Protein 8BNV (pdb70)

Foldseek 3Di:
DAAAEEADAPDPCVLVVVVCCQPVPNFQEFEEEQDQQRCLQSVGAHPCVQFVPDPPDFVVCQVVDDGDDLPFNVSHQEYEYEQLQPAWQRRLVSQQSNCLVSAPVVAGSNNRRYYYYHHPLDDDVVDFPDGTNCRHPSVVRHDHYYHHPPPPDAQADDDPPVQLVCLSQLNNDPVNLPVVCVQADPCPPPDPQAAEEFADVVVQVVQLVVVQVPDPFDKDWAAKDKWFDDDCSNDLAHRRAIDGFQFKKFFQAQDPVRPDHGGFIWGWHDDDPVVQWTWTAGPVGDIDIWHKDKTFHWDWDQDPVVSGIDTDTRMMIIDTRMHGRNYDYLVSPQNAAGAAYEYECVPHPQQQVSVSSRVSRHNDSVNYHYHDRDDSVSNND

Organism: Deferribacter desulfuricans (strain DSM 14783 / JCM 11476 / NBRC 101012 / SSM1) (NCBI:txid639282)

Nearest PDB structures (foldseek):
  8bnv-assembly1_A  TM=1.003E+00  e=3.787E-82  Deferribacter desulfuricans
  8bnx-assembly2_B  TM=9.296E-01  e=7.218E-66  Deferribacter desulfuricans
  8bnx-assembly1_A  TM=9.173E-01  e=4.649E-65  Deferribacter desulfuricans
  8bns-assembly1_B  TM=8.993E-01  e=1.429E-43  Sulfurihydrogenibium sp. YO3AOP1
  7bil-assembly1_A  TM=5.903E-01  e=2.105E-37  Thermus oshimai JL-2

B-factor: mean 93.13, std 44.08, range [29.86, 259.35]

Secondary structure (DSSP, 8-state):
--EEEEE----HHHHHHHHHIIIII-SSEEEEESSHHHHHHHT-EEHHHHHT--TT--GGGSTT---S-SSGGGG--EEEEESGGGS-HHHHHHHHHHHHHHS-TTSGGGG-EEEEEE-SSS------S-SSGGG-HHHHT--EEEE-GGGS--S--SSTTHHHHHHHTT---GGGTTTTGGGB---SS--TTPEEEES-HHHHHHHHHHHHHH--SPEEEEE-EEEES--TT--SS-SEEEEETT-EEEE-S--TTSS--TT-EEEEEEEETTTTEEEEEETTS-EEEE--EEEEEEEEEEETTTTEEEEEEEEEEEE-SEEE-SEEETTT-TT---SSEEE-SSSS---TTHHHHHHTT-S-GGGEEESS---SSTT--

Solvent-accessible surface area: 19584 Å² total; per-residue (Å²): 137,122,17,42,2,38,1,9,19,61,36,78,49,30,19,77,120,10,90,124,29,12,52,102,99,59,87,51,1,0,1,0,0,14,66,15,26,11,2,11,66,13,16,2,3,24,0,41,45,3,2,52,13,56,145,111,15,45,23,119,103,2,86,140,24,142,7,161,64,115,86,19,3,110,73,2,67,13,1,2,0,1,26,0,16,60,2,133,2,20,15,0,3,0,0,6,57,0,2,35,92,14,38,59,91,172,83,36,1,4,44,4,69,0,27,0,8,4,25,29,16,28,62,25,163,207,162,76,149,28,78,95,2,74,22,2,88,1,38,166,104,22,102,27,84,103,73,110,137,46,54,166,121,50,46,28,115,48,154,94,58,74,15,22,59,44,4,78,95,68,74,2,29,90,132,10,15,117,100,32,19,64,72,50,73,145,40,160,94,89,11,118,30,40,3,24,0,0,20,86,89,138,36,2,94,76,11,7,82,95,54,12,105,171,54,205,32,160,54,65,126,15,106,11,77,56,134,78,99,12,75,102,140,2,34,9,2,73,81,80,3,56,0,23,73,31,0,14,0,0,1,7,23,53,9,132,116,161,94,34,61,29,6,30,14,4,56,1,42,51,6,87,62,134,109,118,34,0,41,0,26,14,91,113,52,84,112,14,101,2,76,47,68,121,10,57,19,16,64,4,46,39,16,142,181,106,155,52,4,55,50,94,74,54,7,12,0,38,5,10,2,0,30,24,0,20,3,7,2,6,111,86,0,36,43,23,32,7,89,82,0,3,0,9,62,88,147,26,155,19,38,62,14,54,24,1,23,0,31,3,5,6,21,18,41,95,11,12,12,5,46,150,140,17,74,91,118,54,8,90,69

Radius of gyration: 21.86 Å; Cα contacts (8 Å, |Δi|>4): 739; chains: 1; bounding box: 48×63×46 Å

CATH classification: 3.40.50.300

InterPro domains:
  IPR010285 DNA helicase Pif1-like, DEAD-box helicase domain [PF05970] (6-206)
  IPR026881 WYL domain [PF13280] (437-506)
  IPR027417 P-loop containing nucleoside triphosphate hydrolase [G3DSA:3.40.50.300] (4-170)
  IPR027417 P-loop containing nucleoside triphosphate hydrolase [G3DSA:3.40.50.300] (333-410)
  IPR027417 P-loop containing nucleoside triphosphate hydrolase [SSF52540] (3-202)
  IPR027417 P-loop containing nucleoside triphosphate hydrolase [SSF52540] (125-421)
  IPR049163 DNA helicase Pif1-like, 2B domain [PF21530] (264-300)
  IPR051055 PIF1 DNA helicase [PTHR47642] (11-462)

Sequence (381 aa):
SKNLFITGKAGTGKSTFLKYLINELLFDAVVLAPTGVAAINIGGETIHSFFNFPINITPDKIPDLFIYDYEIYKYVNTIIIDEISMVRADLLDCIDLFLKRVKNPKLPFGGTKMIFIGDLYQLPPMEYESPYFFSAKVFKEMDMEFIEFETIYRQSDKLFIDILNRIRNNTVTDEDIKIINSRVQDKIDNDDGYIYITTVNKKAEEINNQKLDKLKGKLYKLNGTLKGNFDENSLPTPKNLHLKIGAQVMLLNNAPDRMWVNGTIGTITNIFPDEMIIELALENGNIVEITPFKWDMIKFTYDKKEKKMLSETIGSYTQFPLKLAYAITVHKSQGKTFHKVIIDTSRHFFAPGQFYVALSRCTSLDGIILTKKITKNSIIL

Structure (mmCIF, N/CA/C/O backbone):
data_8BNV
#
_entry.id   8BNV
#
_cell.length_a   88.764
_cell.length_b   147.053
_cell.length_c   78.368
_cell.angle_alpha   90.000
_cell.angle_beta   90.000
_cell.angle_gamma   90.000
#
_symmetry.space_group_name_H-M   'C 2 2 21'
#
loop_
_entity.id
_entity.type
_entity.pdbx_description
1 polymer 'AAA family ATPase'
2 non-polymer GLYCEROL
3 non-polymer 'MAGNESIUM ION'
4 water water
#
loop_
_atom_site.group_PDB
_atom_site.id
_atom_site.type_symbol
_atom_site.label_atom_id
_atom_site.label_alt_id
_atom_site.label_comp_id
_atom_site.label_asym_id
_atom_site.label_entity_id
_atom_site.label_seq_id
_atom_site.pdbx_PDB_ins_code
_atom_site.Cartn_x
_atom_site.Cartn_y
_atom_site.Cartn_z
_atom_site.occupancy
_atom_site.B_iso_or_equiv
_atom_site.auth_seq_id
_atom_site.auth_comp_id
_atom_site.auth_asym_id
_atom_site.auth_atom_id
_atom_site.pdbx_PDB_model_num
ATOM 1 N N . SER A 1 20 ? 52.44676 11.00741 -6.71477 1.000 103.10817 20 SER A N 1
ATOM 2 C CA . SER A 1 20 ? 51.83138 11.75983 -7.80449 1.000 108.18566 20 SER A CA 1
ATOM 3 C C . SER A 1 20 ? 51.15671 13.03377 -7.26180 1.000 100.33763 20 SER A C 1
ATOM 4 O O . SER A 1 20 ? 50.08266 12.98324 -6.64662 1.000 91.94275 20 SER A O 1
ATOM 7 N N . LYS A 1 21 ? 51.80431 14.17459 -7.49109 1.000 80.73021 21 LYS A N 1
ATOM 8 C CA . LYS A 1 21 ? 51.34288 15.42211 -6.89976 1.000 87.98493 21 LYS A CA 1
ATOM 9 C C . LYS A 1 21 ? 49.97372 15.82018 -7.43877 1.000 74.98105 21 LYS A C 1
ATOM 10 O O . LYS A 1 21 ? 49.63181 15.56658 -8.59506 1.000 64.36986 21 LYS A O 1
ATOM 16 N N . ASN A 1 22 ? 49.18538 16.45684 -6.57929 1.000 74.94165 22 ASN A N 1
ATOM 17 C CA . ASN A 1 22 ? 47.97764 17.12673 -7.02627 1.000 63.34645 22 ASN A CA 1
ATOM 18 C C . ASN A 1 22 ? 48.30789 18.53105 -7.51038 1.000 73.32367 22 ASN A C 1
ATOM 19 O O . ASN A 1 22 ? 49.46111 18.98283 -7.48019 1.000 74.72493 22 ASN A O 1
ATOM 24 N N . LEU A 1 23 ? 47.27571 19.25394 -7.92730 1.000 60.30264 23 LEU A N 1
ATOM 25 C CA . LEU A 1 23 ? 47.49154 20.49650 -8.64507 1.000 61.93307 23 LEU A CA 1
ATOM 26 C C . LEU A 1 23 ? 46.51243 21.55929 -8.18170 1.000 65.41655 23 LEU A C 1
ATOM 27 O O . LEU A 1 23 ? 45.31344 21.29988 -8.04326 1.000 62.46142 23 LEU A O 1
ATOM 32 N N . PHE A 1 24 ? 47.04218 22.75628 -7.96085 1.000 66.92039 24 PHE A N 1
ATOM 33 C CA . PHE A 1 24 ? 46.25307 23.96472 -7.79010 1.000 55.31742 24 PHE A CA 1
ATOM 34 C C . PHE A 1 24 ? 46.56144 24.89482 -8.95296 1.000 57.63130 24 PHE A C 1
ATOM 35 O O . PHE A 1 24 ? 47.73736 25.14647 -9.24751 1.000 65.39851 24 PHE A O 1
ATOM 43 N N . ILE A 1 25 ? 45.52153 25.38727 -9.62249 1.000 55.94691 25 ILE A N 1
ATOM 44 C CA . ILE A 1 25 ? 45.70024 26.36453 -10.69956 1.000 75.05184 25 ILE A CA 1
ATOM 45 C C . ILE A 1 25 ? 44.79107 27.56244 -10.47502 1.000 68.03603 25 ILE A C 1
ATOM 46 O O . ILE A 1 25 ? 43.71149 27.44390 -9.89730 1.000 75.21775 25 ILE A O 1
ATOM 51 N N . THR A 1 26 ? 45.21016 28.71116 -10.99505 1.000 90.99862 26 THR A N 1
ATOM 52 C CA . THR A 1 26 ? 44.49898 29.98131 -10.83643 1.000 106.37552 26 THR A CA 1
ATOM 53 C C . THR A 1 26 ? 43.91531 30.40738 -12.18316 1.000 120.42004 26 THR A C 1
ATOM 54 O O . THR A 1 26 ? 44.54762 31.13022 -12.95296 1.000 131.56541 26 THR A O 1
ATOM 58 N N . GLY A 1 27 ? 42.68762 29.95876 -12.46456 1.000 138.76799 27 GLY A N 1
ATOM 59 C CA . GLY A 1 27 ? 42.04664 30.21220 -13.73890 1.000 153.91326 27 GLY A CA 1
ATOM 60 C C . GLY A 1 27 ? 40.73213 30.96420 -13.60389 1.000 162.15814 27 GLY A C 1
ATOM 61 O O . GLY A 1 27 ? 39.97007 30.76954 -12.65294 1.000 138.80310 27 GLY A O 1
ATOM 62 N N . LYS A 1 28 ? 40.46801 31.82738 -14.58522 1.000 169.63447 28 LYS A N 1
ATOM 63 C CA . LYS A 1 28 ? 39.33434 32.73759 -14.55685 1.000 156.46398 28 LYS A CA 1
ATOM 64 C C . LYS A 1 28 ? 38.13929 32.15442 -15.29892 1.000 151.13464 28 LYS A C 1
ATOM 65 O O . LYS A 1 28 ? 38.28243 31.38846 -16.25450 1.000 144.30468 28 LYS A O 1
ATOM 71 N N . ALA A 1 29 ? 36.94647 32.55438 -14.85891 1.000 141.06346 29 ALA A N 1
ATOM 72 C CA . ALA A 1 29 ? 35.69507 32.00282 -15.37363 1.000 128.46960 29 ALA A CA 1
ATOM 73 C C . ALA A 1 29 ? 35.39226 32.61070 -16.74668 1.000 122.39477 29 ALA A C 1
ATOM 74 O O . ALA A 1 29 ? 34.51179 33.45503 -16.92364 1.000 120.62152 29 ALA A O 1
ATOM 76 N N . GLY A 1 30 ? 36.16850 32.16228 -17.73500 1.000 118.64575 30 GLY A N 1
ATOM 77 C CA . GLY A 1 30 ? 35.89717 32.44825 -19.12614 1.000 114.13983 30 GLY A CA 1
ATOM 78 C C . GLY A 1 30 ? 35.19225 31.27220 -19.78512 1.000 95.25413 30 GLY A C 1
ATOM 79 O O . GLY A 1 30 ? 35.07442 30.18829 -19.22414 1.000 83.79580 30 GLY A O 1
ATOM 80 N N . THR A 1 31 ? 34.69283 31.50954 -20.99768 1.000 90.95423 31 THR A N 1
ATOM 81 C CA . THR A 1 31 ? 34.06022 30.40925 -21.71787 1.000 93.60214 31 THR A CA 1
ATOM 82 C C . THR A 1 31 ? 35.05490 29.28282 -21.96312 1.000 82.03619 31 THR A C 1
ATOM 83 O O . THR A 1 31 ? 34.67127 28.10801 -22.01328 1.000 76.54224 31 THR A O 1
ATOM 87 N N . GLY A 1 32 ? 36.33080 29.62061 -22.11519 1.000 88.92191 32 GLY A N 1
ATOM 88 C CA . GLY A 1 32 ? 37.36737 28.62551 -22.29171 1.000 73.51384 32 GLY A CA 1
ATOM 89 C C . GLY A 1 32 ? 37.36090 27.56551 -21.21648 1.000 64.97647 32 GLY A C 1
ATOM 90 O O . GLY A 1 32 ? 37.21938 26.37797 -21.51514 1.000 71.78966 32 GLY A O 1
ATOM 91 N N . LYS A 1 33 ? 37.47471 27.97581 -19.95467 1.000 67.22681 33 LYS A N 1
ATOM 92 C CA . LYS A 1 33 ? 37.55507 27.00615 -18.87197 1.000 58.79588 33 LYS A CA 1
ATOM 93 C C . LYS A 1 33 ? 36.45658 25.96193 -18.99383 1.000 55.16714 33 LYS A C 1
ATOM 94 O O . LYS A 1 33 ? 36.71341 24.76061 -18.91284 1.000 54.91609 33 LYS A O 1
ATOM 100 N N . SER A 1 34 ? 35.22079 26.39959 -19.19021 1.000 57.62555 34 SER A N 1
ATOM 101 C CA . SER A 1 34 ? 34.10186 25.46312 -19.19470 1.000 56.02375 34 SER A CA 1
ATOM 102 C C . SER A 1 34 ? 34.25002 24.42482 -20.30319 1.000 64.14369 34 SER A C 1
ATOM 103 O O . SER A 1 34 ? 34.18721 23.21332 -20.05244 1.000 65.39188 34 SE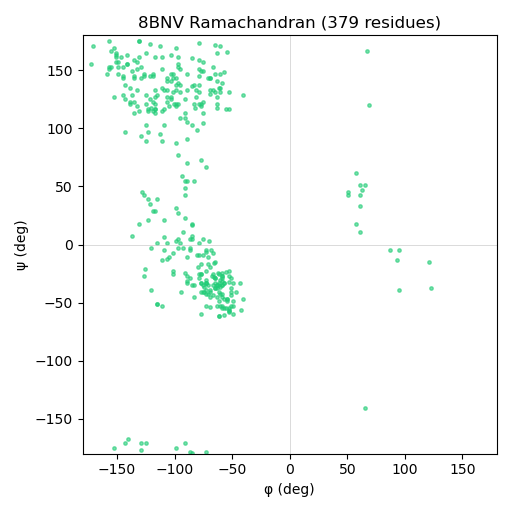R A O 1
ATOM 106 N N . THR A 1 35 ? 34.45404 24.87570 -21.54068 1.000 61.03335 35 THR A N 1
ATOM 107 C CA . THR A 1 35 ? 34.53887 23.92376 -22.63919 1.000 64.96106 35 THR A CA 1
ATOM 108 C C . THR A 1 35 ? 35.84967 23.14720 -22.61254 1.000 62.49206 35 THR A C 1
ATOM 109 O O . THR A 1 35 ? 35.88252 21.97039 -23.00332 1.000 60.62286 35 THR A O 1
ATOM 113 N N . PHE A 1 36 ? 36.94226 23.76402 -22.16200 1.000 52.39597 36 PHE A N 1
ATOM 114 C CA . PHE A 1 36 ? 38.16260 22.98016 -22.06010 1.000 51.03874 36 PHE A CA 1
ATOM 115 C C . PHE A 1 36 ? 38.00918 21.84096 -21.05732 1.000 53.58807 36 PHE A C 1
ATOM 116 O O . PHE A 1 36 ? 38.54486 20.74716 -21.26923 1.000 55.51668 36 PHE A O 1
ATOM 124 N N . LEU A 1 37 ? 37.29207 22.07112 -19.95338 1.000 52.12124 37 LEU A N 1
ATOM 125 C CA . LEU A 1 37 ? 37.07440 20.98367 -18.99904 1.000 49.49831 37 LEU A CA 1
ATOM 126 C C . LEU A 1 37 ? 36.23797 19.86298 -19.60202 1.000 52.44840 37 LEU A C 1
ATOM 127 O O . LEU A 1 37 ? 36.48260 18.68345 -19.31560 1.000 49.93499 37 LEU A O 1
ATOM 132 N N . LYS A 1 38 ? 35.24370 20.20257 -20.43213 1.000 49.17644 38 LYS A N 1
ATOM 133 C CA . LYS A 1 38 ? 34.48564 19.15784 -21.12235 1.000 55.09162 38 LYS A CA 1
ATOM 134 C C . LYS A 1 38 ? 35.39472 18.32701 -22.02286 1.000 49.36326 38 LYS A C 1
ATOM 135 O O . LYS A 1 38 ? 35.37203 17.08989 -21.97631 1.000 51.44813 38 LYS A O 1
ATOM 141 N N . TYR A 1 39 ? 36.21406 18.98751 -22.84442 1.000 44.53855 39 TYR A N 1
ATOM 142 C CA . TYR A 1 39 ? 37.17104 18.23877 -23.64239 1.000 40.86986 39 TYR A CA 1
ATOM 143 C C . TYR A 1 39 ? 38.02189 17.36303 -22.73692 1.000 49.60936 39 TYR A C 1
ATOM 144 O O . TYR A 1 39 ? 38.16910 16.15644 -22.97431 1.000 48.45699 39 TYR A O 1
ATOM 153 N N . LEU A 1 40 ? 38.52849 17.93516 -21.64511 1.000 43.46564 40 LEU A N 1
ATOM 154 C CA . LEU A 1 40 ? 39.41881 17.18094 -20.77168 1.000 49.19308 40 LEU A CA 1
ATOM 155 C C . LEU A 1 40 ? 38.78504 15.85052 -20.35870 1.000 54.14979 40 LEU A C 1
ATOM 156 O O . LEU A 1 40 ? 39.35671 14.77669 -20.59439 1.000 56.22567 40 LEU A O 1
ATOM 161 N N . ILE A 1 41 ? 37.59651 15.89393 -19.75160 1.000 48.01949 41 ILE A N 1
ATOM 162 C CA . ILE A 1 41 ? 37.03790 14.71280 -19.10314 1.000 46.30497 41 ILE A CA 1
ATOM 163 C C . ILE A 1 41 ? 36.13781 13.93993 -20.06031 1.000 48.48058 41 ILE A C 1
ATOM 164 O O . ILE A 1 41 ? 35.41849 13.01697 -19.66206 1.000 47.05929 41 ILE A O 1
ATOM 169 N N . ASN A 1 42 ? 36.17400 14.29033 -21.33068 1.000 51.80418 42 ASN A N 1
ATOM 170 C CA . ASN A 1 42 ? 35.46454 13.47669 -22.30618 1.000 52.33661 42 ASN A CA 1
ATOM 171 C C . ASN A 1 42 ? 36.36873 12.91596 -23.38449 1.000 55.12476 42 ASN A C 1
ATOM 172 O O . ASN A 1 42 ? 36.18461 11.76802 -23.80127 1.000 59.57522 42 ASN A O 1
ATOM 177 N N . GLU A 1 43 ? 37.33468 13.69523 -23.84953 1.000 45.27909 43 GLU A N 1
ATOM 178 C CA . GLU A 1 43 ? 38.21233 13.23945 -24.90797 1.000 45.65607 43 GLU A CA 1
ATOM 179 C C . GLU A 1 43 ? 39.56842 12.77162 -24.40736 1.000 52.23936 43 GLU A C 1
ATOM 180 O O . GLU A 1 43 ? 40.21201 11.97211 -25.09102 1.000 62.77179 43 GLU A O 1
ATOM 186 N N . LEU A 1 44 ? 40.03896 13.24959 -23.25045 1.000 56.96799 44 LEU A N 1
ATOM 187 C CA . LEU A 1 44 ? 41.34202 12.82648 -22.74346 1.000 53.22200 44 LEU A CA 1
ATOM 188 C C . LEU A 1 44 ? 41.27932 11.96257 -21.49531 1.000 45.36538 44 LEU A C 1
ATOM 189 O O . LEU A 1 44 ? 41.85064 10.86913 -21.47538 1.000 60.41010 44 LEU A O 1
ATOM 194 N N . LEU A 1 45 ? 40.59678 12.41986 -20.45690 1.000 50.45674 45 LEU A N 1
ATOM 195 C CA . LEU A 1 45 ? 40.47091 11.68426 -19.20434 1.000 43.75665 45 LEU A CA 1
ATOM 196 C C . LEU A 1 45 ? 39.13484 10.96630 -19.17221 1.000 50.76554 45 LEU A C 1
ATOM 197 O O . LEU A 1 45 ? 38.09898 11.56812 -19.48342 1.000 62.44282 45 LEU A O 1
ATOM 202 N N . PHE A 1 46 ? 39.15896 9.68547 -18.79659 1.000 49.33683 46 PHE A N 1
ATOM 203 C CA . PHE A 1 46 ? 37.95094 8.87279 -18.68481 1.000 60.94418 46 PHE A CA 1
ATOM 204 C C . PHE A 1 46 ? 37.64615 8.42261 -17.26087 1.000 53.77493 46 PHE A C 1
ATOM 205 O O . PHE A 1 46 ? 36.66229 7.69799 -17.05518 1.000 46.86806 46 PHE A O 1
ATOM 213 N N . ASP A 1 47 ? 38.46363 8.81470 -16.28648 1.000 44.97031 47 ASP A N 1
ATOM 214 C CA . ASP A 1 47 ? 38.30360 8.48041 -14.87819 1.000 42.50251 47 ASP A CA 1
ATOM 215 C C . ASP A 1 47 ? 38.32254 9.74125 -14.02196 1.000 53.49845 47 ASP A C 1
ATOM 216 O O . ASP A 1 47 ? 38.95633 9.77776 -12.96250 1.000 58.25340 47 ASP A O 1
ATOM 221 N N . ALA A 1 48 ? 37.63275 10.80115 -14.46284 1.000 53.95485 48 ALA A N 1
ATOM 222 C CA . ALA A 1 48 ? 37.63242 12.08360 -13.76659 1.000 40.57556 48 ALA A CA 1
ATOM 223 C C . ALA A 1 48 ? 36.24367 12.71247 -13.79952 1.000 39.09131 48 ALA A C 1
ATOM 224 O O . ALA A 1 48 ? 35.44776 12.43673 -14.69821 1.000 52.08049 48 ALA A O 1
ATOM 226 N N . VAL A 1 49 ? 35.95576 13.57311 -12.81965 1.000 41.58843 49 VAL A N 1
ATOM 227 C CA . VAL A 1 49 ? 34.71800 14.33833 -12.77401 1.000 38.07362 49 VAL A CA 1
ATOM 228 C C . VAL A 1 49 ? 35.05127 15.80223 -12.51305 1.000 37.03284 49 VAL A C 1
ATOM 229 O O . VAL A 1 49 ? 36.20924 16.16405 -12.31032 1.000 40.19424 49 VAL A O 1
ATOM 233 N N . VAL A 1 50 ? 34.02507 16.64826 -12.54257 1.000 36.86843 50 VAL A N 1
ATOM 234 C CA . VAL A 1 50 ? 34.20056 18.07724 -12.34372 1.000 37.01589 50 VAL A CA 1
ATOM 235 C C . VAL A 1 50 ? 33.12029 18.53829 -11.38680 1.000 38.85903 50 VAL A C 1
ATOM 236 O O . VAL A 1 50 ? 31.92732 18.52917 -11.72819 1.000 39.64117 50 VAL A O 1
ATOM 240 N N . LEU A 1 51 ? 33.53597 18.95099 -10.19653 1.000 38.46980 51 LEU A N 1
ATOM 241 C CA . LEU A 1 51 ? 32.64487 19.33952 -9.11788 1.000 40.79056 51 LEU A CA 1
ATOM 242 C C . LEU A 1 51 ? 32.76540 20.83531 -8.89961 1.000 40.12258 51 LEU A C 1
ATOM 243 O O . LEU A 1 51 ? 33.73890 21.45955 -9.32593 1.000 50.03534 51 LEU A O 1
ATOM 248 N N . ALA A 1 52 ? 31.75785 21.40222 -8.23836 1.000 43.19020 52 ALA A N 1
ATOM 249 C CA . ALA A 1 52 ? 31.71450 22.81397 -7.88464 1.000 39.36656 52 ALA A CA 1
ATOM 250 C C . ALA A 1 52 ? 30.89781 22.97793 -6.60938 1.000 51.90411 52 ALA A C 1
ATOM 251 O O . ALA A 1 52 ? 30.05941 22.12227 -6.28137 1.000 44.89854 52 ALA A O 1
ATOM 253 N N . PRO A 1 53 ? 31.11859 24.07959 -5.86179 1.000 55.84078 53 PRO A N 1
ATOM 254 C CA . PRO A 1 53 ? 30.58212 24.18889 -4.49292 1.000 49.97729 53 PRO A CA 1
ATOM 255 C C . PRO A 1 53 ? 29.08869 24.46440 -4.39987 1.000 56.15431 53 PRO A C 1
ATOM 256 O O . PRO A 1 53 ? 28.42231 23.94369 -3.49807 1.000 59.25554 53 PRO A O 1
ATOM 260 N N . THR A 1 54 ? 28.54474 25.24791 -5.32772 1.000 52.91430 54 THR A N 1
ATOM 261 C CA . THR A 1 54 ? 27.11798 25.51556 -5.37386 1.000 47.72969 54 THR A CA 1
ATOM 262 C C . THR A 1 54 ? 26.51229 24.98198 -6.66867 1.000 53.32731 54 THR A C 1
ATOM 263 O O . THR A 1 54 ? 27.20847 24.76010 -7.66276 1.000 48.66241 54 THR A O 1
ATOM 267 N N . GLY A 1 55 ? 25.19402 24.81399 -6.64899 1.000 45.59411 55 GLY A N 1
ATOM 268 C CA . GLY A 1 55 ? 24.47044 24.39377 -7.83038 1.000 59.06461 55 GLY A CA 1
ATOM 269 C C . GLY A 1 55 ? 24.69254 25.27023 -9.04503 1.000 54.67309 55 GLY A C 1
ATOM 270 O O . GLY A 1 55 ? 25.10838 24.78041 -10.09835 1.000 55.12766 55 GLY A O 1
ATOM 271 N N . VAL A 1 56 ? 24.44806 26.57337 -8.90932 1.000 51.16754 56 VAL A N 1
ATOM 272 C CA . VAL A 1 56 ? 24.63091 27.47805 -10.04033 1.000 52.57096 56 VAL A CA 1
ATOM 273 C C . VAL A 1 56 ? 26.05249 27.38473 -10.56299 1.000 65.52019 56 VAL A C 1
ATOM 274 O O . VAL A 1 56 ? 26.29093 27.32502 -11.77883 1.000 67.74646 56 VAL A O 1
ATOM 278 N N . ALA A 1 57 ? 27.02220 27.42508 -9.65065 1.000 60.00517 57 ALA A N 1
ATOM 279 C CA . ALA A 1 57 ? 28.40719 27.28043 -10.06229 1.000 55.61733 57 ALA A CA 1
ATOM 280 C C . ALA A 1 57 ? 28.61775 25.98029 -10.81169 1.000 53.87183 57 ALA A C 1
ATOM 281 O O . ALA A 1 57 ? 29.43474 25.92221 -11.73662 1.000 61.08014 57 ALA A O 1
ATOM 283 N N . ALA A 1 58 ? 27.87299 24.93551 -10.44233 1.000 56.84319 58 ALA A N 1
ATOM 284 C CA . ALA A 1 58 ? 28.01070 23.64142 -11.10041 1.000 51.26320 58 ALA A CA 1
ATOM 285 C C . ALA A 1 58 ? 27.40828 23.65719 -12.50525 1.000 64.04028 58 ALA A C 1
ATOM 286 O O . ALA A 1 58 ? 27.99839 23.10115 -13.44368 1.000 56.36894 58 ALA A O 1
ATOM 288 N N . ILE A 1 59 ? 26.22841 24.26465 -12.67346 1.000 46.58554 59 ILE A N 1
ATOM 289 C CA . ILE A 1 59 ? 25.61230 24.21944 -13.98928 1.000 55.21025 59 ILE A CA 1
ATOM 290 C C . ILE A 1 59 ? 26.35337 25.13093 -14.95337 1.000 73.27075 59 ILE A C 1
ATOM 291 O O . ILE A 1 59 ? 26.37127 24.87107 -16.16406 1.000 76.97703 59 ILE A O 1
ATOM 296 N N . ASN A 1 60 ? 26.93726 26.22874 -14.44972 1.000 72.97432 60 ASN A N 1
ATOM 297 C CA . ASN A 1 60 ? 27.65350 27.15387 -15.32698 1.000 64.48669 60 ASN A CA 1
ATOM 298 C C . ASN A 1 60 ? 28.79215 26.44472 -16.05600 1.000 65.59009 60 ASN A C 1
ATOM 299 O O . ASN A 1 60 ? 29.07788 26.76083 -17.21766 1.000 74.07447 60 ASN A O 1
ATOM 304 N N . ILE A 1 61 ? 29.44630 25.48186 -15.40103 1.000 43.20161 61 ILE A N 1
ATOM 305 C CA . ILE A 1 61 ? 30.57068 24.76728 -15.99395 1.000 57.35123 61 ILE A CA 1
ATOM 306 C C . ILE A 1 61 ? 30.22175 23.32028 -16.34518 1.000 69.00203 61 ILE A C 1
ATOM 307 O O . ILE A 1 61 ? 31.10354 22.55449 -16.75120 1.000 61.86920 61 ILE A O 1
ATOM 312 N N . GLY A 1 62 ? 28.95795 22.92345 -16.21815 1.000 60.04152 62 GLY A N 1
ATOM 313 C CA . GLY A 1 62 ? 28.59552 21.55565 -16.53189 1.000 43.99889 62 GLY A CA 1
ATOM 314 C C . GLY A 1 62 ? 29.23185 20.54001 -15.60379 1.000 57.16975 62 GLY A C 1
ATOM 315 O O . GLY A 1 62 ? 29.84613 19.56613 -16.05618 1.000 53.26359 62 GLY A O 1
ATOM 316 N N . GLY A 1 63 ? 29.09828 20.74959 -14.29901 1.000 49.14359 63 GLY A N 1
ATOM 317 C CA . GLY A 1 63 ? 29.57572 19.74828 -13.36971 1.000 43.05765 63 GLY A CA 1
ATOM 318 C C . GLY A 1 63 ? 28.49812 19.29720 -12.41097 1.000 47.83774 63 GLY A C 1
ATOM 319 O O . GLY A 1 63 ? 27.30957 19.62007 -12.57095 1.000 52.88667 63 GLY A O 1
ATOM 320 N N . GLU A 1 64 ? 28.90599 18.52491 -11.41757 1.000 39.95790 64 GLU A N 1
ATOM 321 C CA . GLU A 1 64 ? 28.03348 18.13745 -10.32431 1.000 47.47937 64 GLU A CA 1
ATOM 322 C C . GLU A 1 64 ? 28.47615 18.92072 -9.10331 1.000 45.35500 64 GLU A C 1
ATOM 323 O O . GLU A 1 64 ? 29.67980 19.13135 -8.91413 1.000 50.35815 64 GLU A O 1
ATOM 329 N N . THR A 1 65 ? 27.51894 19.37895 -8.29594 1.000 37.20888 65 THR A N 1
ATOM 330 C CA . THR A 1 65 ? 27.88896 19.94808 -6.99734 1.000 43.44218 65 THR A CA 1
ATOM 331 C C . THR A 1 65 ? 28.59706 18.91367 -6.12353 1.000 43.66834 65 THR A C 1
ATOM 332 O O . THR A 1 65 ? 28.31585 17.71099 -6.18551 1.000 42.06678 65 THR A O 1
ATOM 336 N N . ILE A 1 66 ? 29.53439 19.38622 -5.30008 1.000 43.97892 66 ILE A N 1
ATOM 337 C CA . ILE A 1 66 ? 30.16682 18.49361 -4.32258 1.000 42.04814 66 ILE A CA 1
ATOM 338 C C . ILE A 1 66 ? 29.11843 17.74133 -3.51723 1.000 40.19127 66 ILE A C 1
ATOM 339 O O . ILE A 1 66 ? 29.25455 16.54664 -3.25016 1.000 38.50633 66 ILE A O 1
ATOM 344 N N . HIS A 1 67 ? 28.06713 18.43666 -3.09114 1.000 47.05715 67 HIS A N 1
ATOM 345 C CA . HIS A 1 67 ? 27.09800 17.80166 -2.20917 1.000 48.62950 67 HIS A CA 1
ATOM 346 C C . HIS A 1 67 ? 26.34378 16.69896 -2.92542 1.000 45.81162 67 HIS A C 1
ATOM 347 O O . HIS A 1 67 ? 25.95781 15.70839 -2.30824 1.000 50.09827 67 HIS A O 1
ATOM 354 N N . SER A 1 68 ? 26.06655 16.87089 -4.21645 1.000 56.05116 68 SER A N 1
ATOM 355 C CA . SER A 1 68 ? 25.32092 15.81905 -4.89400 1.000 57.51748 68 SER A CA 1
ATOM 356 C C . SER A 1 68 ? 26.21553 14.62840 -5.22095 1.000 50.84743 68 SER A C 1
ATOM 357 O O . SER A 1 68 ? 25.81566 13.47298 -5.03475 1.000 57.00116 68 SER A O 1
ATOM 360 N N . PHE A 1 69 ? 27.43737 14.90243 -5.66788 1.000 41.71987 69 PHE A N 1
ATOM 361 C CA . PHE A 1 69 ? 28.39076 13.85039 -5.96363 1.000 35.94678 69 PHE A CA 1
ATOM 362 C C . PHE A 1 69 ? 28.66885 12.93841 -4.77875 1.000 53.06131 69 PHE A C 1
ATOM 363 O O . PHE A 1 69 ? 29.00269 11.75671 -4.97195 1.000 54.05650 69 PHE A O 1
ATOM 371 N N . PHE A 1 70 ? 28.63353 13.47683 -3.55428 1.000 55.23110 70 PHE A N 1
ATOM 372 C CA . PHE A 1 70 ? 28.85397 12.67733 -2.35582 1.000 45.75124 70 PHE A CA 1
ATOM 373 C C . PHE A 1 70 ? 27.59028 12.41954 -1.54581 1.000 44.64384 70 PHE A C 1
ATOM 374 O O . PHE A 1 70 ? 27.66656 11.78502 -0.49463 1.000 57.58419 70 PHE A O 1
ATOM 382 N N . ASN A 1 71 ? 26.44254 12.90496 -1.98722 1.000 54.49002 71 ASN A N 1
ATOM 383 C CA . ASN A 1 71 ? 25.20303 12.80047 -1.22347 1.000 51.95435 71 ASN A CA 1
ATOM 384 C C . ASN A 1 71 ? 25.39885 13.29903 0.21775 1.000 52.96565 71 ASN A C 1
ATOM 385 O O . ASN A 1 71 ? 24.89099 12.73414 1.19214 1.000 61.15307 71 ASN A O 1
ATOM 390 N N . PHE A 1 72 ? 26.10680 14.41314 0.32695 1.000 53.98874 72 PHE A N 1
ATOM 391 C CA . PHE A 1 72 ? 26.23897 15.15124 1.57037 1.000 53.36289 72 PHE A CA 1
ATOM 392 C C . PHE A 1 72 ? 24.92583 15.80956 1.98084 1.000 55.69801 72 PHE A C 1
ATOM 393 O O . PHE A 1 72 ? 24.33524 16.54468 1.18695 1.000 54.42863 72 PHE A O 1
ATOM 401 N N . PRO A 1 73 ? 24.46618 15.62292 3.21777 1.000 65.13322 73 PRO A N 1
ATOM 402 C CA . PRO A 1 73 ? 23.37326 16.46121 3.71233 1.000 57.02853 73 PRO A CA 1
ATOM 403 C C . PRO A 1 73 ? 23.82719 17.90577 3.69959 1.000 55.39381 73 PRO A C 1
ATOM 404 O O . PRO A 1 73 ? 24.98971 18.21343 3.42888 1.000 64.76829 73 PRO A O 1
ATOM 408 N N . ILE A 1 74 ? 22.89240 18.81868 3.94480 1.000 63.21494 74 ILE A N 1
ATOM 409 C CA . ILE A 1 74 ? 23.26117 20.21490 3.77680 1.000 76.28792 74 ILE A CA 1
ATOM 410 C C . ILE A 1 74 ? 24.17911 20.67833 4.90706 1.000 81.89366 74 ILE A C 1
ATOM 411 O O . ILE A 1 74 ? 25.18720 21.36182 4.65943 1.000 76.43970 74 ILE A O 1
ATOM 416 N N . ASN A 1 75 ? 23.91289 20.23801 6.13875 1.000 67.95485 75 ASN A N 1
ATOM 417 C CA . ASN A 1 75 ? 24.77669 20.55615 7.27694 1.000 66.63426 75 ASN A CA 1
ATOM 418 C C . ASN A 1 75 ? 25.85788 19.50981 7.49701 1.000 66.60124 75 ASN A C 1
ATOM 419 O O . ASN A 1 75 ? 25.99941 18.97378 8.59383 1.000 78.96927 75 ASN A O 1
ATOM 424 N N . ILE A 1 76 ? 26.63672 19.22609 6.48547 1.000 53.22500 76 ILE A N 1
ATOM 425 C CA . ILE A 1 76 ? 27.66669 18.21004 6.61628 1.000 62.41971 76 ILE A CA 1
ATOM 426 C C . ILE A 1 76 ? 28.82360 18.76871 7.43275 1.000 54.26719 76 ILE A C 1
ATOM 427 O O . ILE A 1 76 ? 29.06318 19.97529 7.43264 1.000 63.10536 76 ILE A O 1
ATOM 432 N N . THR A 1 77 ? 29.51655 17.90236 8.17900 1.000 60.55150 77 THR A N 1
ATOM 433 C CA . THR A 1 77 ? 30.66004 18.29363 9.00666 1.000 68.14262 77 THR A CA 1
ATOM 434 C C . THR A 1 77 ? 31.52033 17.06618 9.29663 1.000 66.84578 77 THR A C 1
ATOM 435 O O . THR A 1 77 ? 30.98535 15.96696 9.48488 1.000 64.22006 77 THR A O 1
ATOM 439 N N . PRO A 1 78 ? 32.83977 17.23670 9.41188 1.000 63.78881 78 PRO A N 1
ATOM 440 C CA . PRO A 1 78 ? 33.73889 16.07726 9.56266 1.000 57.28542 78 PRO A CA 1
ATOM 441 C C . PRO A 1 78 ? 33.33632 15.06175 10.62643 1.000 63.92276 78 PRO A C 1
ATOM 442 O O . PRO A 1 78 ? 33.61819 13.86626 10.46270 1.000 71.68194 78 PRO A O 1
ATOM 446 N N . ASP A 1 79 ? 32.72293 15.46783 11.72645 1.000 58.40748 79 ASP A N 1
ATOM 447 C CA . ASP A 1 79 ? 32.37650 14.42086 12.68195 1.000 67.88089 79 ASP A CA 1
ATOM 448 C C . ASP A 1 79 ? 31.14947 13.64191 12.22987 1.000 64.22020 79 ASP A C 1
ATOM 449 O O . ASP A 1 79 ? 30.98650 12.47660 12.61561 1.000 67.20453 79 ASP A O 1
ATOM 454 N N . LYS A 1 80 ? 30.28705 14.25391 11.41306 1.000 62.75983 80 LYS A N 1
ATOM 455 C CA . LYS A 1 80 ? 29.10507 13.56636 10.90731 1.000 69.00059 80 LYS A CA 1
ATOM 456 C C . LYS A 1 80 ? 29.43206 12.48646 9.87766 1.000 71.72008 80 LYS A C 1
ATOM 457 O O . LYS A 1 80 ? 28.55703 11.65926 9.58583 1.000 71.85879 80 LYS A O 1
ATOM 463 N N . ILE A 1 81 ? 30.67058 12.42970 9.38408 1.000 60.68503 81 ILE A N 1
ATOM 464 C CA . ILE A 1 81 ? 31.05503 11.58894 8.24902 1.000 61.88306 81 ILE A CA 1
ATOM 465 C C . ILE A 1 81 ? 31.11863 10.10422 8.58675 1.000 68.40395 81 ILE A C 1
ATOM 466 O O . ILE A 1 81 ? 30.51864 9.28767 7.87268 1.000 72.80785 81 ILE A O 1
ATOM 471 N N . PRO A 1 82 ? 31.84945 9.69790 9.62007 1.000 75.26398 82 PRO A N 1
ATOM 472 C CA . PRO A 1 82 ? 31.91314 8.26965 9.94454 1.000 72.57640 82 PRO A CA 1
ATOM 473 C C . PRO A 1 82 ? 30.57899 7.54121 9.87546 1.000 79.23569 82 PRO A C 1
ATOM 474 O O . PRO A 1 82 ? 30.55171 6.36047 9.51031 1.000 81.59491 82 PRO A O 1
ATOM 478 N N . ASP A 1 83 ? 29.47071 8.21269 10.20489 1.000 76.34328 83 ASP A N 1
ATOM 479 C CA . ASP A 1 83 ? 28.15538 7.57285 10.21493 1.000 78.82204 83 ASP A CA 1
ATOM 480 C C . ASP A 1 83 ? 27.25956 8.04701 9.07873 1.000 72.52724 83 ASP A C 1
ATOM 481 O O . ASP A 1 83 ? 26.03510 7.91002 9.16343 1.000 67.93189 83 ASP A O 1
ATOM 486 N N . LEU A 1 84 ? 27.84316 8.59316 8.02260 1.000 65.64694 84 LEU A N 1
ATOM 487 C CA . LEU A 1 84 ? 27.07420 9.04419 6.87630 1.000 58.86053 84 LEU A CA 1
ATOM 488 C C . LEU A 1 84 ? 26.70040 7.85197 6.00741 1.000 63.74685 84 LEU A C 1
ATOM 489 O O . LEU A 1 84 ? 27.55467 7.02793 5.66591 1.000 72.07262 84 LEU A O 1
ATOM 494 N N . PHE A 1 85 ? 25.42727 7.76426 5.64393 1.000 59.19318 85 PHE A N 1
ATOM 495 C CA . PHE A 1 85 ? 24.96892 6.70403 4.75332 1.000 60.54053 85 PHE A CA 1
ATOM 496 C C . PHE A 1 85 ? 25.49078 6.94861 3.35284 1.000 62.50446 85 PHE A C 1
ATOM 497 O O . PHE A 1 85 ? 25.59018 8.09455 2.91568 1.000 71.82271 85 PHE A O 1
ATOM 505 N N . ILE A 1 86 ? 25.84775 5.87884 2.64559 1.000 72.77225 86 ILE A N 1
ATOM 506 C CA . ILE A 1 86 ? 26.46091 6.01174 1.32334 1.000 70.59954 86 ILE A CA 1
ATOM 507 C C . ILE A 1 86 ? 25.60778 5.29723 0.28463 1.000 68.67973 86 ILE A C 1
ATOM 508 O O . ILE A 1 86 ? 25.42046 4.07949 0.35646 1.000 75.03381 86 ILE A O 1
ATOM 513 N N . TYR A 1 87 ? 25.07837 6.06034 -0.67180 1.000 71.68954 87 TYR A N 1
ATOM 514 C CA . TYR A 1 87 ? 24.12456 5.49511 -1.62154 1.000 74.69277 87 TYR A CA 1
ATOM 515 C C . TYR A 1 87 ? 24.77414 4.47312 -2.53519 1.000 69.80633 87 TYR A C 1
ATOM 516 O O . TYR A 1 87 ? 24.19442 3.41813 -2.80286 1.000 74.17731 87 TYR A O 1
ATOM 525 N N . ASP A 1 88 ? 25.96957 4.77289 -3.03418 1.000 71.81242 88 ASP A N 1
ATOM 526 C CA . ASP A 1 88 ? 26.61499 3.95362 -4.05948 1.000 67.39527 88 ASP A CA 1
ATOM 527 C C . ASP A 1 88 ? 28.11000 3.93134 -3.77099 1.000 60.75963 88 ASP A C 1
ATOM 528 O O . ASP A 1 88 ? 28.83502 4.83794 -4.19527 1.000 52.11548 88 ASP A O 1
ATOM 533 N N . TYR A 1 89 ? 28.57032 2.87681 -3.09546 1.000 56.15533 89 TYR A N 1
ATOM 534 C CA . TYR A 1 89 ? 29.99376 2.74439 -2.81703 1.000 57.78369 89 TYR A CA 1
ATOM 535 C C . TYR A 1 89 ? 30.81558 2.56944 -4.08696 1.000 51.72793 89 TYR A C 1
ATOM 536 O O . TYR A 1 89 ? 32.04071 2.70131 -4.03844 1.000 57.84893 89 TYR A O 1
ATOM 545 N N . GLU A 1 90 ? 30.19120 2.25557 -5.21379 1.000 52.64063 90 GLU A N 1
ATOM 546 C CA . GLU A 1 90 ? 30.97726 1.80760 -6.35663 1.000 54.03696 90 GLU A CA 1
ATOM 547 C C . GLU A 1 90 ? 31.44602 2.93768 -7.25204 1.000 58.03162 90 GLU A C 1
ATOM 548 O O . GLU A 1 90 ? 32.53689 2.83463 -7.82671 1.000 59.87816 90 GLU A O 1
ATOM 554 N N . ILE A 1 91 ? 30.68589 4.03199 -7.35971 1.000 53.87254 91 ILE A N 1
ATOM 555 C CA . ILE A 1 91 ? 31.00293 5.02678 -8.37618 1.000 50.49265 91 ILE A CA 1
ATOM 556 C C . ILE A 1 91 ? 32.39364 5.59528 -8.14505 1.000 49.48372 91 ILE A C 1
ATOM 557 O O . ILE A 1 91 ? 33.12886 5.87433 -9.09451 1.000 60.03528 91 ILE A O 1
ATOM 562 N N . TYR A 1 92 ? 32.78243 5.77715 -6.88958 1.000 55.95941 92 TYR A N 1
ATOM 563 C CA . TYR A 1 92 ? 34.05684 6.42835 -6.60496 1.000 54.27676 92 TYR A CA 1
ATOM 564 C C . TYR A 1 92 ? 35.24800 5.52114 -6.91820 1.000 51.32213 92 TYR A C 1
ATOM 565 O O . TYR A 1 92 ? 36.34702 6.02730 -7.18658 1.000 45.21004 92 TYR A O 1
ATOM 574 N N . LYS A 1 93 ? 35.04604 4.19939 -6.93618 1.000 50.73761 93 LYS A N 1
ATOM 575 C CA . LYS A 1 93 ? 36.11711 3.28480 -7.32535 1.000 56.85989 93 LYS A CA 1
ATOM 576 C C . LYS A 1 93 ? 36.60316 3.58309 -8.73380 1.000 56.31715 93 LYS A C 1
ATOM 577 O O . LYS A 1 93 ? 37.74856 3.27562 -9.07989 1.000 62.15006 93 LYS A O 1
ATOM 583 N N . TYR A 1 94 ? 35.74291 4.14608 -9.56777 1.000 57.59170 94 TYR A N 1
ATOM 584 C CA . TYR A 1 94 ? 36.08529 4.43775 -10.94636 1.000 48.45166 94 TYR A CA 1
ATOM 585 C C . TYR A 1 94 ? 36.47955 5.89056 -11.15185 1.000 48.88946 94 TYR A C 1
ATOM 586 O O . TYR A 1 94 ? 36.72900 6.29178 -12.28293 1.000 65.05654 94 TYR A O 1
ATOM 595 N N . VAL A 1 95 ? 36.53275 6.69473 -10.09974 1.000 53.96845 95 VAL A N 1
ATOM 596 C CA . VAL A 1 95 ? 36.85885 8.11163 -10.21450 1.000 44.78224 95 VAL A CA 1
ATOM 597 C C . VAL A 1 95 ? 38.22510 8.35063 -9.58949 1.000 49.29477 95 VAL A C 1
ATOM 598 O O . VAL A 1 95 ? 38.40675 8.16347 -8.38287 1.000 57.56534 95 VAL A O 1
ATOM 602 N N . ASN A 1 96 ? 39.18915 8.74864 -10.40791 1.000 51.83365 96 ASN A N 1
ATOM 603 C CA . ASN A 1 96 ? 40.58019 8.80755 -9.99031 1.000 47.79281 96 ASN A CA 1
ATOM 604 C C . ASN A 1 96 ? 41.16686 10.18989 -10.10807 1.000 45.08097 96 ASN A C 1
ATOM 605 O O . ASN A 1 96 ? 42.34582 10.37891 -9.78832 1.000 52.60688 96 ASN A O 1
ATOM 610 N N . THR A 1 97 ? 40.40158 11.13897 -10.61459 1.000 40.49307 97 THR A N 1
ATOM 611 C CA . THR A 1 97 ? 40.80393 12.52451 -10.63819 1.000 41.66144 97 THR A CA 1
ATOM 612 C C . THR A 1 97 ? 39.54644 13.33608 -10.42657 1.000 52.84983 97 THR A C 1
ATOM 613 O O . THR A 1 97 ? 38.53154 13.07595 -11.08005 1.000 46.10762 97 THR A O 1
ATOM 617 N N . ILE A 1 98 ? 39.59489 14.26119 -9.47171 1.000 39.71132 98 ILE A N 1
ATOM 618 C CA . ILE A 1 98 ? 38.46705 15.11060 -9.14823 1.000 33.11650 98 ILE A CA 1
ATOM 619 C C . ILE A 1 98 ? 38.90816 16.53663 -9.34511 1.000 41.21082 98 ILE A C 1
ATOM 620 O O . ILE A 1 98 ? 39.92152 16.95764 -8.77289 1.000 50.97453 98 ILE A O 1
ATOM 625 N N . ILE A 1 99 ? 38.17180 17.27471 -10.15695 1.000 36.56954 99 ILE A N 1
ATOM 626 C CA . ILE A 1 99 ? 38.44835 18.67976 -10.37407 1.000 38.28538 99 ILE A CA 1
ATOM 627 C C . ILE A 1 99 ? 37.37262 19.46736 -9.65283 1.000 48.10854 99 ILE A C 1
ATOM 628 O O . ILE A 1 99 ? 36.17127 19.22086 -9.84905 1.000 45.58634 99 ILE A O 1
ATOM 633 N N . ILE A 1 100 ? 37.80232 20.39862 -8.80851 1.000 38.62246 100 ILE A N 1
ATOM 634 C CA . ILE A 1 100 ? 36.90124 21.24006 -8.03719 1.000 45.87854 100 ILE A CA 1
ATOM 635 C C . ILE A 1 100 ? 37.12654 22.67359 -8.47533 1.000 46.52534 100 ILE A C 1
ATOM 636 O O . ILE A 1 100 ? 38.19986 23.23470 -8.22973 1.000 53.43094 100 ILE A O 1
ATOM 641 N N . ASP A 1 101 ? 36.12047 23.26482 -9.11629 1.000 42.94354 101 ASP A N 1
ATOM 642 C CA . ASP A 1 101 ? 36.19401 24.61097 -9.65552 1.000 44.49937 101 ASP A CA 1
ATOM 643 C C . ASP A 1 101 ? 35.57370 25.56335 -8.65197 1.000 47.76719 101 ASP A C 1
ATOM 644 O O . ASP A 1 101 ? 34.74642 25.16357 -7.83166 1.000 57.20077 101 ASP A O 1
ATOM 649 N N . GLU A 1 102 ? 35.98825 26.82162 -8.70602 1.000 47.48264 102 GLU A N 1
ATOM 650 C CA . GLU A 1 102 ? 35.52107 27.82955 -7.75560 1.000 58.12635 102 GLU A CA 1
ATOM 651 C C . GLU A 1 102 ? 35.90408 27.44172 -6.33252 1.000 50.04128 102 GLU A C 1
ATOM 652 O O . GLU A 1 102 ? 35.11041 27.57807 -5.40339 1.000 39.24746 102 GLU A O 1
ATOM 658 N N . ILE A 1 103 ? 37.14402 26.96570 -6.17918 1.000 56.73507 103 ILE A N 1
ATOM 659 C CA . ILE A 1 103 ? 37.67543 26.41863 -4.93255 1.000 44.78203 103 ILE A CA 1
ATOM 660 C C . ILE A 1 103 ? 37.63402 27.43032 -3.78859 1.000 55.96177 103 ILE A C 1
ATOM 661 O O . ILE A 1 103 ? 37.62185 27.04061 -2.61299 1.000 59.38494 103 ILE A O 1
ATOM 666 N N . SER A 1 104 ? 37.63802 28.72487 -4.09063 1.000 53.18551 104 SER A N 1
ATOM 667 C CA . SER A 1 104 ? 37.59897 29.69936 -3.01028 1.000 54.34073 104 SER A CA 1
ATOM 668 C C . SER A 1 104 ? 36.27251 29.66074 -2.25947 1.000 51.82433 104 SER A C 1
ATOM 669 O O . SER A 1 104 ? 36.23190 30.03530 -1.08407 1.000 63.01463 104 SER A O 1
ATOM 672 N N . MET A 1 105 ? 35.20065 29.20426 -2.90007 1.000 49.62092 105 MET A N 1
ATOM 673 C CA . MET A 1 105 ? 33.87868 29.09944 -2.28947 1.000 51.68558 105 MET A CA 1
ATOM 674 C C . MET A 1 105 ? 33.67424 27.80125 -1.50562 1.000 52.33850 105 MET A C 1
ATOM 675 O O . MET A 1 105 ? 32.53836 27.53419 -1.10230 1.000 58.76653 105 MET A O 1
ATOM 680 N N . VAL A 1 106 ? 34.71611 26.97793 -1.32376 1.000 57.69890 106 VAL A N 1
ATOM 681 C CA . VAL A 1 106 ? 34.65587 25.74106 -0.53454 1.000 51.37534 106 VAL A CA 1
ATOM 682 C C . VAL A 1 106 ? 35.13048 26.04574 0.88003 1.000 52.68971 106 VAL A C 1
ATOM 683 O O . VAL A 1 106 ? 36.18573 26.66567 1.06212 1.000 62.89724 106 VAL A O 1
ATOM 687 N N . ARG A 1 107 ? 34.36505 25.61774 1.88140 1.000 51.13215 107 ARG A N 1
ATOM 688 C CA . ARG A 1 107 ? 34.76530 25.83064 3.27017 1.000 53.93055 107 ARG A CA 1
ATOM 689 C C . ARG A 1 107 ? 35.81689 24.81771 3.71016 1.000 54.49019 107 ARG A C 1
ATOM 690 O O . ARG A 1 107 ? 35.85011 23.67670 3.24450 1.000 42.32486 107 ARG A O 1
ATOM 698 N N . ALA A 1 108 ? 36.65979 25.24048 4.65835 1.000 66.51209 108 ALA A N 1
ATOM 699 C CA . ALA A 1 108 ? 37.64745 24.33566 5.24286 1.000 49.71285 108 ALA A CA 1
ATOM 700 C C . ALA A 1 108 ? 37.00995 23.02603 5.67022 1.000 41.86575 108 ALA A C 1
ATOM 701 O O . ALA A 1 108 ? 37.48127 21.94867 5.30541 1.000 45.64485 108 ALA A O 1
ATOM 703 N N . ASP A 1 109 ? 35.94799 23.08191 6.46425 1.000 44.52264 109 ASP A N 1
ATOM 704 C CA . ASP A 1 109 ? 35.39660 21.81265 6.92831 1.000 46.46067 109 ASP A CA 1
ATOM 705 C C . ASP A 1 109 ? 34.83891 20.98880 5.77218 1.000 45.60449 109 ASP A C 1
ATOM 706 O O . ASP A 1 109 ? 34.87223 19.75306 5.83426 1.000 49.79148 109 ASP A O 1
ATOM 711 N N . LEU A 1 110 ? 34.36503 21.62933 4.69533 1.000 46.51086 110 LEU A N 1
ATOM 712 C CA . LEU A 1 110 ? 33.81279 20.86935 3.57304 1.000 42.86572 110 LEU A CA 1
ATOM 713 C C . LEU A 1 110 ? 34.89957 20.10028 2.84379 1.000 50.41544 110 LEU A C 1
ATOM 714 O O . LEU A 1 110 ? 34.70627 18.94518 2.44200 1.000 51.87038 110 LEU A O 1
ATOM 719 N N . LEU A 1 111 ? 36.05110 20.72254 2.65680 1.000 48.51187 111 LEU A N 1
ATOM 720 C CA . LEU A 1 111 ? 37.12542 20.02484 1.97683 1.000 40.42212 111 LEU A CA 1
ATOM 721 C C . LEU A 1 111 ? 37.59249 18.83636 2.79610 1.000 42.65823 111 LEU A C 1
ATOM 722 O O . LEU A 1 111 ? 37.96435 17.80611 2.23203 1.000 57.93124 111 LEU A O 1
ATOM 727 N N . ASP A 1 112 ? 37.54475 18.93468 4.12519 1.000 50.85135 112 ASP A N 1
ATOM 728 C CA . ASP A 1 112 ? 37.92667 17.79820 4.95865 1.000 44.17728 112 ASP A CA 1
ATOM 729 C C . ASP A 1 112 ? 36.87437 16.70367 4.91942 1.000 47.50706 112 ASP A C 1
ATOM 730 O O . ASP A 1 112 ? 37.21552 15.51380 5.01876 1.000 52.23568 112 ASP A O 1
ATOM 735 N N . CYS A 1 113 ? 35.59928 17.07305 4.78404 1.000 42.48760 113 CYS A N 1
ATOM 736 C CA . CYS A 1 113 ? 34.57068 16.06323 4.54729 1.000 50.15679 113 CYS A CA 1
ATOM 737 C C . CYS A 1 113 ? 34.86221 15.27261 3.27105 1.000 49.83476 113 CYS A C 1
ATOM 738 O O . CYS A 1 113 ? 34.76282 14.03709 3.25846 1.000 48.42002 113 CYS A O 1
ATOM 741 N N . ILE A 1 114 ? 35.23365 15.95993 2.18992 1.000 47.49000 114 ILE A N 1
ATOM 742 C CA . ILE A 1 114 ? 35.58891 15.25347 0.95753 1.000 44.15348 114 ILE A CA 1
ATOM 743 C C . ILE A 1 114 ? 36.74681 14.30162 1.21799 1.000 43.39200 114 ILE A C 1
ATOM 744 O O . ILE A 1 114 ? 36.67118 13.09964 0.93683 1.000 40.94101 114 ILE A O 1
ATOM 749 N N . ASP A 1 115 ? 37.82743 14.81937 1.79032 1.000 43.12171 115 ASP A N 1
ATOM 750 C CA . ASP A 1 115 ? 38.94650 13.95537 2.15219 1.000 44.51773 115 ASP A CA 1
ATOM 751 C C . ASP A 1 115 ? 38.46637 12.79086 3.00195 1.000 51.39652 115 ASP A C 1
ATOM 752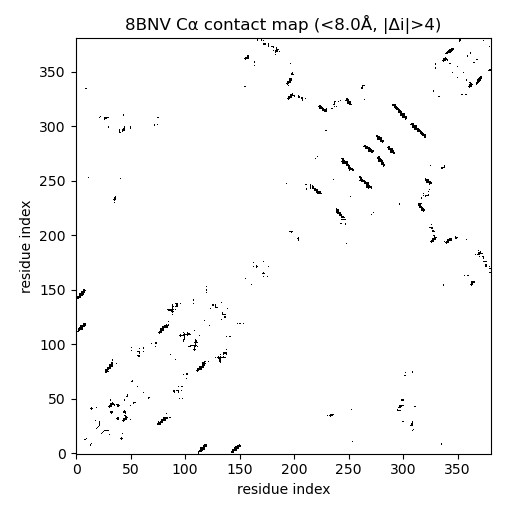 O O . ASP A 1 115 ? 38.72104 11.63260 2.67528 1.000 61.91077 115 ASP A O 1
ATOM 757 N N . LEU A 1 116 ? 37.77424 13.07673 4.11053 1.000 52.74104 116 LEU A N 1
ATOM 758 C CA . LEU A 1 116 ? 37.30043 11.99926 4.97812 1.000 57.34291 116 LEU A CA 1
ATOM 759 C C . LEU A 1 116 ? 36.46566 10.98534 4.20056 1.000 54.60652 116 LEU A C 1
ATOM 760 O O . LEU A 1 116 ? 36.67976 9.77254 4.31455 1.000 52.62139 116 LEU A O 1
ATOM 765 N N . PHE A 1 117 ? 35.52455 11.47068 3.38414 1.000 56.84281 117 PHE A N 1
ATOM 766 C CA . PHE A 1 117 ? 34.66898 10.59036 2.59156 1.000 46.37905 117 PHE A CA 1
ATOM 767 C C . PHE A 1 117 ? 35.49214 9.67171 1.70075 1.000 49.00542 117 PHE A C 1
ATOM 768 O O . PHE A 1 117 ? 35.42117 8.44377 1.82326 1.000 47.51055 117 PHE A O 1
ATOM 776 N N . LEU A 1 118 ? 36.27881 10.25084 0.79357 1.000 47.63628 118 LEU A N 1
ATOM 777 C CA . LEU A 1 118 ? 37.13603 9.44652 -0.07767 1.000 45.51704 118 LEU A CA 1
ATOM 778 C C . LEU A 1 118 ? 37.88318 8.39830 0.71684 1.000 47.44119 118 LEU A C 1
ATOM 779 O O . LEU A 1 118 ? 38.02501 7.25382 0.26884 1.000 65.00149 118 LEU A O 1
ATOM 784 N N . LYS A 1 119 ? 38.37240 8.74974 1.89861 1.000 50.16138 119 LYS A N 1
ATOM 785 C CA . LYS A 1 119 ? 39.16744 7.77189 2.63078 1.000 64.04655 119 LYS A CA 1
ATOM 786 C C . LYS A 1 119 ? 38.34487 6.53357 2.98931 1.000 57.38654 119 LYS A C 1
ATOM 787 O O . LYS A 1 119 ? 38.92581 5.45936 3.17770 1.000 61.12922 119 LYS A O 1
ATOM 793 N N . ARG A 1 120 ? 37.01168 6.66177 3.08287 1.000 57.54410 120 ARG A N 1
ATOM 794 C CA . ARG A 1 120 ? 36.10443 5.55591 3.40931 1.000 57.71093 120 ARG A CA 1
ATOM 795 C C . ARG A 1 120 ? 35.85308 4.60452 2.23916 1.000 58.84295 120 ARG A C 1
ATOM 796 O O . ARG A 1 120 ? 35.64341 3.40461 2.46740 1.0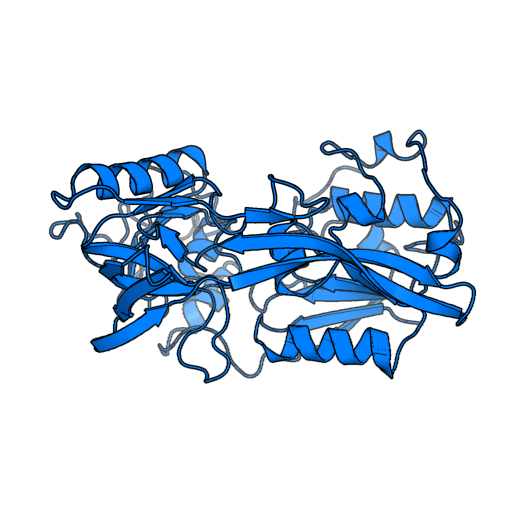00 72.26931 120 ARG A O 1
ATOM 804 N N . VAL A 1 121 ? 35.84959 5.11554 1.00260 1.000 54.95021 121 VAL A N 1
ATOM 805 C CA . VAL A 1 121 ? 35.37896 4.40264 -0.18902 1.000 54.40877 121 VAL A CA 1
ATOM 806 C C . VAL A 1 121 ? 36.52492 3.95670 -1.10382 1.000 61.78261 121 VAL A C 1
ATOM 807 O O . VAL A 1 121 ? 36.30186 3.12910 -2.00479 1.000 74.11992 121 VAL A O 1
ATOM 811 N N . LYS A 1 122 ? 37.72905 4.46769 -0.87347 1.000 55.37769 122 LYS A N 1
ATOM 812 C CA . LYS A 1 122 ? 38.96804 4.51217 -1.65714 1.000 53.03764 122 LYS A CA 1
ATOM 813 C C . LYS A 1 122 ? 40.03994 4.28299 -0.59732 1.000 65.85450 122 LYS A C 1
ATOM 814 O O . LYS A 1 122 ? 39.75264 3.68143 0.44000 1.000 77.97364 122 LYS A O 1
ATOM 820 N N . ASN A 1 123 ? 41.31163 4.49328 -0.87614 1.000 59.94938 123 ASN A N 1
ATOM 821 C CA . ASN A 1 123 ? 42.32999 3.86374 -0.04330 1.000 58.48038 123 ASN A CA 1
ATOM 822 C C . ASN A 1 123 ? 42.54059 4.69961 1.21619 1.000 67.70581 123 ASN A C 1
ATOM 823 O O . ASN A 1 123 ? 42.93058 5.86990 1.12098 1.000 77.97132 123 ASN A O 1
ATOM 828 N N . PRO A 1 124 ? 42.25576 4.14217 2.40465 1.000 57.29551 124 PRO A N 1
ATOM 829 C CA . PRO A 1 124 ? 42.12198 4.93907 3.64130 1.000 76.50139 124 PRO A CA 1
ATOM 830 C C . PRO A 1 124 ? 43.42167 5.46941 4.20242 1.000 75.17005 124 PRO A C 1
ATOM 831 O O . PRO A 1 124 ? 43.38579 6.20998 5.19519 1.000 74.03422 124 PRO A O 1
ATOM 835 N N . LYS A 1 125 ? 44.56035 5.08433 3.64906 1.000 70.89654 125 LYS A N 1
ATOM 836 C CA . LYS A 1 125 ? 45.85125 5.47786 4.18054 1.000 77.85125 125 LYS A CA 1
ATOM 837 C C . LYS A 1 125 ? 46.41678 6.69066 3.44625 1.000 65.37591 125 LYS A C 1
ATOM 838 O O . LYS A 1 125 ? 47.54053 7.11183 3.73339 1.000 79.91163 125 LYS A O 1
ATOM 844 N N . LEU A 1 126 ? 45.65452 7.27848 2.53160 1.000 57.98927 126 LEU A N 1
ATOM 845 C CA . LEU A 1 126 ? 46.16066 8.33442 1.67399 1.000 60.31586 126 LEU A CA 1
ATOM 846 C C . LEU A 1 126 ? 45.19253 9.50257 1.62636 1.000 58.42139 126 LEU A C 1
ATOM 847 O O . LEU A 1 126 ? 43.97706 9.32589 1.76496 1.000 60.19456 126 LEU A O 1
ATOM 852 N N . PRO A 1 127 ? 45.71045 10.70759 1.41520 1.000 66.32595 127 PRO A N 1
ATOM 853 C CA . PRO A 1 127 ? 44.84635 11.89593 1.34233 1.000 54.77962 127 PRO A CA 1
ATOM 854 C C . PRO A 1 127 ? 43.90764 11.84827 0.14593 1.000 55.36735 127 PRO A C 1
ATOM 855 O O . PRO A 1 127 ? 44.31816 11.57551 -0.98643 1.000 54.05665 127 PRO A O 1
ATOM 859 N N . PHE A 1 128 ? 42.62986 12.10790 0.41031 1.000 48.34818 128 PHE A N 1
ATOM 860 C CA . PHE A 1 128 ? 41.58512 11.96868 -0.59512 1.000 46.58315 128 PHE A CA 1
ATOM 861 C C . PHE A 1 128 ? 41.48603 10.53076 -1.09783 1.000 58.30584 128 PHE A C 1
ATOM 862 O O . PHE A 1 128 ? 41.13946 10.27766 -2.25075 1.000 60.46772 128 PHE A O 1
ATOM 870 N N . GLY A 1 129 ? 41.75749 9.57356 -0.22075 1.000 51.92801 129 GLY A N 1
ATOM 871 C CA . GLY A 1 129 ? 41.69644 8.18514 -0.61027 1.000 59.99742 129 GLY A CA 1
ATOM 872 C C . GLY A 1 129 ? 42.65943 7.80073 -1.71416 1.000 64.71179 129 GLY A C 1
ATOM 873 O O . GLY A 1 129 ? 42.58797 6.68001 -2.23312 1.000 63.94927 129 GLY A O 1
ATOM 874 N N . GLY A 1 130 ? 43.59679 8.69379 -2.04144 1.000 60.52099 130 GLY A N 1
ATOM 875 C CA . GLY A 1 130 ? 44.51235 8.49212 -3.14738 1.000 58.02332 130 GLY A CA 1
ATOM 876 C C . GLY A 1 130 ? 44.05866 9.13595 -4.43002 1.000 52.21924 130 GLY A C 1
ATOM 877 O O . GLY A 1 130 ? 44.79588 9.08583 -5.43113 1.000 50.34770 130 GLY A O 1
ATOM 878 N N . THR A 1 131 ? 42.86253 9.71018 -4.43652 1.000 40.03257 131 THR A N 1
ATOM 879 C CA . THR A 1 131 ? 42.37177 10.43837 -5.58980 1.000 38.10186 131 THR A CA 1
ATOM 880 C C . THR A 1 131 ? 43.27542 11.62031 -5.90650 1.000 49.71325 131 THR A C 1
ATOM 881 O O . THR A 1 131 ? 43.67453 12.37884 -5.02066 1.000 51.92502 131 THR A O 1
ATOM 885 N N . LYS A 1 132 ? 43.58350 11.78248 -7.18378 1.000 51.28566 132 LYS A N 1
ATOM 886 C CA . LYS A 1 132 ? 44.31446 12.94641 -7.66208 1.000 49.17081 132 LYS A CA 1
ATOM 887 C C . LYS A 1 132 ? 43.34893 14.12159 -7.72096 1.000 47.74696 132 LYS A C 1
ATOM 888 O O . LYS A 1 132 ? 42.31069 14.04112 -8.39183 1.000 45.74749 132 LYS A O 1
ATOM 894 N N . MET A 1 133 ? 43.65573 15.19307 -6.99075 1.000 44.89765 133 MET A N 1
ATOM 895 C CA . MET A 1 133 ? 42.73658 16.31429 -6.83174 1.000 45.84783 133 MET A CA 1
ATOM 896 C C . MET A 1 133 ? 43.28603 17.52566 -7.55977 1.000 43.26946 133 MET A C 1
ATOM 897 O O . MET A 1 133 ? 44.48799 17.81937 -7.46822 1.000 46.57640 133 MET A O 1
ATOM 902 N N . ILE A 1 134 ? 42.41681 18.21072 -8.30207 1.000 40.08960 134 ILE A N 1
ATOM 903 C CA . ILE A 1 134 ? 42.78648 19.43959 -8.99562 1.000 47.51479 134 ILE A CA 1
ATOM 904 C C . ILE A 1 134 ? 41.83581 20.54642 -8.58397 1.000 49.58422 134 ILE A C 1
ATOM 905 O O . ILE A 1 134 ? 40.60883 20.39548 -8.66607 1.000 49.20443 134 ILE A O 1
ATOM 910 N N . PHE A 1 135 ? 42.42112 21.66797 -8.17521 1.000 45.42676 135 PHE A N 1
ATOM 911 C CA . PHE A 1 135 ? 41.71495 22.79474 -7.60007 1.000 43.22771 135 PHE A CA 1
ATOM 912 C C . PHE A 1 135 ? 41.89158 24.00141 -8.50198 1.000 55.05568 135 PHE A C 1
ATOM 913 O O . PHE A 1 135 ? 43.02404 24.33700 -8.88312 1.000 57.31070 135 PHE A O 1
ATOM 921 N N . ILE A 1 136 ? 40.79080 24.68898 -8.78423 1.000 50.94614 136 ILE A N 1
ATOM 922 C CA . ILE A 1 136 ? 40.78026 25.83402 -9.68120 1.000 53.88380 136 ILE A CA 1
ATOM 923 C C . ILE A 1 136 ? 40.22056 27.03615 -8.92152 1.000 55.47827 136 ILE A C 1
ATOM 924 O O . ILE A 1 136 ? 39.04093 27.05163 -8.54577 1.000 44.10825 136 ILE A O 1
ATOM 929 N N . GLY A 1 137 ? 41.05910 28.04619 -8.71783 1.000 61.35502 137 GLY A N 1
ATOM 930 C CA . GLY A 1 137 ? 40.67069 29.18202 -7.92431 1.000 62.22967 137 GLY A CA 1
ATOM 931 C C . GLY A 1 137 ? 40.92541 30.48909 -8.62752 1.000 85.52897 137 GLY A C 1
ATOM 932 O O . GLY A 1 137 ? 41.27087 30.51677 -9.80829 1.000 90.80947 137 GLY A O 1
ATOM 933 N N . ASP A 1 138 ? 40.76950 31.58360 -7.89753 1.000 96.69232 138 ASP A N 1
ATOM 934 C CA . ASP A 1 138 ? 40.84193 32.91499 -8.45905 1.000 88.92480 138 ASP A CA 1
ATOM 935 C C . ASP A 1 138 ? 42.09227 33.62217 -7.96146 1.000 114.97032 138 ASP A C 1
ATOM 936 O O . ASP A 1 138 ? 42.58239 33.35411 -6.86032 1.000 108.27554 138 ASP A O 1
ATOM 941 N N . LEU A 1 139 ? 42.59483 34.53544 -8.80012 1.000 123.57678 139 LEU A N 1
ATOM 942 C CA . LEU A 1 139 ? 43.83187 35.26222 -8.52350 1.000 130.39957 139 LEU A CA 1
ATOM 943 C C . LEU A 1 139 ? 43.82819 35.89004 -7.13919 1.000 132.73672 139 LEU A C 1
ATOM 944 O O . LEU A 1 139 ? 44.89243 36.08734 -6.54110 1.000 138.32255 139 LEU A O 1
ATOM 949 N N . TYR A 1 140 ? 42.65123 36.23548 -6.62545 1.000 131.32303 140 TYR A N 1
ATOM 950 C CA . TYR A 1 140 ? 42.56692 36.96027 -5.36613 1.000 132.74661 140 TYR A CA 1
ATOM 951 C C . TYR A 1 140 ? 42.65696 36.01865 -4.17004 1.000 128.06885 140 TYR A C 1
ATOM 952 O O . TYR A 1 140 ? 43.38365 36.30005 -3.21093 1.000 133.99922 140 TYR A O 1
ATOM 961 N N . GLN A 1 141 ? 41.93860 34.90286 -4.21006 1.000 122.05979 141 GLN A N 1
ATOM 962 C CA . GLN A 1 141 ? 42.01758 33.88446 -3.16448 1.000 132.82719 141 GLN A CA 1
ATOM 963 C C . GLN A 1 141 ? 43.19137 32.95734 -3.47392 1.000 133.19105 141 GLN A C 1
ATOM 964 O O . GLN A 1 141 ? 43.10436 32.09648 -4.35598 1.000 124.98130 141 GLN A O 1
ATOM 970 N N . LEU A 1 142 ? 44.30502 33.13839 -2.75479 1.000 134.04643 142 LEU A N 1
ATOM 971 C CA . LEU A 1 142 ? 45.50064 32.31377 -2.93270 1.000 134.19623 142 LEU A CA 1
ATOM 972 C C . LEU A 1 142 ? 46.23370 32.07122 -1.61537 1.000 146.39172 142 LEU A C 1
ATOM 973 O O . LEU A 1 142 ? 46.27715 32.95999 -0.74795 1.000 146.88410 142 LEU A O 1
ATOM 978 N N . PRO A 1 143 ? 46.82439 30.88962 -1.44431 1.000 151.14006 143 PRO A N 1
ATOM 979 C CA . PRO A 1 143 ? 47.66027 30.62929 -0.27276 1.000 152.01839 143 PRO A CA 1
ATOM 980 C C . PRO A 1 143 ? 49.09212 31.06635 -0.52323 1.000 157.94177 143 PRO A C 1
ATOM 981 O O . PRO A 1 143 ? 49.41259 31.60492 -1.59440 1.000 155.45339 143 PRO A O 1
ATOM 985 N N . PRO A 1 144 ? 49.98673 30.87213 0.45320 1.000 167.95441 144 PRO A N 1
ATOM 986 C CA . PRO A 1 144 ? 51.41023 31.17127 0.26545 1.000 163.28413 144 PRO A CA 1
ATOM 987 C C . PRO A 1 144 ? 51.98496 30.56768 -1.02107 1.000 149.94031 144 PRO A C 1
ATOM 988 O O . PRO A 1 144 ? 51.47847 29.55691 -1.51457 1.000 143.98617 144 PRO A O 1
ATOM 992 N N . MET A 1 156 ? 42.88298 20.88646 15.86989 1.000 112.90755 156 MET A N 1
ATOM 993 C CA . MET A 1 156 ? 41.62697 20.18672 15.61050 1.000 136.17765 156 MET A CA 1
ATOM 994 C C . MET A 1 156 ? 40.53239 21.17404 15.21940 1.000 129.12340 156 MET A C 1
ATOM 995 O O . MET A 1 156 ? 39.59881 20.84186 14.48160 1.000 119.64322 156 MET A O 1
ATOM 1000 N N . GLU A 1 157 ? 40.67430 22.39776 15.71413 1.000 125.98557 157 GLU A N 1
ATOM 1001 C CA . GLU A 1 157 ? 39.78805 23.50005 15.37817 1.000 108.74466 157 GLU A CA 1
ATOM 1002 C C . GLU A 1 157 ? 40.43481 24.36485 14.30497 1.000 98.01838 157 GLU A C 1
ATOM 1003 O O . GLU A 1 157 ? 41.65280 24.56160 14.29814 1.000 103.07373 157 GLU A O 1
ATOM 1009 N N . TYR A 1 158 ? 39.61421 24.86696 13.39181 1.000 86.60793 158 TYR A N 1
ATOM 1010 C CA . TYR A 1 158 ? 40.12528 25.53220 12.20367 1.000 84.67144 158 TYR A CA 1
ATOM 1011 C C . TYR A 1 158 ? 40.61271 26.94098 12.50788 1.000 82.05200 158 TYR A C 1
ATOM 1012 O O . TYR A 1 158 ? 40.08163 27.63446 13.37801 1.000 78.81925 158 TYR A O 1
ATOM 1021 N N . GLU A 1 159 ? 41.62207 27.36694 11.74678 1.000 86.60640 159 GLU A N 1
ATOM 1022 C CA . GLU A 1 159 ? 42.21809 28.69079 11.87380 1.000 82.79253 159 GLU A CA 1
ATOM 1023 C C . GLU A 1 159 ? 41.52897 29.74479 11.00717 1.000 82.70332 159 GLU A C 1
ATOM 1024 O O . GLU A 1 159 ? 41.78843 30.94282 11.18710 1.000 79.56272 159 GLU A O 1
ATOM 1030 N N . SER A 1 160 ? 40.65607 29.33233 10.09788 1.000 74.00213 160 SER A N 1
ATOM 1031 C CA . SER A 1 160 ? 39.93039 30.21913 9.20127 1.000 69.75673 160 SER A CA 1
ATOM 1032 C C . SER A 1 160 ? 38.91466 29.37534 8.44677 1.000 64.33362 160 SER A C 1
ATOM 1033 O O . SER A 1 160 ? 39.11924 28.17573 8.28286 1.000 71.99764 160 SER A O 1
ATOM 1036 N N . PRO A 1 161 ? 37.82274 29.97495 7.96583 1.000 70.27894 161 PRO A N 1
ATOM 1037 C CA . PRO A 1 161 ? 36.83050 29.17984 7.23323 1.000 65.55349 161 PRO A CA 1
ATOM 1038 C C . PRO A 1 161 ? 37.24171 28.90231 5.80780 1.000 70.49936 161 PRO A C 1
ATOM 1039 O O . PRO A 1 161 ? 36.61172 28.06682 5.13951 1.000 63.54091 161 PRO A O 1
ATOM 1043 N N . TYR A 1 162 ? 38.30638 29.53598 5.34575 1.000 62.39024 162 TYR A N 1
ATOM 1044 C CA . TYR A 1 162 ? 38.70578 29.41135 3.96037 1.000 67.04490 162 TYR A CA 1
ATOM 1045 C C . TYR A 1 162 ? 39.35609 28.04801 3.71196 1.000 67.12791 162 TYR A C 1
ATOM 1046 O O . TYR A 1 162 ? 39.85479 27.38416 4.62499 1.000 63.47281 162 TYR A O 1
ATOM 1055 N N . PHE A 1 163 ? 39.33002 27.62516 2.44500 1.000 67.77276 163 PHE A N 1
ATOM 1056 C CA . PHE A 1 163 ? 39.67019 26.24642 2.10392 1.000 54.30808 163 PHE A CA 1
ATOM 1057 C C . PHE A 1 163 ? 41.11330 25.90061 2.45348 1.000 51.87765 163 PHE A C 1
ATOM 1058 O O . PHE A 1 163 ? 41.39744 24.75776 2.81712 1.000 57.06594 163 PHE A O 1
ATOM 1066 N N . PHE A 1 164 ? 42.04568 26.84018 2.32678 1.000 58.20141 164 PHE A N 1
ATOM 1067 C CA . PHE A 1 164 ? 43.44210 26.50557 2.57905 1.000 67.48045 164 PHE A CA 1
ATOM 1068 C C . PHE A 1 164 ? 43.68888 26.16972 4.04533 1.000 67.56734 164 PHE A C 1
ATOM 1069 O O . PHE A 1 164 ? 44.79169 25.73115 4.39857 1.000 65.43790 164 PHE A O 1
ATOM 1077 N N . SER A 1 165 ? 42.69223 26.35333 4.90498 1.000 57.62811 165 SER A N 1
ATOM 1078 C CA . SER A 1 165 ? 42.79770 25.95678 6.30035 1.000 68.33676 165 SER A CA 1
ATOM 1079 C C . SER A 1 165 ? 42.17402 24.58897 6.57419 1.000 55.17649 165 SER A C 1
ATOM 1080 O O . SER A 1 165 ? 41.72849 24.31966 7.69071 1.000 63.47070 165 SER A O 1
ATOM 1083 N N . ALA A 1 166 ? 42.12773 23.71969 5.57706 1.000 66.56661 166 ALA A N 1
ATOM 1084 C CA . ALA A 1 166 ? 41.64526 22.36462 5.79014 1.000 58.52718 166 ALA A CA 1
ATOM 1085 C C . ALA A 1 166 ? 42.73277 21.51896 6.43388 1.000 65.13189 166 ALA A C 1
ATOM 1086 O O . ALA A 1 166 ? 43.92804 21.68907 6.16326 1.000 67.05919 166 ALA A O 1
ATOM 1088 N N . LYS A 1 167 ? 42.31610 20.60293 7.30272 1.000 64.01834 167 LYS A N 1
ATOM 1089 C CA . LYS A 1 167 ? 43.30862 19.76069 7.93712 1.000 51.09639 167 LYS A CA 1
ATOM 1090 C C . LYS A 1 167 ? 44.08885 18.98972 6.88392 1.000 68.63311 167 LYS A C 1
ATOM 1091 O O . LYS A 1 167 ? 45.28076 18.72751 7.06677 1.000 78.36755 167 LYS A O 1
ATOM 1097 N N . VAL A 1 168 ? 43.45810 18.69833 5.73944 1.000 76.37907 168 VAL A N 1
ATOM 1098 C CA . VAL A 1 168 ? 44.06201 17.82651 4.73349 1.000 69.55254 168 VAL A CA 1
ATOM 1099 C C . VAL A 1 168 ? 45.14270 18.51269 3.90248 1.000 72.10333 168 VAL A C 1
ATOM 1100 O O . VAL A 1 168 ? 45.93913 17.81958 3.25812 1.000 81.69837 168 VAL A O 1
ATOM 1104 N N . PHE A 1 169 ? 45.20648 19.84475 3.89550 1.000 70.99440 169 PHE A N 1
ATOM 1105 C CA . PHE A 1 169 ? 46.34361 20.52129 3.27128 1.000 76.13483 169 PHE A CA 1
ATOM 1106 C C . PHE A 1 169 ? 47.67077 20.15517 3.94197 1.000 94.47330 169 PHE A C 1
ATOM 1107 O O . PHE A 1 169 ? 48.70805 20.08381 3.27271 1.000 93.62472 169 PHE A O 1
ATOM 1115 N N . LYS A 1 170 ? 47.66112 19.90804 5.25387 1.000 89.98561 170 LYS A N 1
ATOM 1116 C CA . LYS A 1 170 ? 48.88116 19.47758 5.92560 1.000 88.92419 170 LYS A CA 1
ATOM 1117 C C . LYS A 1 170 ? 49.41997 18.18265 5.32233 1.000 102.07623 170 LYS A C 1
ATOM 1118 O O . LYS A 1 170 ? 50.62764 18.04727 5.10391 1.000 106.82049 170 LYS A O 1
ATOM 1124 N N . GLU A 1 171 ? 48.53243 17.22070 5.04164 1.000 119.96966 171 GLU A N 1
ATOM 1125 C CA . GLU A 1 171 ? 48.90900 15.85765 4.66796 1.000 123.87200 171 GLU A CA 1
ATOM 1126 C C . GLU A 1 171 ? 49.48468 15.72259 3.25760 1.000 116.39289 171 GLU A C 1
ATOM 1127 O O . GLU A 1 171 ? 49.91130 14.61974 2.89478 1.000 101.59167 171 GLU A O 1
ATOM 1133 N N . MET A 1 172 ? 49.51041 16.78968 2.45409 1.000 110.75662 172 MET A N 1
ATOM 1134 C CA . MET A 1 172 ? 49.79316 16.60773 1.03549 1.000 108.70705 172 MET A CA 1
ATOM 1135 C C . MET A 1 172 ? 50.55366 17.79098 0.45448 1.000 102.06701 172 MET A C 1
ATOM 1136 O O . MET A 1 172 ? 50.57118 18.89293 1.01010 1.000 104.52901 172 MET A O 1
ATOM 1141 N N . ASP A 1 173 ? 51.17980 17.52761 -0.69202 1.000 102.11096 173 ASP A N 1
ATOM 1142 C CA . 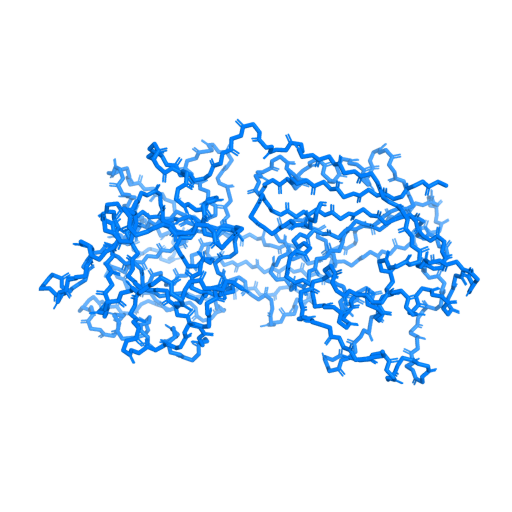ASP A 1 173 ? 51.95627 18.50036 -1.44115 1.000 100.87475 173 ASP A CA 1
ATOM 1143 C C . ASP A 1 173 ? 51.34326 18.69050 -2.82268 1.000 93.96424 173 ASP A C 1
ATOM 1144 O O . ASP A 1 173 ? 50.84960 17.74193 -3.44501 1.000 90.75354 173 ASP A O 1
ATOM 1149 N N . MET A 1 174 ? 51.41618 19.91966 -3.31360 1.000 79.06425 174 MET A N 1
ATOM 1150 C CA . MET A 1 174 ? 50.73806 20.30027 -4.53624 1.000 75.72416 174 MET A CA 1
ATOM 1151 C C . MET A 1 174 ? 51.68690 21.06903 -5.43851 1.000 80.95317 174 MET A C 1
ATOM 1152 O O . MET A 1 174 ? 52.68315 21.63934 -4.98786 1.000 82.83494 174 MET A O 1
ATOM 1157 N N . GLU A 1 175 ? 51.37682 21.06014 -6.72894 1.000 85.31769 175 GLU A N 1
ATOM 1158 C CA . GLU A 1 175 ? 51.96489 22.01128 -7.65542 1.000 75.78815 175 GLU A CA 1
ATOM 1159 C C . GLU A 1 175 ? 51.08942 23.25119 -7.68830 1.000 64.57937 175 GLU A C 1
ATOM 1160 O O . GLU A 1 175 ? 49.86830 23.17063 -7.55091 1.000 65.67844 175 GLU A O 1
ATOM 1166 N N . PHE A 1 176 ? 51.71254 24.40327 -7.88071 1.000 66.55510 176 PHE A N 1
ATOM 1167 C CA . PHE A 1 176 ? 50.97208 25.65047 -7.99356 1.000 75.60760 176 PHE A CA 1
ATOM 1168 C C . PHE A 1 176 ? 51.25427 26.23013 -9.36943 1.000 84.86300 176 PHE A C 1
ATOM 1169 O O . PHE A 1 176 ? 52.41651 26.45593 -9.73378 1.000 84.25977 176 PHE A O 1
ATOM 1177 N N . ILE A 1 177 ? 50.19516 26.45656 -10.13177 1.000 64.66298 177 ILE A N 1
ATOM 1178 C CA . ILE A 1 177 ? 50.27308 27.10827 -11.42835 1.000 83.54650 177 ILE A CA 1
ATOM 1179 C C . ILE A 1 177 ? 49.43851 28.37545 -11.34861 1.000 102.43594 177 ILE A C 1
ATOM 1180 O O . ILE A 1 177 ? 48.22122 28.29202 -11.14357 1.000 106.74262 177 ILE A O 1
ATOM 1185 N N . GLU A 1 178 ? 50.07407 29.54578 -11.46674 1.000 129.23860 178 GLU A N 1
ATOM 1186 C CA . GLU A 1 178 ? 49.28140 30.76725 -11.64092 1.000 132.76764 178 GLU A CA 1
ATOM 1187 C C . GLU A 1 178 ? 49.06304 30.96242 -13.14377 1.000 134.37719 178 GLU A C 1
ATOM 1188 O O . GLU A 1 178 ? 49.60305 31.86072 -13.79171 1.000 145.42003 178 GLU A O 1
ATOM 1194 N N . PHE A 1 179 ? 48.23044 30.07350 -13.68870 1.000 136.57151 179 PHE A N 1
ATOM 1195 C CA . PHE A 1 179 ? 48.05876 29.99796 -15.13756 1.000 135.16123 179 PHE A CA 1
ATOM 1196 C C . PHE A 1 179 ? 47.50987 31.28829 -15.72637 1.000 145.08804 179 PHE A C 1
ATOM 1197 O O . PHE A 1 179 ? 48.16965 31.95472 -16.53269 1.000 161.09494 179 PHE A O 1
ATOM 1205 N N . GLU A 1 180 ? 46.30914 31.66990 -15.30790 1.000 154.68378 180 GLU A N 1
ATOM 1206 C CA . GLU A 1 180 ? 45.69759 32.92870 -15.72200 1.000 171.17904 180 GLU A CA 1
ATOM 1207 C C . GLU A 1 180 ? 46.06849 34.06734 -14.77950 1.000 190.15235 180 GLU A C 1
ATOM 1208 O O . GLU A 1 180 ? 45.20767 34.77000 -14.24290 1.000 187.99117 180 GLU A O 1
ATOM 1214 N N . THR A 1 181 ? 47.37668 34.26592 -14.58622 1.000 233.77133 181 THR A N 1
ATOM 1215 C CA . THR A 1 181 ? 47.89311 35.38891 -13.82225 1.000 236.43345 181 THR A CA 1
ATOM 1216 C C . THR A 1 181 ? 48.40650 36.50656 -14.71659 1.000 240.71912 181 THR A C 1
ATOM 1217 O O . THR A 1 181 ? 48.70104 37.59575 -14.21512 1.000 244.31114 181 THR A O 1
ATOM 1221 N N . ILE A 1 182 ? 48.45493 36.27271 -16.02841 1.000 212.57275 182 ILE A N 1
ATOM 1222 C CA . ILE A 1 182 ? 48.96037 37.27712 -16.95764 1.000 215.25201 182 ILE A CA 1
ATOM 1223 C C . ILE A 1 182 ? 48.05445 38.48343 -17.08130 1.000 223.58659 182 ILE A C 1
ATOM 1224 O O . ILE A 1 182 ? 48.41842 39.43820 -17.77833 1.000 215.32402 182 ILE A O 1
ATOM 1229 N N . TYR A 1 183 ? 46.88004 38.48068 -16.43745 1.000 234.25326 183 TYR A N 1
ATOM 1230 C CA . TYR A 1 183 ? 45.94826 39.60417 -16.47384 1.000 243.25134 183 TYR A CA 1
ATOM 1231 C C . TYR A 1 183 ? 45.04770 39.53652 -15.24581 1.000 246.90034 183 TYR A C 1
ATOM 1232 O O . TYR A 1 183 ? 45.10748 38.59195 -14.45843 1.000 245.94226 183 TYR A O 1
ATOM 1241 N N . ARG A 1 184 ? 44.21330 40.56554 -15.09079 1.000 259.35486 184 ARG A N 1
ATOM 1242 C CA . ARG A 1 184 ? 43.25750 40.66593 -13.99018 1.000 253.50976 184 ARG A CA 1
ATOM 1243 C C . ARG A 1 184 ? 41.98676 41.30688 -14.53766 1.000 248.69886 184 ARG A C 1
ATOM 1244 O O . ARG A 1 184 ? 41.83363 41.49455 -15.74876 1.000 255.28253 184 ARG A O 1
ATOM 1252 N N . GLN A 1 185 ? 41.07316 41.65026 -13.63327 1.000 218.60595 185 GLN A N 1
ATOM 1253 C CA . GLN A 1 185 ? 39.71330 42.05003 -13.97511 1.000 203.29366 185 GLN A CA 1
ATOM 1254 C C . GLN A 1 185 ? 39.43742 43.50978 -13.60981 1.000 194.66638 185 GLN A C 1
ATOM 1255 O O . GLN A 1 185 ? 38.35603 43.85690 -13.13362 1.000 182.91789 185 GLN A O 1
ATOM 1261 N N . SER A 1 186 ? 40.42086 44.38476 -13.82284 1.000 202.84677 186 SER A N 1
ATOM 1262 C CA . SER A 1 186 ? 40.27387 45.80736 -13.54389 1.000 198.86290 186 SER A CA 1
ATOM 1263 C C . SER A 1 186 ? 41.05050 46.60723 -14.58389 1.000 208.07163 186 SER A C 1
ATOM 1264 O O . SER A 1 186 ? 42.12912 46.19087 -15.01501 1.000 210.85912 186 SER A O 1
ATOM 1267 N N . ASP A 1 187 ? 40.49541 47.75551 -14.98669 1.000 226.40006 187 ASP A N 1
ATOM 1268 C CA . ASP A 1 187 ? 41.04184 48.53864 -16.09220 1.000 240.11598 187 ASP A CA 1
ATOM 1269 C C . ASP A 1 187 ? 42.05806 49.58358 -15.65225 1.000 240.37166 187 ASP A C 1
ATOM 1270 O O . ASP A 1 187 ? 42.90661 49.98131 -16.45965 1.000 246.24964 187 ASP A O 1
ATOM 1275 N N . LYS A 1 188 ? 41.99075 50.04105 -14.40715 1.000 206.01441 188 LYS A N 1
ATOM 1276 C CA . LYS A 1 188 ? 42.83557 51.12998 -13.95094 1.000 190.35067 188 LYS A CA 1
ATOM 1277 C C . LYS A 1 188 ? 44.24504 50.63281 -13.63546 1.000 182.70940 188 LYS A C 1
ATOM 1278 O O . LYS A 1 188 ? 44.53610 49.43394 -13.63905 1.000 183.98298 188 LYS A O 1
ATOM 1284 N N . LEU A 1 189 ? 45.12881 51.58669 -13.34786 1.000 179.00096 189 LEU A N 1
ATOM 1285 C CA . LEU A 1 189 ? 46.52366 51.25683 -13.09382 1.000 170.37292 189 LEU A CA 1
ATOM 1286 C C . LEU A 1 189 ? 46.74474 50.85940 -11.64628 1.000 171.03256 189 LEU A C 1
ATOM 1287 O O . LEU A 1 189 ? 47.57350 49.98326 -11.37597 1.000 170.64082 189 LEU A O 1
ATOM 1292 N N . PHE A 1 190 ? 46.02290 51.46909 -10.70430 1.000 165.38861 190 PHE A N 1
ATOM 1293 C CA . PHE A 1 190 ? 46.25431 51.08587 -9.32197 1.000 166.59625 190 PHE A CA 1
ATOM 1294 C C . PHE A 1 190 ? 45.46397 49.82993 -9.00525 1.000 174.36822 190 PHE A C 1
ATOM 1295 O O . PHE A 1 190 ? 44.68137 49.80292 -8.04920 1.000 169.73890 190 PHE A O 1
ATOM 1303 N N . ILE A 1 191 ? 45.66550 48.77964 -9.80498 1.000 179.95339 191 ILE A N 1
ATOM 1304 C CA . ILE A 1 191 ? 45.48597 47.41957 -9.32710 1.000 188.80353 191 ILE A CA 1
ATOM 1305 C C . ILE A 1 191 ? 46.33369 47.15698 -8.09557 1.000 185.08345 191 ILE A C 1
ATOM 1306 O O . ILE A 1 191 ? 46.01706 46.27008 -7.29527 1.000 175.69671 191 ILE A O 1
ATOM 1311 N N . ASP A 1 192 ? 47.40828 47.93227 -7.91984 1.000 197.37300 192 ASP A N 1
ATOM 1312 C CA . ASP A 1 192 ? 48.34670 47.67857 -6.83519 1.000 192.33672 192 ASP A CA 1
ATOM 1313 C C . ASP A 1 192 ? 47.66523 47.74305 -5.48044 1.000 187.68564 192 ASP A C 1
ATOM 1314 O O . ASP A 1 192 ? 48.06987 47.04368 -4.54451 1.000 194.37805 192 ASP A O 1
ATOM 1319 N N . ILE A 1 193 ? 46.63155 48.57500 -5.35856 1.000 174.59418 193 ILE A N 1
ATOM 1320 C CA . ILE A 1 193 ? 46.00632 48.78637 -4.06075 1.000 166.68736 193 ILE A CA 1
ATOM 1321 C C . ILE A 1 193 ? 45.34941 47.50495 -3.56276 1.000 158.42798 193 ILE A C 1
ATOM 1322 O O . ILE A 1 193 ? 45.37791 47.20195 -2.36372 1.000 154.85791 193 ILE A O 1
ATOM 1327 N N . LEU A 1 194 ? 44.75587 46.72656 -4.46776 1.000 151.82348 194 LEU A N 1
ATOM 1328 C CA . LEU A 1 194 ? 44.18428 45.44848 -4.05917 1.000 155.93989 194 LEU A CA 1
ATOM 1329 C C . LEU A 1 194 ? 45.26292 44.50735 -3.53353 1.000 164.75613 194 LEU A C 1
ATOM 1330 O O . LEU A 1 194 ? 45.09604 43.87455 -2.48408 1.000 166.06308 194 LEU A O 1
ATOM 1335 N N . ASN A 1 195 ? 46.39020 44.42020 -4.24091 1.000 168.83185 195 ASN A N 1
ATOM 1336 C CA . ASN A 1 195 ? 47.49434 43.56396 -3.82470 1.000 170.03925 195 ASN A CA 1
ATOM 1337 C C . ASN A 1 195 ? 48.28106 44.13502 -2.65251 1.000 175.00450 195 ASN A C 1
ATOM 1338 O O . ASN A 1 195 ? 49.14308 43.43403 -2.10742 1.000 174.24607 195 ASN A O 1
ATOM 1343 N N . ARG A 1 196 ? 48.01676 45.38444 -2.26531 1.000 171.52833 196 ARG A N 1
ATOM 1344 C CA . ARG A 1 196 ? 48.71309 46.01729 -1.15147 1.000 172.07226 196 ARG A CA 1
ATOM 1345 C C . ARG A 1 196 ? 48.02568 45.76863 0.18714 1.000 180.13006 196 ARG A C 1
ATOM 1346 O O . ARG A 1 196 ? 48.70786 45.68113 1.21625 1.000 183.06695 196 ARG A O 1
ATOM 1354 N N . ILE A 1 197 ? 46.68950 45.66407 0.20198 1.000 174.34793 197 ILE A N 1
ATOM 1355 C CA . ILE A 1 197 ? 45.96559 45.24538 1.40089 1.000 178.60501 197 ILE A CA 1
ATOM 1356 C C . ILE A 1 197 ? 45.84535 43.72968 1.49971 1.000 184.94807 197 ILE A C 1
ATOM 1357 O O . ILE A 1 197 ? 45.34433 43.21804 2.51058 1.000 189.06305 197 ILE A O 1
ATOM 1362 N N . ARG A 1 198 ? 46.29875 42.99808 0.48043 1.000 197.93660 198 ARG A N 1
ATOM 1363 C CA . ARG A 1 198 ? 46.40233 41.54392 0.56669 1.000 196.47005 198 ARG A CA 1
ATOM 1364 C C . ARG A 1 198 ? 47.27399 41.14562 1.74615 1.000 197.86595 198 ARG A C 1
ATOM 1365 O O . ARG A 1 198 ? 46.86648 40.35400 2.60427 1.000 195.83216 198 ARG A O 1
ATOM 1373 N N . ASN A 1 199 ? 48.49053 41.67836 1.78878 1.000 190.37739 199 ASN A N 1
ATOM 1374 C CA . ASN A 1 199 ? 49.49525 41.35005 2.78772 1.000 199.58219 199 ASN A CA 1
ATOM 1375 C C . ASN A 1 199 ? 49.53535 42.39432 3.90129 1.000 201.87500 199 ASN A C 1
ATOM 1376 O O . ASN A 1 199 ? 50.59741 42.66038 4.47641 1.000 201.09690 199 ASN A O 1
ATOM 1381 N N . ASN A 1 200 ? 48.37893 43.00317 4.19819 1.000 214.93105 200 ASN A N 1
ATOM 1382 C CA . ASN A 1 200 ? 48.20964 43.94795 5.30413 1.000 212.00729 200 ASN A CA 1
ATOM 1383 C C . ASN A 1 200 ? 49.15413 45.13862 5.22199 1.000 202.49204 200 ASN A C 1
ATOM 1384 O O . ASN A 1 200 ? 49.35694 45.84792 6.21329 1.000 193.78091 200 ASN A O 1
ATOM 1389 N N . THR A 1 201 ? 49.72721 45.36876 4.04426 1.000 184.73342 201 THR A N 1
ATOM 1390 C CA . THR A 1 201 ? 50.62493 46.48359 3.79693 1.000 179.82048 201 THR A CA 1
ATOM 1391 C C . THR A 1 201 ? 49.87740 47.72122 3.30288 1.000 179.93963 201 THR A C 1
ATOM 1392 O O . THR A 1 201 ? 50.47683 48.57941 2.64483 1.000 177.21033 201 THR A O 1
ATOM 1396 N N . VAL A 1 202 ? 48.57777 47.81973 3.60098 1.000 183.03500 202 VAL A N 1
ATOM 1397 C CA . VAL A 1 202 ? 47.80311 49.00885 3.25287 1.000 180.44681 202 VAL A CA 1
ATOM 1398 C C . VAL A 1 202 ? 48.37706 50.20581 3.99884 1.000 181.17493 202 VAL A C 1
ATOM 1399 O O . VAL A 1 202 ? 48.37542 50.25476 5.23545 1.000 174.83381 202 VAL A O 1
ATOM 1403 N N . THR A 1 203 ? 48.87945 51.17320 3.24197 1.000 180.21045 203 THR A N 1
ATOM 1404 C CA . THR A 1 203 ? 49.72540 52.24600 3.73840 1.000 184.39551 203 THR A CA 1
ATOM 1405 C C . THR A 1 203 ? 48.93317 53.51885 4.02184 1.000 195.78592 203 THR A C 1
ATOM 1406 O O . THR A 1 203 ? 47.88865 53.77715 3.41908 1.000 192.18027 203 THR A O 1
ATOM 1410 N N . ASP A 1 204 ? 49.45643 54.31747 4.95635 1.000 229.80159 204 ASP A N 1
ATOM 1411 C CA . ASP A 1 204 ? 48.87773 55.62707 5.24162 1.000 227.72957 204 ASP A CA 1
ATOM 1412 C C . ASP A 1 204 ? 48.79067 56.45894 3.96877 1.000 216.33504 204 ASP A C 1
ATOM 1413 O O . ASP A 1 204 ? 47.74054 57.02904 3.65043 1.000 204.81750 204 ASP A O 1
ATOM 1418 N N . GLU A 1 205 ? 49.89362 56.52305 3.21873 1.000 210.28653 205 GLU A N 1
ATOM 1419 C CA . GLU A 1 205 ? 49.91872 57.28145 1.97420 1.000 201.70360 205 GLU A CA 1
ATOM 1420 C C . GLU A 1 205 ? 48.78223 56.87225 1.05544 1.000 188.87386 205 GLU A C 1
ATOM 1421 O O . GLU A 1 205 ? 48.32653 57.67263 0.23072 1.000 189.75133 205 GLU A O 1
ATOM 1427 N N . ASP A 1 206 ? 48.30955 55.63494 1.17967 1.000 186.50287 206 ASP A N 1
ATOM 1428 C CA . ASP A 1 206 ? 47.27862 55.11995 0.29087 1.000 185.10177 206 ASP A CA 1
ATOM 1429 C C . ASP A 1 206 ? 46.05408 54.64260 1.06000 1.000 176.26236 206 ASP A C 1
ATOM 1430 O O . ASP A 1 206 ? 45.27965 53.83192 0.54965 1.000 159.04169 206 ASP A O 1
ATOM 1435 N N . ILE A 1 207 ? 45.87483 55.11929 2.29375 1.000 186.55019 207 ILE A N 1
ATOM 1436 C CA . ILE A 1 207 ? 44.54323 55.12718 2.89075 1.000 176.63270 207 ILE A CA 1
ATOM 1437 C C . ILE A 1 207 ? 43.75092 56.32076 2.39145 1.000 168.67191 207 ILE A C 1
ATOM 1438 O O . ILE A 1 207 ? 42.55012 56.43104 2.66948 1.000 158.39064 207 ILE A O 1
ATOM 1443 N N . LYS A 1 208 ? 44.41653 57.22844 1.68149 1.000 176.58442 208 LYS A N 1
ATOM 1444 C CA . LYS A 1 208 ? 43.78921 58.25053 0.85945 1.000 176.45113 208 LYS A CA 1
ATOM 1445 C C . LYS A 1 208 ? 44.77556 58.59932 -0.24523 1.000 182.75087 208 LYS A C 1
ATOM 1446 O O . LYS A 1 208 ? 45.93354 58.92873 0.03023 1.000 178.94467 208 LYS A O 1
ATOM 1452 N N . ILE A 1 209 ? 44.30657 58.53270 -1.48505 1.000 186.17320 209 ILE A N 1
ATOM 1453 C CA . ILE A 1 209 ? 42.89797 58.27201 -1.72081 1.000 174.82110 209 ILE A CA 1
ATOM 1454 C C . ILE A 1 209 ? 42.50323 56.82140 -1.48690 1.000 165.66443 209 ILE A C 1
ATOM 1455 O O . ILE A 1 209 ? 42.81955 55.96092 -2.30361 1.000 166.8840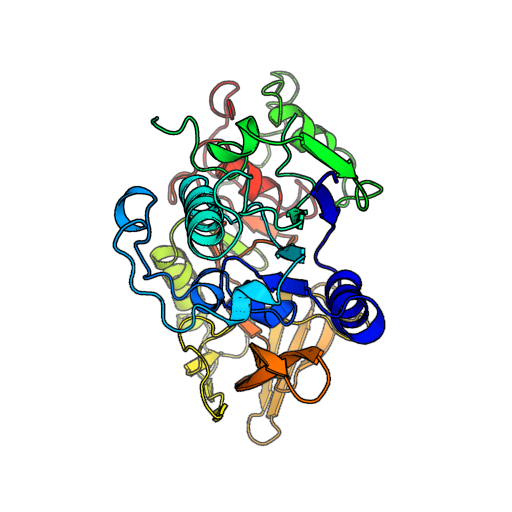0 209 ILE A O 1
ATOM 1460 N N . ILE A 1 210 ? 41.83272 56.53472 -0.37133 1.000 160.00839 210 ILE A N 1
ATOM 1461 C CA . ILE A 1 210 ? 40.73345 55.57423 -0.37015 1.000 154.17889 210 ILE A CA 1
ATOM 1462 C C . ILE A 1 210 ? 39.45044 56.14647 0.19610 1.000 143.37863 210 ILE A C 1
ATOM 1463 O O . ILE A 1 210 ? 38.35837 55.63509 -0.10929 1.000 134.24381 210 ILE A O 1
ATOM 1468 N N . ASN A 1 211 ? 39.51187 57.20626 0.99605 1.000 144.22217 211 ASN A N 1
ATOM 1469 C CA . ASN A 1 211 ? 38.30384 57.83816 1.49288 1.000 139.67746 211 ASN A CA 1
ATOM 1470 C C . ASN A 1 211 ? 37.66326 58.74643 0.45798 1.000 139.58458 211 ASN A C 1
ATOM 1471 O O . ASN A 1 211 ? 36.47357 59.05876 0.57758 1.000 135.93929 211 ASN A O 1
ATOM 1476 N N . SER A 1 212 ? 38.42720 59.16174 -0.55922 1.000 145.11903 212 SER A N 1
ATOM 1477 C CA . SER A 1 212 ? 37.93329 60.13099 -1.52997 1.000 133.55823 212 SER A CA 1
ATOM 1478 C C . SER A 1 212 ? 36.61242 59.70650 -2.13583 1.000 134.91841 212 SER A C 1
ATOM 1479 O O . SER A 1 212 ? 35.85324 60.55583 -2.62021 1.000 129.65966 212 SER A O 1
ATOM 1482 N N . ARG A 1 213 ? 36.32248 58.41288 -2.11227 1.000 127.84541 213 ARG A N 1
ATOM 1483 C CA . ARG A 1 213 ? 35.08212 57.88194 -2.63937 1.000 120.29943 213 ARG A CA 1
ATOM 1484 C C . ARG A 1 213 ? 33.93881 57.93114 -1.63632 1.000 121.28338 213 ARG A C 1
ATOM 1485 O O . ARG A 1 213 ? 32.85399 57.42982 -1.94393 1.000 119.62860 213 ARG A O 1
ATOM 1493 N N . VAL A 1 214 ? 34.13055 58.52112 -0.45635 1.000 127.04706 214 VAL A N 1
ATOM 1494 C CA . VAL A 1 214 ? 33.04784 58.54728 0.52614 1.000 128.11732 214 VAL A CA 1
ATOM 1495 C C . VAL A 1 214 ? 32.11154 59.68880 0.13719 1.000 126.68645 214 VAL A C 1
ATOM 1496 O O . VAL A 1 214 ? 32.35700 60.85895 0.43557 1.000 129.23655 214 VAL A O 1
ATOM 1500 N N . GLN A 1 215 ? 31.02874 59.33346 -0.53616 1.000 129.52517 215 GLN A N 1
ATOM 1501 C CA . GLN A 1 215 ? 29.97112 60.24458 -0.93455 1.000 133.53851 215 GLN A CA 1
ATOM 1502 C C . GLN A 1 215 ? 28.87969 60.30969 0.13184 1.000 135.76135 215 GLN A C 1
ATOM 1503 O O . GLN A 1 215 ? 29.01032 59.80789 1.25534 1.000 115.64558 215 GLN A O 1
ATOM 1509 N N . ASP A 1 216 ? 27.78909 60.97296 -0.24647 1.000 151.16155 216 ASP A N 1
ATOM 1510 C CA . ASP A 1 216 ? 26.53655 61.01976 0.49205 1.000 151.65459 216 ASP A CA 1
ATOM 1511 C C . ASP A 1 216 ? 25.36607 60.71221 -0.43675 1.000 151.83746 216 ASP A C 1
ATOM 1512 O O . ASP A 1 216 ? 24.21427 61.00713 -0.10093 1.000 153.02165 216 ASP A O 1
ATOM 1517 N N . LYS A 1 217 ? 25.65788 60.12175 -1.60298 1.000 151.53964 217 LYS A N 1
ATOM 1518 C CA . LYS A 1 217 ? 24.64851 59.53122 -2.48586 1.000 158.46541 217 LYS A CA 1
ATOM 1519 C C . LYS A 1 217 ? 23.57461 60.53338 -2.90559 1.000 161.59285 217 LYS A C 1
ATOM 1520 O O . LYS A 1 217 ? 22.38438 60.37735 -2.62990 1.000 160.05261 217 LYS A O 1
ATOM 1526 N N . ILE A 1 218 ? 24.03193 61.57771 -3.59255 1.000 154.48069 218 ILE A N 1
ATOM 1527 C CA . ILE A 1 218 ? 23.11486 62.59198 -4.09379 1.000 156.93834 218 ILE A CA 1
ATOM 1528 C C . ILE A 1 218 ? 22.34948 62.05526 -5.29997 1.000 167.62319 218 ILE A C 1
ATOM 1529 O O . ILE A 1 218 ? 21.14425 62.29530 -5.43230 1.000 174.96584 218 ILE A O 1
ATOM 1534 N N . ASP A 1 219 ? 23.01904 61.32277 -6.19743 1.000 168.74445 219 ASP A N 1
ATOM 1535 C CA . ASP A 1 219 ? 22.34310 60.72001 -7.35443 1.000 166.00099 219 ASP A CA 1
ATOM 1536 C C . ASP A 1 219 ? 22.04048 59.25183 -7.06276 1.000 177.02148 219 ASP A C 1
ATOM 1537 O O . ASP A 1 219 ? 22.80906 58.34937 -7.40238 1.000 159.09573 219 ASP A O 1
ATOM 1542 N N . ASN A 1 220 ? 20.89002 59.02788 -6.43740 1.000 226.29683 220 ASN A N 1
ATOM 1543 C CA . ASN A 1 220 ? 20.36313 57.69996 -6.13689 1.000 222.36401 220 ASN A CA 1
ATOM 1544 C C . ASN A 1 220 ? 19.47099 57.23043 -7.28519 1.000 221.43640 220 ASN A C 1
ATOM 1545 O O . ASN A 1 220 ? 18.40965 57.81480 -7.52608 1.000 222.18830 220 ASN A O 1
ATOM 1550 N N . ASP A 1 221 ? 19.89041 56.19210 -8.00554 1.000 163.52853 221 ASP A N 1
ATOM 1551 C CA . ASP A 1 221 ? 21.18391 55.54271 -7.85946 1.000 138.25456 221 ASP A CA 1
ATOM 1552 C C . ASP A 1 221 ? 21.78592 55.24303 -9.22068 1.000 139.53660 221 ASP A C 1
ATOM 1553 O O . ASP A 1 221 ? 22.82736 54.59391 -9.30115 1.000 130.32622 221 ASP A O 1
ATOM 1558 N N . ASP A 1 222 ? 21.13404 55.73437 -10.27644 1.000 142.85560 222 ASP A N 1
ATOM 1559 C CA . ASP A 1 222 ? 21.14039 55.07882 -11.58438 1.000 112.72748 222 ASP A CA 1
ATOM 1560 C C . ASP A 1 222 ? 22.50434 54.52614 -11.96454 1.000 102.38103 222 ASP A C 1
ATOM 1561 O O . ASP A 1 222 ? 23.51487 55.23100 -11.91564 1.000 97.48758 222 ASP A O 1
ATOM 1566 N N . GLY A 1 223 ? 22.51355 53.25057 -12.35655 1.000 89.92044 223 GLY A N 1
ATOM 1567 C CA . GLY A 1 223 ? 23.67988 52.61042 -12.91968 1.000 99.41573 223 GLY A CA 1
ATOM 1568 C C . GLY A 1 223 ? 24.55845 51.88247 -11.93286 1.000 91.06173 223 GLY A C 1
ATOM 1569 O O . GLY A 1 223 ? 25.43142 51.11314 -12.35381 1.000 90.01189 223 GLY A O 1
ATOM 1570 N N . TYR A 1 224 ? 24.36171 52.09487 -10.64035 1.000 94.85834 224 TYR A N 1
ATOM 1571 C CA . TYR A 1 224 ? 25.16591 51.44976 -9.61594 1.000 91.18158 224 TYR A CA 1
ATOM 1572 C C . TYR A 1 224 ? 24.43839 50.21519 -9.08949 1.000 81.50725 224 TYR A C 1
ATOM 1573 O O . TYR A 1 224 ? 23.21549 50.22882 -8.91565 1.000 73.10898 224 TYR A O 1
ATOM 1582 N N . ILE A 1 225 ? 25.19565 49.13651 -8.87288 1.000 85.43788 225 ILE A N 1
ATOM 1583 C CA . ILE A 1 225 ? 24.72035 47.96006 -8.15011 1.000 77.84725 225 ILE A CA 1
ATOM 1584 C C . ILE A 1 225 ? 25.26103 48.00891 -6.72854 1.000 82.13147 225 ILE A C 1
ATOM 1585 O O . ILE A 1 225 ? 26.46343 48.22262 -6.51883 1.000 80.01277 225 ILE A O 1
ATOM 1590 N N . TYR A 1 226 ? 24.37309 47.80878 -5.75332 1.000 87.57313 226 TYR A N 1
ATOM 1591 C CA . TYR A 1 226 ? 24.76890 47.72493 -4.35359 1.000 75.31416 226 TYR A CA 1
ATOM 1592 C C . TYR A 1 226 ? 25.34134 46.34464 -4.05720 1.000 76.64808 226 TYR A C 1
ATOM 1593 O O . TYR A 1 226 ? 24.79092 45.32295 -4.48142 1.000 83.60113 226 TYR A O 1
ATOM 1602 N N . ILE A 1 227 ? 26.43697 46.31199 -3.30969 1.000 77.42219 227 ILE A N 1
ATOM 1603 C CA . ILE A 1 227 ? 27.04410 45.06375 -2.85687 1.000 89.54584 227 ILE A CA 1
ATOM 1604 C C . ILE A 1 227 ? 26.68261 44.85799 -1.38762 1.000 85.56947 227 ILE A C 1
ATOM 1605 O O . ILE A 1 227 ? 26.87933 45.76013 -0.56538 1.000 83.91929 227 ILE A O 1
ATOM 1610 N N . THR A 1 228 ? 26.12829 43.68671 -1.05863 1.000 87.00658 228 THR A N 1
ATOM 1611 C CA . THR A 1 228 ? 25.68812 43.37703 0.29929 1.000 92.64478 228 THR A CA 1
ATOM 1612 C C . THR A 1 228 ? 26.21794 42.01646 0.75216 1.000 92.19841 228 THR A C 1
ATOM 1613 O O . THR A 1 228 ? 26.84725 41.27142 -0.00317 1.000 91.23907 228 THR A O 1
ATOM 1617 N N . THR A 1 229 ? 25.95498 41.69654 2.01293 1.000 91.34219 229 THR A N 1
ATOM 1618 C CA . THR A 1 229 ? 26.41519 40.44249 2.58275 1.000 98.78310 229 THR A CA 1
ATOM 1619 C C . THR A 1 229 ? 25.29535 39.46186 2.88138 1.000 102.05311 229 THR A C 1
ATOM 1620 O O . THR A 1 229 ? 25.58019 38.28343 3.11932 1.000 110.98572 229 THR A O 1
ATOM 1624 N N . VAL A 1 230 ? 24.04129 39.90030 2.85975 1.000 95.72136 230 VAL A N 1
ATOM 1625 C CA . VAL A 1 230 ? 22.91345 39.06619 3.25049 1.000 93.21419 230 VAL A CA 1
ATOM 1626 C C . VAL A 1 230 ? 21.90699 39.03952 2.10732 1.000 95.93986 230 VAL A C 1
ATOM 1627 O O . VAL A 1 230 ? 21.38997 40.08831 1.70316 1.000 90.03315 230 VAL A O 1
ATOM 1631 N N . ASN A 1 231 ? 21.62046 37.83673 1.59610 1.000 88.71214 231 ASN A N 1
ATOM 1632 C CA . ASN A 1 231 ? 20.65414 37.70558 0.51182 1.000 81.53433 231 ASN A CA 1
ATOM 1633 C C . ASN A 1 231 ? 19.34787 38.41172 0.83513 1.000 76.73163 231 ASN A C 1
ATOM 1634 O O . ASN A 1 231 ? 18.70723 38.98659 -0.04935 1.000 93.65809 231 ASN A O 1
ATOM 1639 N N . LYS A 1 232 ? 18.92087 38.36054 2.09345 1.000 84.62710 232 LYS A N 1
ATOM 1640 C CA . LYS A 1 232 ? 17.68708 39.04010 2.47273 1.000 103.12008 232 LYS A CA 1
ATOM 1641 C C . LYS A 1 232 ? 17.69106 40.48847 2.01270 1.000 97.24219 232 LYS A C 1
ATOM 1642 O O . LYS A 1 232 ? 16.76243 40.94253 1.33561 1.000 98.75826 232 LYS A O 1
ATOM 1648 N N . LYS A 1 233 ? 18.73963 41.23062 2.37147 1.000 93.31127 233 LYS A N 1
ATOM 1649 C CA . LYS A 1 233 ? 18.73922 42.66004 2.09767 1.000 98.41706 233 LYS A CA 1
ATOM 1650 C C . LYS A 1 233 ? 19.03713 42.96421 0.63757 1.000 92.39421 233 LYS A C 1
ATOM 1651 O O . LYS A 1 233 ? 18.63708 44.02220 0.13872 1.000 84.71100 233 LYS A O 1
ATOM 1657 N N . ALA A 1 234 ? 19.73343 42.06384 -0.05946 1.000 93.92609 234 ALA A N 1
ATOM 1658 C CA . ALA A 1 234 ? 19.90276 42.23446 -1.49753 1.000 86.90374 234 ALA A CA 1
ATOM 1659 C C . ALA A 1 234 ? 18.58033 42.03148 -2.21944 1.000 91.50309 234 ALA A C 1
ATOM 1660 O O . ALA A 1 234 ? 18.21113 42.81830 -3.09764 1.000 81.41226 234 ALA A O 1
ATOM 1662 N N . GLU A 1 235 ? 17.84189 40.98259 -1.85156 1.000 90.40583 235 GLU A N 1
ATOM 1663 C CA . GLU A 1 235 ? 16.50343 40.81611 -2.40292 1.000 96.04882 235 GLU A CA 1
ATOM 1664 C C . GLU A 1 235 ? 15.60305 41.98570 -2.03785 1.000 77.15133 235 GLU A C 1
ATOM 1665 O O . GLU A 1 235 ? 14.64390 42.27872 -2.75451 1.000 83.44900 235 GLU A O 1
ATOM 1671 N N . GLU A 1 236 ? 15.89702 42.67583 -0.94218 1.000 93.52325 236 GLU A N 1
ATOM 1672 C CA . GLU A 1 236 ? 15.07217 43.81620 -0.56793 1.000 84.06480 236 GLU A CA 1
ATOM 1673 C C . GLU A 1 236 ? 15.35024 45.02203 -1.45081 1.000 76.94656 236 GLU A C 1
ATOM 1674 O O . GLU A 1 236 ? 14.41674 45.71955 -1.85017 1.000 88.11661 236 GLU A O 1
ATOM 1680 N N . ILE A 1 237 ? 16.61959 45.27967 -1.76873 1.000 82.72729 237 ILE A N 1
ATOM 1681 C CA . ILE A 1 237 ? 16.94545 46.41500 -2.62833 1.000 92.73349 237 ILE A CA 1
ATOM 1682 C C . ILE A 1 237 ? 16.45841 46.16380 -4.04651 1.000 91.00561 237 ILE A C 1
ATOM 1683 O O . ILE A 1 237 ? 15.95087 47.06975 -4.71673 1.000 88.30863 237 ILE A O 1
ATOM 1688 N N . ASN A 1 238 ? 16.59111 44.92614 -4.52058 1.000 83.52991 238 ASN A N 1
ATOM 1689 C CA . ASN A 1 238 ? 16.10805 44.59386 -5.85422 1.000 83.64235 238 ASN A CA 1
ATOM 1690 C C . ASN A 1 238 ? 14.61537 44.87137 -5.96133 1.000 87.51319 238 ASN A C 1
ATOM 1691 O O . ASN A 1 238 ? 14.17082 45.62818 -6.83203 1.000 91.66874 238 ASN A O 1
ATOM 1696 N N . ASN A 1 239 ? 13.82681 44.29009 -5.06220 1.000 85.14913 239 ASN A N 1
ATOM 1697 C CA . ASN A 1 239 ? 12.38458 44.47383 -5.11672 1.000 89.84166 239 ASN A CA 1
ATOM 1698 C C . ASN A 1 239 ? 11.96318 45.88918 -4.72382 1.000 101.27744 239 ASN A C 1
ATOM 1699 O O . ASN A 1 239 ? 10.82479 46.28120 -5.00871 1.000 95.66349 239 ASN A O 1
ATOM 1704 N N . GLN A 1 240 ? 12.83932 46.65841 -4.06725 1.000 125.43238 240 GLN A N 1
ATOM 1705 C CA . GLN A 1 240 ? 12.59683 48.09159 -3.91742 1.000 127.88700 240 GLN A CA 1
ATOM 1706 C C . GLN A 1 240 ? 12.52734 48.76868 -5.28019 1.000 121.73755 240 GLN A C 1
ATOM 1707 O O . GLN A 1 240 ? 11.50309 49.34812 -5.65970 1.000 121.53542 240 GLN A O 1
ATOM 1713 N N . LYS A 1 241 ? 13.62476 48.69405 -6.03513 1.000 87.27135 241 LYS A N 1
ATOM 1714 C CA . LYS A 1 241 ? 13.71491 49.42844 -7.28857 1.000 91.55652 241 LYS A CA 1
ATOM 1715 C C . LYS A 1 241 ? 12.64156 48.99673 -8.28334 1.000 87.81100 241 LYS A C 1
ATOM 1716 O O . LYS A 1 241 ? 12.03106 49.84283 -8.95003 1.000 88.19287 241 LYS A O 1
ATOM 1722 N N . LEU A 1 242 ? 12.37480 47.69058 -8.37560 1.000 78.52255 242 LEU A N 1
ATOM 1723 C CA . LEU A 1 242 ? 11.36127 47.20155 -9.30921 1.000 78.00456 242 LEU A CA 1
ATOM 1724 C C . LEU A 1 242 ? 9.99321 47.78025 -8.98002 1.000 87.82677 242 LEU A C 1
ATOM 1725 O O . LEU A 1 242 ? 9.25232 48.20375 -9.87550 1.000 94.73408 242 LEU A O 1
ATOM 1730 N N . ASP A 1 243 ? 9.64991 47.82155 -7.69437 1.000 91.48221 243 ASP A N 1
ATOM 1731 C CA . ASP A 1 243 ? 8.31297 48.22635 -7.29004 1.000 76.75850 243 ASP A CA 1
ATOM 1732 C C . ASP A 1 243 ? 8.04399 49.68012 -7.64940 1.000 90.07421 243 ASP A C 1
ATOM 1733 O O . ASP A 1 243 ? 6.89167 50.05341 -7.88963 1.000 99.72065 243 ASP A O 1
ATOM 1738 N N . LYS A 1 244 ? 9.08438 50.51770 -7.69321 1.000 99.52529 244 LYS A N 1
ATOM 1739 C CA . LYS A 1 244 ? 8.86147 51.94091 -7.92874 1.000 93.36798 244 LYS A CA 1
ATOM 1740 C C . LYS A 1 244 ? 8.71515 52.25879 -9.41106 1.000 88.08768 244 LYS A C 1
ATOM 1741 O O . LYS A 1 244 ? 7.92526 53.13327 -9.77583 1.000 102.66592 244 LYS A O 1
ATOM 1747 N N . LEU A 1 245 ? 9.43910 51.55931 -10.28011 1.000 88.17377 245 LEU A N 1
ATOM 1748 C CA . LEU A 1 245 ? 9.32086 51.79782 -11.71434 1.000 85.62358 245 LEU A CA 1
ATOM 1749 C C . LEU A 1 245 ? 7.86233 51.71455 -12.15020 1.000 79.30767 245 LEU A C 1
ATOM 1750 O O . LEU A 1 245 ? 7.14320 50.77915 -11.79060 1.000 83.58946 245 LEU A O 1
ATOM 1755 N N . LYS A 1 246 ? 7.41590 52.71273 -12.90147 1.000 73.01578 246 LYS A N 1
ATOM 1756 C CA . LYS A 1 246 ? 5.99411 52.85273 -13.18096 1.000 84.07201 246 LYS A CA 1
ATOM 1757 C C . LYS A 1 246 ? 5.52585 52.05956 -14.39750 1.000 100.15672 246 LYS A C 1
ATOM 1758 O O . LYS A 1 246 ? 4.32526 52.07278 -14.69988 1.000 89.22415 246 LYS A O 1
ATOM 1764 N N . GLY A 1 247 ? 6.42565 51.38355 -15.11152 1.000 93.27485 247 GLY A N 1
ATOM 1765 C CA . GLY A 1 247 ? 5.99172 50.49684 -16.17080 1.000 78.03026 247 GLY A CA 1
ATOM 1766 C C . GLY A 1 247 ? 5.15213 49.35026 -15.63898 1.000 95.54459 247 GLY A C 1
ATOM 1767 O O . GLY A 1 247 ? 5.11929 49.07044 -14.44016 1.000 93.59288 247 GLY A O 1
ATOM 1768 N N . LYS A 1 248 ? 4.45835 48.67115 -16.55100 1.000 101.13637 248 LYS A N 1
ATOM 1769 C CA . LYS A 1 248 ? 3.68400 47.49387 -16.17426 1.000 86.68017 248 LYS A CA 1
ATOM 1770 C C . LYS A 1 248 ? 4.61070 46.36614 -15.73596 1.000 90.77335 248 LYS A C 1
ATOM 1771 O O . LYS A 1 248 ? 5.76873 46.28554 -16.15385 1.000 94.35823 248 LYS A O 1
ATOM 1777 N N . LEU A 1 249 ? 4.09488 45.49060 -14.87777 1.000 89.31534 249 LEU A N 1
ATOM 1778 C CA . LEU A 1 249 ? 4.86658 44.36053 -14.37173 1.000 81.50216 249 LEU A CA 1
ATOM 1779 C C . LEU A 1 249 ? 4.65876 43.15694 -15.27578 1.000 75.48505 249 LEU A C 1
ATOM 1780 O O . LEU A 1 249 ? 3.51786 42.73994 -15.50394 1.000 78.98984 249 LEU A O 1
ATOM 1785 N N . TYR A 1 250 ? 5.76009 42.59922 -15.77314 1.000 69.54707 250 TYR A N 1
ATOM 1786 C CA . TYR A 1 250 ? 5.75465 41.37475 -16.56395 1.000 74.89939 250 TYR A CA 1
ATOM 1787 C C . TYR A 1 250 ? 6.22107 40.21262 -15.69315 1.000 76.29235 250 TYR A C 1
ATOM 1788 O O . TYR A 1 250 ? 7.13736 40.36607 -14.88018 1.000 71.24282 250 TYR A O 1
ATOM 1797 N N . LYS A 1 251 ? 5.59461 39.05047 -15.86081 1.000 72.17398 251 LYS A N 1
ATOM 1798 C CA . LYS A 1 251 ? 5.88962 37.88270 -15.02347 1.000 83.37272 251 LYS A CA 1
ATOM 1799 C C . LYS A 1 251 ? 6.26285 36.70140 -15.92332 1.000 81.43110 251 LYS A C 1
ATOM 1800 O O . LYS A 1 251 ? 5.40816 35.90419 -16.31644 1.000 85.31940 251 LYS A O 1
ATOM 1806 N N . LEU A 1 252 ? 7.55353 36.59137 -16.23242 1.000 76.89625 252 LEU A N 1
ATOM 1807 C CA . LEU A 1 252 ? 8.08416 35.54196 -17.09583 1.000 73.21204 252 LEU A CA 1
ATOM 1808 C C . LEU A 1 252 ? 8.27890 34.23657 -16.32255 1.000 93.88749 252 LEU A C 1
ATOM 1809 O O . LEU A 1 252 ? 8.85919 34.23983 -15.22922 1.000 93.40377 252 LEU A O 1
ATOM 1814 N N . ASN A 1 253 ? 7.82091 33.11523 -16.90085 1.000 93.98811 253 ASN A N 1
ATOM 1815 C CA . ASN A 1 253 ? 7.87054 31.80531 -16.25055 1.000 85.73721 253 ASN A CA 1
ATOM 1816 C C . ASN A 1 253 ? 8.76174 30.86387 -17.04511 1.000 85.03578 253 ASN A C 1
ATOM 1817 O O . ASN A 1 253 ? 8.45652 30.53216 -18.19624 1.000 74.80779 253 ASN A O 1
ATOM 1822 N N . GLY A 1 254 ? 9.85498 30.42231 -16.41673 1.000 85.56072 254 GLY A N 1
ATOM 1823 C CA . GLY A 1 254 ? 10.68391 29.39711 -17.00460 1.000 81.24905 254 GLY A CA 1
ATOM 1824 C C . GLY A 1 254 ? 10.09836 28.01553 -16.82045 1.000 83.02845 254 GLY A C 1
ATOM 1825 O O . GLY A 1 254 ? 9.28110 27.77566 -15.93154 1.000 83.83356 254 GLY A O 1
ATOM 1826 N N . THR A 1 255 ? 10.53711 27.09271 -17.67254 1.000 91.94358 255 THR A N 1
ATOM 1827 C CA . THR A 1 255 ? 10.07304 25.71104 -17.64144 1.000 101.04190 255 THR A CA 1
ATOM 1828 C C . THR A 1 255 ? 11.16560 24.80690 -17.08856 1.000 95.71664 255 THR A C 1
ATOM 1829 O O . THR A 1 255 ? 12.32602 24.89108 -17.51363 1.000 79.33212 255 THR A O 1
ATOM 1833 N N . LEU A 1 256 ? 10.77671 23.93864 -16.15424 1.000 89.85340 256 LEU A N 1
ATOM 1834 C CA . LEU A 1 256 ? 11.63603 22.92565 -15.55512 1.000 77.12496 256 LEU A CA 1
ATOM 1835 C C . LEU A 1 256 ? 11.27483 21.55931 -16.12841 1.000 92.51524 256 LEU A C 1
ATOM 1836 O O . LEU A 1 256 ? 10.14060 21.09811 -15.96334 1.000 105.13792 256 LEU A O 1
ATOM 1841 N N . LYS A 1 257 ? 12.22760 20.91068 -16.78882 1.000 85.72270 257 LYS A N 1
ATOM 1842 C CA . LYS A 1 257 ? 12.04841 19.54712 -17.26900 1.000 81.73464 257 LYS A CA 1
ATOM 1843 C C . LYS A 1 257 ? 12.86378 18.58596 -16.41497 1.000 93.30509 257 LYS A C 1
ATOM 1844 O O . LYS A 1 257 ? 13.96174 18.91694 -15.95648 1.000 94.31255 257 LYS A O 1
ATOM 1850 N N . GLY A 1 258 ? 12.30522 17.40601 -16.17498 1.000 109.17000 258 GLY A N 1
ATOM 1851 C CA . GLY A 1 258 ? 13.05381 16.38919 -15.46124 1.000 104.96706 258 GLY A CA 1
ATOM 1852 C C . GLY A 1 258 ? 13.35605 16.79704 -14.03484 1.000 85.46801 258 GLY A C 1
ATOM 1853 O O . GLY A 1 258 ? 12.52786 17.38889 -13.33416 1.000 90.16864 258 GLY A O 1
ATOM 1854 N N . ASN A 1 259 ? 14.55874 16.45756 -13.59288 1.000 81.43282 259 ASN A N 1
ATOM 1855 C CA . ASN A 1 259 ? 14.98948 16.63147 -12.20909 1.000 91.78432 259 ASN A CA 1
ATOM 1856 C C . ASN A 1 259 ? 16.01837 17.75800 -12.15885 1.000 90.17169 259 ASN A C 1
ATOM 1857 O O . ASN A 1 259 ? 17.18285 17.56040 -12.51621 1.000 94.29937 259 ASN A O 1
ATOM 1862 N N . PHE A 1 260 ? 15.59087 18.93606 -11.70454 1.000 83.05025 260 PHE A N 1
ATOM 1863 C CA . PHE A 1 260 ? 16.44750 20.11389 -11.62899 1.000 69.71520 260 PHE A CA 1
ATOM 1864 C C . PHE A 1 260 ? 16.26091 20.73999 -10.25814 1.000 69.05733 260 PHE A C 1
ATOM 1865 O O . PHE A 1 260 ? 15.14614 21.12561 -9.90073 1.000 83.32159 260 PHE A O 1
ATOM 1873 N N . ASP A 1 261 ? 17.33320 20.81464 -9.48085 1.000 77.21971 261 ASP A N 1
ATOM 1874 C CA . ASP A 1 261 ? 17.21677 21.33410 -8.12340 1.000 87.40194 261 ASP A CA 1
ATOM 1875 C C . ASP A 1 261 ? 16.76901 22.78966 -8.16338 1.000 81.15205 261 ASP A C 1
ATOM 1876 O O . ASP A 1 261 ? 17.44417 23.64065 -8.74789 1.000 83.56852 261 ASP A O 1
ATOM 1881 N N . GLU A 1 262 ? 15.63204 23.08065 -7.53770 1.000 85.01214 262 GLU A N 1
ATOM 1882 C CA . GLU A 1 262 ? 15.14100 24.45099 -7.51490 1.000 86.26950 262 GLU A CA 1
ATOM 1883 C C . GLU A 1 262 ? 15.90843 25.35315 -6.55592 1.000 95.13661 262 GLU A C 1
ATOM 1884 O O . GLU A 1 262 ? 15.51945 26.51327 -6.39600 1.000 101.47285 262 GLU A O 1
ATOM 1890 N N . ASN A 1 263 ? 16.97927 24.87367 -5.92067 1.000 93.92940 263 ASN A N 1
ATOM 1891 C CA . ASN A 1 263 ? 17.89086 25.75573 -5.20063 1.000 92.07528 263 ASN A CA 1
ATOM 1892 C C . ASN A 1 263 ? 19.07726 26.16088 -6.05565 1.000 88.52744 263 ASN A C 1
ATOM 1893 O O . ASN A 1 263 ? 19.96359 26.87553 -5.57749 1.000 99.20259 263 ASN A O 1
ATOM 1898 N N . SER A 1 264 ? 19.12977 25.70524 -7.29514 1.000 78.96336 264 SER A N 1
ATOM 1899 C CA . SER A 1 264 ? 20.17570 26.11581 -8.21192 1.000 83.75661 264 SER A CA 1
ATOM 1900 C C . SER A 1 264 ? 19.58398 26.73399 -9.47800 1.000 81.46260 264 SER A C 1
ATOM 1901 O O . SER A 1 264 ? 20.08294 26.52416 -10.59252 1.000 70.61764 264 SER A O 1
ATOM 1904 N N . LEU A 1 265 ? 18.51414 27.51574 -9.32075 1.000 82.49506 265 LEU A N 1
ATOM 1905 C CA . LEU A 1 265 ? 18.04127 28.35716 -10.41444 1.000 67.69573 265 LEU A CA 1
ATOM 1906 C C . LEU A 1 265 ? 18.94242 29.57580 -10.53282 1.000 68.06399 265 LEU A C 1
ATOM 1907 O O . LEU A 1 265 ? 19.03236 30.35660 -9.57962 1.000 62.54041 265 LEU A O 1
ATOM 1912 N N . PRO A 1 266 ? 19.62020 29.78239 -11.66187 1.000 65.53346 266 PRO A N 1
ATOM 1913 C CA . PRO A 1 266 ? 20.39487 31.02363 -11.80246 1.000 59.12938 266 PRO A CA 1
ATOM 1914 C C . PRO A 1 266 ? 19.53695 32.27352 -11.67936 1.000 61.08325 266 PRO A C 1
ATOM 1915 O O . PRO A 1 266 ? 20.04637 33.32184 -11.26276 1.000 61.98574 266 PRO A O 1
ATOM 1919 N N . THR A 1 267 ? 18.24754 32.18235 -12.01645 1.000 59.37595 267 THR A N 1
ATOM 1920 C CA . THR A 1 267 ? 17.27462 33.26146 -11.91675 1.000 56.51119 267 THR A CA 1
ATOM 1921 C C . THR A 1 267 ? 15.89950 32.67696 -11.63664 1.000 65.10615 267 THR A C 1
ATOM 1922 O O . THR A 1 267 ? 15.57203 31.60379 -12.15992 1.000 57.80109 267 THR A O 1
ATOM 1926 N N . PRO A 1 268 ? 15.04949 33.38186 -10.88244 1.000 66.21526 268 PRO A N 1
ATOM 1927 C CA . PRO A 1 268 ? 13.81140 32.75298 -10.38660 1.000 72.50369 268 PRO A CA 1
ATOM 1928 C C . PRO A 1 268 ? 12.93049 32.19982 -11.50207 1.000 69.19697 268 PRO A C 1
ATOM 1929 O O . PRO A 1 268 ? 12.89606 32.70994 -12.62061 1.000 69.48214 268 PRO A O 1
ATOM 1933 N N . LYS A 1 269 ? 12.20972 31.12518 -11.18072 1.000 73.92706 269 LYS A N 1
ATOM 1934 C CA . LYS A 1 269 ? 11.22294 30.61345 -12.12159 1.000 72.77587 269 LYS A CA 1
ATOM 1935 C C . LYS A 1 269 ? 10.06534 31.58463 -12.29932 1.000 82.74585 269 LYS A C 1
ATOM 1936 O O . LYS A 1 269 ? 9.41786 31.59803 -13.35163 1.000 81.30546 269 LYS A O 1
ATOM 1942 N N . ASN A 1 270 ? 9.79123 32.39275 -11.27604 1.000 91.33471 270 ASN A N 1
ATOM 1943 C CA . ASN A 1 270 ? 8.85428 33.51092 -11.34558 1.000 82.86460 270 ASN A CA 1
ATOM 1944 C C . ASN A 1 270 ? 9.65751 34.78392 -11.59252 1.000 78.50064 270 ASN A C 1
ATOM 1945 O O . ASN A 1 270 ? 9.89887 35.58152 -10.68630 1.000 72.32192 270 ASN A O 1
ATOM 1950 N N . LEU A 1 271 ? 10.09070 34.96954 -12.83605 1.000 86.16581 271 LEU A N 1
ATOM 1951 C CA . LEU A 1 271 ? 10.89289 36.13800 -13.19029 1.000 69.80580 271 LEU A CA 1
ATOM 1952 C C . LEU A 1 271 ? 9.98947 37.36515 -13.26058 1.000 81.50433 271 LEU A C 1
ATOM 1953 O O . LEU A 1 271 ? 9.12796 37.45184 -14.14053 1.000 93.26456 271 LEU A O 1
ATOM 1958 N N . HIS A 1 272 ? 10.17336 38.31715 -12.34089 1.000 80.54179 272 HIS A N 1
ATOM 1959 C CA . HIS A 1 272 ? 9.40210 39.55801 -12.32408 1.000 67.03659 272 HIS A CA 1
ATOM 1960 C C . HIS A 1 272 ? 10.24513 40.70532 -12.87346 1.000 67.54821 272 HIS A C 1
ATOM 1961 O O . HIS A 1 272 ? 11.34037 40.97351 -12.36824 1.000 61.89934 272 HIS A O 1
ATOM 1968 N N . LEU A 1 273 ? 9.72130 41.39266 -13.89214 1.000 72.92446 273 LEU A N 1
ATOM 1969 C CA . LEU A 1 273 ? 10.48906 42.35784 -14.66794 1.000 63.13620 273 LEU A CA 1
ATOM 1970 C C . LEU A 1 273 ? 9.58141 43.46810 -15.17547 1.000 73.40957 273 LEU A C 1
ATOM 1971 O O . LEU A 1 273 ? 8.37648 43.26940 -15.37059 1.000 77.12212 273 LEU A O 1
ATOM 1976 N N . LYS A 1 274 ? 10.17810 44.64063 -15.39010 1.000 63.83760 274 LYS A N 1
ATOM 1977 C CA . LYS A 1 274 ? 9.47551 45.80825 -15.90468 1.000 69.15162 274 LYS A CA 1
ATOM 1978 C C . LYS A 1 274 ? 10.38795 46.52933 -16.87963 1.000 59.53003 274 LYS A C 1
ATOM 1979 O O . LYS A 1 274 ? 11.60139 46.33195 -16.87697 1.000 59.74008 274 LYS A O 1
ATOM 1985 N N . ILE A 1 275 ? 9.80646 47.39938 -17.69953 1.000 58.84336 275 ILE A N 1
ATOM 1986 C CA . ILE A 1 275 ? 10.64783 48.22921 -18.54581 1.000 66.94750 275 ILE A CA 1
ATOM 1987 C C . ILE A 1 275 ? 11.40533 49.23028 -17.68389 1.000 64.73609 275 ILE A C 1
ATOM 1988 O O . ILE A 1 275 ? 10.87913 49.76097 -16.69595 1.000 83.04459 275 ILE A O 1
ATOM 1993 N N . GLY A 1 276 ? 12.64975 49.50059 -18.05872 1.000 65.04777 276 GLY A N 1
ATOM 1994 C CA . GLY A 1 276 ? 13.51993 50.32454 -17.25241 1.000 59.10792 276 GLY A CA 1
ATOM 1995 C C . GLY A 1 276 ? 14.29212 49.57885 -16.18854 1.000 67.48362 276 GLY A C 1
ATOM 1996 O O . GLY A 1 276 ? 15.14740 50.18057 -15.52779 1.000 70.41056 276 GLY A O 1
ATOM 1997 N N . ALA A 1 277 ? 14.04304 48.28810 -16.01556 1.000 61.51800 277 ALA A N 1
ATOM 1998 C CA . ALA A 1 277 ? 14.70907 47.53343 -14.96637 1.000 55.91048 277 ALA A CA 1
ATOM 1999 C C . ALA A 1 277 ? 16.19349 47.36627 -15.26677 1.000 62.30183 277 ALA A C 1
ATOM 2000 O O . ALA A 1 277 ? 16.59946 47.20436 -16.42173 1.000 63.31189 277 ALA A O 1
ATOM 2002 N N . GLN A 1 278 ? 17.00795 47.42273 -14.21193 1.000 64.42045 278 GLN A N 1
ATOM 2003 C CA . GLN A 1 278 ? 18.45651 47.27878 -14.30858 1.000 64.49515 278 GLN A CA 1
ATOM 2004 C C . GLN A 1 278 ? 18.81289 45.82352 -14.04027 1.000 60.88153 278 GLN A C 1
ATOM 2005 O O . GLN A 1 278 ? 18.70938 45.36080 -12.90230 1.000 64.76062 278 GLN A O 1
ATOM 2011 N N . VAL A 1 279 ? 19.23435 45.09454 -15.07508 1.000 63.61898 279 VAL A N 1
ATOM 2012 C CA . VAL A 1 279 ? 19.37405 43.64615 -14.96719 1.000 57.58334 279 VAL A CA 1
ATOM 2013 C C . VAL A 1 279 ? 20.80878 43.21833 -15.25219 1.000 50.99264 279 VAL A C 1
ATOM 2014 O O . VAL A 1 279 ? 21.66102 44.00195 -15.66480 1.000 55.53063 279 VAL A O 1
ATOM 2018 N N . MET A 1 280 ? 21.04812 41.93861 -15.03142 1.000 49.74630 280 MET A N 1
ATOM 2019 C CA . MET A 1 280 ? 22.35154 41.31869 -15.18311 1.000 54.94967 280 MET A CA 1
ATOM 2020 C C . MET A 1 280 ? 22.20415 40.08182 -16.05765 1.000 64.07983 280 MET A C 1
ATOM 2021 O O . MET A 1 280 ? 21.20112 39.35882 -15.96317 1.000 53.31644 280 MET A O 1
ATOM 2026 N N . LEU A 1 281 ? 23.20734 39.83944 -16.89833 1.000 58.42188 281 LEU A N 1
ATOM 2027 C CA . LEU A 1 281 ? 23.19538 38.70173 -17.80503 1.000 58.87300 281 LEU A CA 1
ATOM 2028 C C . LEU A 1 281 ? 23.94037 37.53010 -17.18222 1.000 71.88172 281 LEU A C 1
ATOM 2029 O O . LEU A 1 281 ? 25.02208 37.70119 -16.60271 1.000 68.47051 281 LEU A O 1
ATOM 2034 N N . LEU A 1 282 ? 23.35993 36.32849 -17.31946 1.000 72.69519 282 LEU A N 1
ATOM 2035 C CA . LEU A 1 282 ? 23.80243 35.14348 -16.59068 1.000 62.86457 282 LEU A CA 1
ATOM 2036 C C . LEU A 1 282 ? 24.31639 34.05050 -17.52395 1.000 82.63898 282 LEU A C 1
ATOM 2037 O O . LEU A 1 282 ? 24.23611 32.85951 -17.20155 1.000 87.01493 282 LEU A O 1
ATOM 2042 N N . ASN A 1 283 ? 24.85523 34.44049 -18.68012 1.000 81.35841 283 ASN A N 1
ATOM 2043 C CA . ASN A 1 283 ? 25.51117 33.51312 -19.58704 1.000 66.40866 283 ASN A CA 1
ATOM 2044 C C . ASN A 1 283 ? 26.57657 34.29036 -20.34941 1.000 76.96312 283 ASN A C 1
ATOM 2045 O O . ASN A 1 283 ? 26.60649 35.52536 -20.32278 1.000 77.61862 283 ASN A O 1
ATOM 2050 N N . ASN A 1 284 ? 27.47951 33.55805 -20.99126 1.000 79.95279 284 ASN A N 1
ATOM 2051 C CA . ASN A 1 284 ? 28.52950 34.15620 -21.80520 1.000 73.01320 284 ASN A CA 1
ATOM 2052 C C . ASN A 1 284 ? 28.09410 34.09055 -23.25986 1.000 75.42252 284 ASN A C 1
ATOM 2053 O O . ASN A 1 284 ? 27.85276 33.00486 -23.79164 1.000 85.55975 284 ASN A O 1
ATOM 2058 N N . ALA A 1 285 ? 27.96223 35.24589 -23.88562 1.000 85.21194 285 ALA A N 1
ATOM 2059 C CA . ALA A 1 285 ? 27.51872 35.27562 -25.26300 1.000 90.71887 285 ALA A CA 1
ATOM 2060 C C . ALA A 1 285 ? 28.53833 34.55875 -26.14428 1.000 111.94248 285 ALA A C 1
ATOM 2061 O O . ALA A 1 285 ? 29.74996 34.69878 -25.93265 1.000 107.44278 285 ALA A O 1
ATOM 2063 N N . PRO A 1 286 ? 28.08724 33.79526 -27.14473 1.000 127.11653 286 PRO A N 1
ATOM 2064 C CA . PRO A 1 286 ? 29.04027 33.10919 -28.02660 1.000 134.10074 286 PRO A CA 1
ATOM 2065 C C . PRO A 1 286 ? 29.73190 34.07534 -28.96802 1.000 132.25451 286 PRO A C 1
ATOM 2066 O O . PRO A 1 286 ? 30.89964 33.85983 -29.31944 1.000 131.79377 286 PRO A O 1
ATOM 2070 N N . ASP A 1 287 ? 29.04323 35.13415 -29.38934 1.000 121.89143 287 ASP A N 1
ATOM 2071 C CA . ASP A 1 287 ? 29.66680 36.16865 -30.19426 1.000 121.52465 287 ASP A CA 1
ATOM 2072 C C . ASP A 1 287 ? 30.36346 37.18699 -29.35324 1.000 109.07606 287 ASP A C 1
ATOM 2073 O O . ASP A 1 287 ? 30.67057 38.28402 -29.83078 1.000 95.74836 287 ASP A O 1
ATOM 2078 N N . ARG A 1 288 ? 30.61250 36.82947 -28.10018 1.000 110.26007 288 ARG A N 1
ATOM 2079 C CA . ARG A 1 288 ? 31.35174 37.67526 -27.18294 1.000 112.81726 288 ARG A CA 1
ATOM 2080 C C . ARG A 1 288 ? 30.74716 39.07145 -27.18923 1.000 107.25580 288 ARG A C 1
ATOM 2081 O O . ARG A 1 288 ? 31.44585 40.08325 -27.24848 1.000 118.58440 288 ARG A O 1
ATOM 2089 N N . MET A 1 289 ? 29.42297 39.12212 -27.13628 1.000 98.71748 289 MET A N 1
ATOM 2090 C CA . MET A 1 289 ? 28.72799 40.39068 -27.00481 1.000 100.31776 289 MET A CA 1
ATOM 2091 C C . MET A 1 289 ? 28.53107 40.77592 -25.54171 1.000 93.80743 289 MET A C 1
ATOM 2092 O O . MET A 1 289 ? 28.44339 41.96745 -25.21714 1.000 84.02310 289 MET A O 1
ATOM 2097 N N . TRP A 1 290 ? 28.47003 39.78614 -24.65349 1.000 99.15464 290 TRP A N 1
ATOM 2098 C CA . TRP A 1 290 ? 28.41531 40.02654 -23.22135 1.000 77.09089 290 TRP A CA 1
ATOM 2099 C C . TRP A 1 290 ? 29.01113 38.82537 -22.50546 1.000 72.10383 290 TRP A C 1
ATOM 2100 O O . TRP A 1 290 ? 29.27196 37.78232 -23.10795 1.000 84.28237 290 TRP A O 1
ATOM 2111 N N . VAL A 1 291 ? 29.24157 38.98753 -21.20604 1.000 77.90920 291 VAL A N 1
ATOM 2112 C CA . VAL A 1 291 ? 29.74156 37.91299 -20.35575 1.000 84.84361 291 VAL A CA 1
ATOM 2113 C C . VAL A 1 291 ? 28.86500 37.85079 -19.11854 1.000 68.55560 291 VAL A C 1
ATOM 2114 O O . VAL A 1 291 ? 28.15776 38.80471 -18.79182 1.000 67.27693 291 VAL A O 1
ATOM 2118 N N . ASN A 1 292 ? 28.90948 36.71460 -18.42698 1.000 74.69553 292 ASN A N 1
ATOM 2119 C CA . ASN A 1 292 ? 28.14128 36.61199 -17.19245 1.000 71.65193 292 ASN A CA 1
ATOM 2120 C C . ASN A 1 292 ? 28.53215 37.75487 -16.26451 1.000 75.37748 292 ASN A C 1
ATOM 2121 O O . ASN A 1 292 ? 29.65903 37.79358 -15.75696 1.000 76.13399 292 ASN A O 1
ATOM 2126 N N . GLY A 1 293 ? 27.56714 38.62866 -15.97239 1.000 73.72711 293 GLY A N 1
ATOM 2127 C CA . GLY A 1 293 ? 27.75517 39.77802 -15.10018 1.000 71.53162 293 GLY A CA 1
ATOM 2128 C C . GLY A 1 293 ? 27.47541 41.11961 -15.76808 1.000 70.67229 293 GLY A C 1
ATOM 2129 O O . GLY A 1 293 ? 27.35061 42.14074 -15.07026 1.000 61.38382 293 GLY A O 1
ATOM 2130 N N . THR A 1 294 ? 27.40210 41.15411 -17.10170 1.000 58.26100 294 THR A N 1
ATOM 2131 C CA . THR A 1 294 ? 27.19147 42.40171 -17.82949 1.000 67.64255 294 THR A CA 1
ATOM 2132 C C . THR A 1 294 ? 25.88501 43.06664 -17.40778 1.000 58.16286 294 THR A C 1
ATOM 2133 O O . THR A 1 294 ? 24.86085 42.40311 -17.24023 1.000 73.02278 294 THR A O 1
ATOM 2137 N N . ILE A 1 295 ? 25.90685 44.37964 -17.25795 1.000 59.75338 295 ILE A N 1
ATOM 2138 C CA . ILE A 1 295 ? 24.72817 45.10188 -16.78918 1.000 68.21754 295 ILE A CA 1
ATOM 2139 C C . ILE A 1 295 ? 24.01434 45.75423 -17.96316 1.000 65.00780 295 ILE A C 1
ATOM 2140 O O . ILE A 1 295 ? 24.64335 46.20817 -18.92626 1.000 74.77762 295 ILE A O 1
ATOM 2145 N N . GLY A 1 296 ? 22.68654 45.83855 -17.86614 1.000 57.78360 296 GLY A N 1
ATOM 2146 C CA . GLY A 1 296 ? 21.89580 46.53773 -18.85751 1.000 61.72055 296 GLY A CA 1
ATOM 2147 C C . GLY A 1 296 ? 20.59490 47.08215 -18.29726 1.000 67.62432 296 GLY A C 1
ATOM 2148 O O . GLY A 1 296 ? 20.32293 47.00642 -17.09457 1.000 66.01554 296 GLY A O 1
ATOM 2149 N N . THR A 1 297 ? 19.78497 47.64360 -19.19631 1.000 61.41697 297 THR A N 1
ATOM 2150 C CA . THR A 1 297 ? 18.48820 48.21498 -18.85377 1.000 63.88533 297 THR A CA 1
ATOM 2151 C C . THR A 1 297 ? 17.44214 47.73026 -19.83827 1.000 57.84395 297 THR A C 1
ATOM 2152 O O . THR A 1 297 ? 17.66383 47.77639 -21.05160 1.000 67.35665 297 THR A O 1
ATOM 2156 N N . ILE A 1 298 ? 16.29866 47.28780 -19.32588 1.000 60.53134 298 ILE A N 1
ATOM 2157 C CA . ILE A 1 298 ? 15.29094 46.70369 -20.20159 1.000 61.53780 298 ILE A CA 1
ATOM 2158 C C . ILE A 1 298 ? 14.60515 47.81772 -20.97413 1.000 66.27185 298 ILE A C 1
ATOM 2159 O O . ILE A 1 298 ? 14.02881 48.74015 -20.38618 1.000 71.00343 298 ILE A O 1
ATOM 2164 N N . THR A 1 299 ? 14.64742 47.72847 -22.30239 1.000 73.56355 299 THR A N 1
ATOM 2165 C CA . THR A 1 299 ? 13.93787 48.69468 -23.12362 1.000 66.91164 299 THR A CA 1
ATOM 2166 C C . THR A 1 299 ? 12.61656 48.17206 -23.66902 1.000 62.64926 299 THR A C 1
ATOM 2167 O O . THR A 1 299 ? 11.74080 48.98299 -23.98523 1.000 70.23157 299 THR A O 1
ATOM 2171 N N . ASN A 1 300 ? 12.44218 46.85301 -23.77598 1.000 71.48120 300 ASN A N 1
ATOM 2172 C CA . ASN A 1 300 ? 11.17569 46.27590 -24.21842 1.000 75.22747 300 ASN A CA 1
ATOM 2173 C C . ASN A 1 300 ? 11.04786 44.84150 -23.72816 1.000 67.94764 300 ASN A C 1
ATOM 2174 O O . ASN A 1 300 ? 12.04578 44.13657 -23.58366 1.000 73.81455 300 ASN A O 1
ATOM 2179 N N . ILE A 1 301 ? 9.80681 44.40470 -23.51708 1.000 71.07789 301 ILE A N 1
ATOM 2180 C CA . ILE A 1 301 ? 9.50157 43.02401 -23.14567 1.000 63.55931 301 ILE A CA 1
ATOM 2181 C C . ILE A 1 301 ? 8.38735 42.50213 -24.05015 1.000 72.51688 301 ILE A C 1
ATOM 2182 O O . ILE A 1 301 ? 7.26018 43.01030 -24.00546 1.000 80.10070 301 ILE A O 1
ATOM 2187 N N . PHE A 1 302 ? 8.70056 41.49853 -24.87172 1.000 68.98665 302 PHE A N 1
ATOM 2188 C CA . PHE A 1 302 ? 7.72074 40.86901 -25.75930 1.000 68.68105 302 PHE A CA 1
ATOM 2189 C C . PHE A 1 302 ? 7.68095 39.38229 -25.44825 1.000 69.56230 302 PHE A C 1
ATOM 2190 O O . PHE A 1 302 ? 8.53286 38.61764 -25.93429 1.000 74.47150 302 PHE A O 1
ATOM 2198 N N . PRO A 1 303 ? 6.73517 38.93005 -24.63278 1.000 74.63018 303 PRO A N 1
ATOM 2199 C CA . PRO A 1 303 ? 6.72374 37.52283 -24.20292 1.000 74.29342 303 PRO A CA 1
ATOM 2200 C C . PRO A 1 303 ? 6.20822 36.54063 -25.24462 1.000 71.19699 303 PRO A C 1
ATOM 2201 O O . PRO A 1 303 ? 6.67390 35.39918 -25.30500 1.000 80.32547 303 PRO A O 1
ATOM 2205 N N . ASP A 1 304 ? 5.25378 36.95943 -26.07385 1.000 79.46541 304 ASP A N 1
ATOM 2206 C CA . ASP A 1 304 ? 4.75662 36.06277 -27.11079 1.000 75.88516 304 ASP A CA 1
ATOM 2207 C C . ASP A 1 304 ? 5.87265 35.66389 -28.06650 1.000 77.68232 304 ASP A C 1
ATOM 2208 O O . ASP A 1 304 ? 5.90830 34.52559 -28.55749 1.000 84.90461 304 ASP A O 1
ATOM 2213 N N . GLU A 1 305 ? 6.79746 36.58280 -28.33362 1.000 69.40376 305 GLU A N 1
ATOM 2214 C CA . GLU A 1 305 ? 7.94644 36.31198 -29.18075 1.000 71.43991 305 GLU A CA 1
ATOM 2215 C C . GLU A 1 305 ? 9.16239 35.86178 -28.38568 1.000 79.39462 305 GLU A C 1
ATOM 2216 O O . GLU A 1 305 ? 10.19935 35.54164 -28.97702 1.000 74.60605 305 GLU A O 1
ATOM 2222 N N . MET A 1 306 ? 9.06196 35.83024 -27.06132 1.000 81.55439 306 MET A N 1
ATOM 2223 C CA . MET A 1 306 ? 10.12754 35.30339 -26.22480 1.000 73.68104 306 MET A CA 1
ATOM 2224 C C . MET A 1 306 ? 11.39851 36.11926 -26.42934 1.000 66.17141 306 MET A C 1
ATOM 2225 O O . MET A 1 306 ? 12.48677 35.59306 -26.66372 1.000 80.59942 306 MET A O 1
ATOM 2230 N N . ILE A 1 307 ? 11.24662 37.42669 -26.31704 1.000 61.64092 307 ILE A N 1
ATOM 2231 C CA . ILE A 1 307 ? 12.32729 38.36827 -26.54820 1.000 67.83749 307 ILE A CA 1
ATOM 2232 C C . ILE A 1 307 ? 12.26500 39.41547 -25.45559 1.000 66.91228 307 ILE A C 1
ATOM 2233 O O . ILE A 1 307 ? 11.19917 39.98563 -25.20227 1.000 65.68936 307 ILE A O 1
ATOM 2238 N N . ILE A 1 308 ? 13.39326 39.65608 -24.80087 1.000 64.08229 308 ILE A N 1
ATOM 2239 C CA . ILE A 1 308 ? 13.58240 40.82017 -23.94817 1.000 64.16087 308 ILE A CA 1
ATOM 2240 C C . ILE A 1 308 ? 14.69816 41.63833 -24.57022 1.000 62.66967 308 ILE A C 1
ATOM 2241 O O . ILE A 1 308 ? 15.78142 41.10680 -24.84042 1.000 66.53379 308 ILE A O 1
ATOM 2246 N N . GLU A 1 309 ? 14.43644 42.91636 -24.80217 1.000 65.49672 309 GLU A N 1
ATOM 2247 C CA . GLU A 1 309 ? 15.43621 43.82813 -25.33334 1.000 68.12566 309 GLU A CA 1
ATOM 2248 C C . GLU A 1 309 ? 16.02375 44.62024 -24.18075 1.000 70.91857 309 GLU A C 1
ATOM 2249 O O . GLU A 1 309 ? 15.29047 45.09231 -23.30521 1.000 69.61356 309 GLU A O 1
ATOM 2255 N N . LEU A 1 310 ? 17.34275 44.78657 -24.18283 1.000 62.95214 310 LEU A N 1
ATOM 2256 C CA . LEU A 1 310 ? 17.93010 45.67257 -23.19837 1.000 61.63736 310 LEU A CA 1
ATOM 2257 C C . LEU A 1 310 ? 19.06173 46.47443 -23.81311 1.000 60.93879 310 LEU A C 1
ATOM 2258 O O . LEU A 1 310 ? 19.67549 46.07064 -24.79983 1.000 54.51666 310 LEU A O 1
ATOM 2263 N N . ALA A 1 311 ? 19.30937 47.62898 -23.20901 1.000 69.76574 311 ALA A N 1
ATOM 2264 C CA . ALA A 1 311 ? 20.36323 48.54456 -23.61061 1.000 67.77507 311 ALA A CA 1
ATOM 2265 C C . ALA A 1 311 ? 21.55775 48.32955 -22.69249 1.000 68.97248 311 ALA A C 1
ATOM 2266 O O . ALA A 1 311 ? 21.43578 48.47291 -21.47315 1.000 75.27577 311 ALA A O 1
ATOM 2268 N N . LEU A 1 312 ? 22.69967 47.97841 -23.27348 1.000 77.36155 312 LEU A N 1
ATOM 2269 C CA . LEU A 1 312 ? 23.92996 47.80998 -22.51577 1.000 72.03894 312 LEU A CA 1
ATOM 2270 C C . LEU A 1 312 ? 24.47456 49.17271 -22.08981 1.000 87.19356 312 LEU A C 1
ATOM 2271 O O . LEU A 1 312 ? 23.90170 50.22536 -22.37549 1.000 88.79771 312 LEU A O 1
ATOM 2276 N N . GLU A 1 313 ? 25.61722 49.14432 -21.40767 1.000 87.21601 313 GLU A N 1
ATOM 2277 C CA . GLU A 1 313 ? 26.21858 50.36969 -20.88958 1.000 97.03411 313 GLU A CA 1
ATOM 2278 C C . GLU A 1 313 ? 26.85701 51.16692 -22.01672 1.000 110.29914 313 GLU A C 1
ATOM 2279 O O . GLU A 1 313 ? 26.81065 52.40246 -22.01934 1.000 111.14230 313 GLU A O 1
ATOM 2285 N N . ASN A 1 314 ? 27.44911 50.47537 -22.98248 1.000 112.84535 314 ASN A N 1
ATOM 2286 C CA . ASN A 1 314 ? 28.18666 51.06360 -24.08705 1.000 105.95444 314 ASN A CA 1
ATOM 2287 C C . ASN A 1 314 ? 27.27021 51.46622 -25.23274 1.000 103.81524 314 ASN A C 1
ATOM 2288 O O . ASN A 1 314 ? 27.74323 51.67492 -26.35779 1.000 112.45416 314 ASN A O 1
ATOM 2293 N N . GLY A 1 315 ? 25.96785 51.57065 -24.94924 1.000 89.99358 315 GLY A N 1
ATOM 2294 C CA . GLY A 1 315 ? 24.96450 51.97165 -25.91919 1.000 92.97348 315 GLY A CA 1
ATOM 2295 C C . GLY A 1 315 ? 24.22472 50.86192 -26.63748 1.000 101.45164 315 GLY A C 1
ATOM 2296 O O . GLY A 1 315 ? 23.01567 50.98100 -26.86466 1.000 94.23592 315 GLY A O 1
ATOM 2297 N N . ASN A 1 316 ? 24.91947 49.78280 -26.99631 1.000 101.30434 316 ASN A N 1
ATOM 2298 C CA . ASN A 1 316 ? 24.35245 48.79540 -27.90466 1.000 84.97609 316 ASN A CA 1
ATOM 2299 C C . ASN A 1 316 ? 23.11934 48.13775 -27.29964 1.000 88.88404 316 ASN A C 1
ATOM 2300 O O . ASN A 1 316 ? 23.14986 47.63904 -26.16707 1.000 72.80223 316 ASN A O 1
ATOM 2305 N N . ILE A 1 317 ? 22.02264 48.16316 -28.06186 1.000 88.25604 317 ILE A N 1
ATOM 2306 C CA . ILE A 1 317 ? 20.80801 47.42670 -27.72398 1.000 81.60636 317 ILE A CA 1
ATOM 2307 C C . ILE A 1 317 ? 20.95082 45.98187 -28.19360 1.000 73.79943 317 ILE A C 1
ATOM 2308 O O . ILE A 1 317 ? 21.47824 45.71562 -29.28040 1.000 72.90349 317 ILE A O 1
ATOM 2313 N N . VAL A 1 318 ? 20.52879 45.03912 -27.34695 1.000 65.37811 318 VAL A N 1
ATOM 2314 C CA . VAL A 1 318 ? 20.63743 43.61181 -27.61929 1.000 60.19338 318 VAL A CA 1
ATOM 2315 C C . VAL A 1 318 ? 19.25587 42.96318 -27.49730 1.000 71.32640 318 VAL A C 1
ATOM 2316 O O . VAL A 1 318 ? 18.31242 43.54245 -26.95795 1.000 78.78831 318 VAL A O 1
ATOM 2320 N N . GLU A 1 319 ? 19.15553 41.74030 -28.01761 1.000 72.14543 319 GLU A N 1
ATOM 2321 C CA . GLU A 1 319 ? 17.93369 40.94688 -28.00906 1.000 65.07588 319 GLU A CA 1
ATOM 2322 C C . GLU A 1 319 ? 18.22075 39.61777 -27.31130 1.000 72.12360 319 GLU A C 1
ATOM 2323 O O . GLU A 1 319 ? 19.04141 38.82390 -27.78273 1.000 78.62893 319 GLU A O 1
ATOM 2329 N N . ILE A 1 320 ? 17.54625 39.38165 -26.18954 1.000 65.18639 320 ILE A N 1
ATOM 2330 C CA . ILE A 1 320 ? 17.84107 38.27919 -25.28623 1.000 56.54223 320 ILE A CA 1
ATOM 2331 C C . ILE A 1 320 ? 16.71985 37.26200 -25.39950 1.000 61.74251 320 ILE A C 1
ATOM 2332 O O . ILE A 1 320 ? 15.56732 37.57057 -25.07049 1.000 66.26829 320 ILE A O 1
ATOM 2337 N N . THR A 1 321 ? 17.04273 36.05342 -25.85370 1.000 63.07094 321 THR A N 1
ATOM 2338 C CA . THR A 1 321 ? 16.05148 34.98445 -25.85233 1.000 61.95655 321 THR A CA 1
ATOM 2339 C C . THR A 1 321 ? 16.31373 34.02579 -24.70418 1.000 62.53390 321 THR A C 1
ATOM 2340 O O . THR A 1 321 ? 17.41697 33.97928 -24.15203 1.000 58.79678 321 THR A O 1
ATOM 2344 N N . PRO A 1 322 ? 15.33463 33.20734 -24.34693 1.000 63.42211 322 PRO A N 1
ATOM 2345 C CA . PRO A 1 322 ? 15.52858 32.26155 -23.23906 1.000 55.60839 322 PRO A CA 1
ATOM 2346 C C . PRO A 1 322 ? 16.75163 31.37539 -23.44315 1.000 63.73351 322 PRO A C 1
ATOM 2347 O O . PRO A 1 322 ? 17.32600 31.33227 -24.54132 1.000 68.53698 322 PRO A O 1
ATOM 2351 N N . PHE A 1 323 ? 17.18273 30.70648 -22.36718 1.000 59.81932 323 PHE A N 1
ATOM 2352 C CA . PHE A 1 323 ? 18.44436 29.97967 -22.28947 1.000 56.48103 323 PHE A CA 1
ATOM 2353 C C . PHE A 1 323 ? 18.22890 28.71754 -21.47108 1.000 66.43904 323 PHE A C 1
ATOM 2354 O O . PHE A 1 323 ? 17.56698 28.75167 -20.42930 1.000 74.30793 323 PHE A O 1
ATOM 2362 N N . LYS A 1 324 ? 18.79108 27.60623 -21.94006 1.000 66.12103 324 LYS A N 1
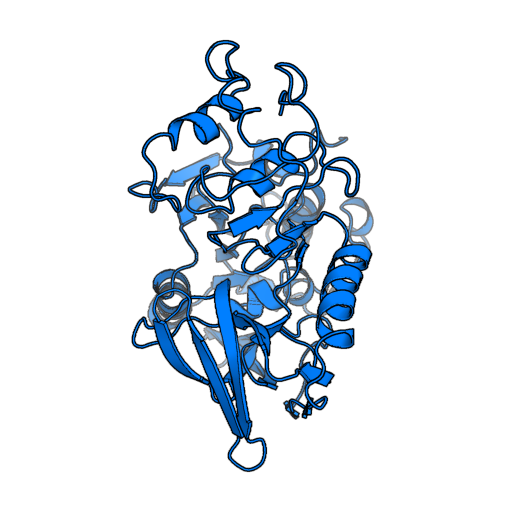ATOM 2363 C CA . LYS A 1 324 ? 18.59296 26.30558 -21.31736 1.000 59.36086 324 LYS A CA 1
ATOM 2364 C C . LYS A 1 324 ? 19.87063 25.91580 -20.60027 1.000 56.65003 324 LYS A C 1
ATOM 2365 O O . LYS A 1 324 ? 20.93587 25.86006 -21.22161 1.000 68.59706 324 LYS A O 1
ATOM 2371 N N . TRP A 1 325 ? 19.75871 25.65635 -19.30001 1.000 60.43740 325 TRP A N 1
ATOM 2372 C CA . TRP A 1 325 ? 20.84403 25.14265 -18.47169 1.000 62.87597 325 TRP A CA 1
ATOM 2373 C C . TRP A 1 325 ? 20.65430 23.64912 -18.26658 1.000 68.72747 325 TRP A C 1
ATOM 2374 O O . TRP A 1 325 ? 19.52728 23.18289 -18.08273 1.000 78.84713 325 TRP A O 1
ATOM 2385 N N . ASP A 1 326 ? 21.75341 22.90259 -18.24686 1.000 74.00889 326 ASP A N 1
ATOM 2386 C CA . ASP A 1 326 ? 21.70410 21.45603 -18.05730 1.000 66.13796 326 ASP A CA 1
ATOM 2387 C C . ASP A 1 326 ? 22.23983 21.08054 -16.68654 1.000 70.84952 326 ASP A C 1
ATOM 2388 O O . ASP A 1 326 ? 23.30720 21.55349 -16.27597 1.000 71.72843 326 ASP A O 1
ATOM 2393 N N . MET A 1 327 ? 21.50078 20.21961 -15.99113 1.000 74.66848 327 MET A N 1
ATOM 2394 C CA . MET A 1 327 ? 21.90639 19.68851 -14.69716 1.000 65.53100 327 MET A CA 1
ATOM 2395 C C . MET A 1 327 ? 22.55324 18.32230 -14.89371 1.000 66.82901 327 MET A C 1
ATOM 2396 O O . MET A 1 327 ? 21.91802 17.39623 -15.40309 1.000 69.16843 327 MET A O 1
ATOM 2401 N N . ILE A 1 328 ? 23.78846 18.19156 -14.47516 1.000 66.31733 328 ILE A N 1
ATOM 2402 C CA . ILE A 1 328 ? 24.56434 16.99046 -14.73879 1.000 59.46671 328 ILE A CA 1
ATOM 2403 C C . ILE A 1 328 ? 24.62901 16.13015 -13.48747 1.000 61.36521 328 ILE A C 1
ATOM 2404 O O . ILE A 1 328 ? 24.67011 16.62926 -12.35568 1.000 60.12556 328 ILE A O 1
ATOM 2409 N N . LYS A 1 329 ? 24.66346 14.81761 -13.69254 1.000 57.71907 329 LYS A N 1
ATOM 2410 C CA . LYS A 1 329 ? 25.09124 13.89315 -12.65720 1.000 57.42830 329 LYS A CA 1
ATOM 2411 C C . LYS A 1 329 ? 26.03504 12.89188 -13.29219 1.000 53.32063 329 LYS A C 1
ATOM 2412 O O . LYS A 1 329 ? 25.67892 12.24218 -14.27669 1.000 50.90273 329 LYS A O 1
ATOM 2418 N N . PHE A 1 330 ? 27.24327 12.80239 -12.75441 1.000 51.56271 330 PHE A N 1
ATOM 2419 C CA . PHE A 1 330 ? 28.20515 11.84680 -13.26094 1.000 48.29852 330 PHE A CA 1
ATOM 2420 C C . PHE A 1 330 ? 27.76779 10.43032 -12.93246 1.000 59.07338 330 PHE A C 1
ATOM 2421 O O . PHE A 1 330 ? 27.39138 10.12812 -11.79183 1.000 61.52662 330 PHE A O 1
ATOM 2429 N N . THR A 1 331 ? 27.83190 9.56403 -13.94028 1.000 54.08009 331 THR A N 1
ATOM 2430 C CA . THR A 1 331 ? 27.57467 8.14477 -13.78861 1.000 59.36264 331 THR A CA 1
ATOM 2431 C C . THR A 1 331 ? 28.65339 7.36790 -14.53313 1.000 63.57350 331 THR A C 1
ATOM 2432 O O . THR A 1 331 ? 29.12948 7.81397 -15.58329 1.000 68.33965 331 THR A O 1
ATOM 2436 N N . TYR A 1 332 ? 29.03811 6.21191 -13.98020 1.000 55.44955 332 TYR A N 1
ATOM 2437 C CA . TYR A 1 332 ? 29.97779 5.29964 -14.63021 1.000 65.03741 332 TYR A CA 1
ATOM 2438 C C . TYR A 1 332 ? 29.25946 4.41624 -15.63006 1.000 69.12594 332 TYR A C 1
ATOM 2439 O O . TYR A 1 332 ? 28.39069 3.62329 -15.25203 1.000 71.10137 332 TYR A O 1
ATOM 2448 N N . ASP A 1 333 ? 29.68176 4.49553 -16.88195 1.000 73.98887 333 ASP A N 1
ATOM 2449 C CA . ASP A 1 333 ? 29.15463 3.65437 -17.94573 1.000 75.02665 333 ASP A CA 1
ATOM 2450 C C . ASP A 1 333 ? 29.99159 2.38269 -17.98365 1.000 81.06535 333 ASP A C 1
ATOM 2451 O O . ASP A 1 333 ? 31.13891 2.39473 -18.43350 1.000 73.32971 333 ASP A O 1
ATOM 2456 N N . LYS A 1 334 ? 29.42066 1.28152 -17.48024 1.000 84.71699 334 LYS A N 1
ATOM 2457 C CA . LYS A 1 334 ? 30.12684 0.00156 -17.44940 1.000 97.69101 334 LYS A CA 1
ATOM 2458 C C . LYS A 1 334 ? 30.31833 -0.56768 -18.85003 1.000 102.03296 334 LYS A C 1
ATOM 2459 O O . LYS A 1 334 ? 31.19756 -1.41928 -19.05612 1.000 76.32352 334 LYS A O 1
ATOM 2465 N N . LYS A 1 335 ? 29.52603 -0.08517 -19.81278 1.000 118.79441 335 LYS A N 1
ATOM 2466 C CA . LYS A 1 335 ? 29.63876 -0.53248 -21.19472 1.000 118.88167 335 LYS A CA 1
ATOM 2467 C C . LYS A 1 335 ? 30.91545 -0.00982 -21.83505 1.000 105.92336 335 LYS A C 1
ATOM 2468 O O . LYS A 1 335 ? 31.62781 -0.75240 -22.52074 1.000 108.07778 335 LYS A O 1
ATOM 2474 N N . GLU A 1 336 ? 31.23661 1.25337 -21.59677 1.000 87.75282 336 GLU A N 1
ATOM 2475 C CA . GLU A 1 336 ? 32.37133 1.88855 -22.23974 1.000 81.89522 336 GLU A CA 1
ATOM 2476 C C . GLU A 1 336 ? 33.55591 2.05828 -21.31051 1.000 82.87886 336 GLU A C 1
ATOM 2477 O O . GLU A 1 336 ? 34.64055 2.42100 -21.77460 1.000 76.67015 336 GLU A O 1
ATOM 2483 N N . LYS A 1 337 ? 33.36934 1.83420 -20.01394 1.000 82.27777 337 LYS A N 1
ATOM 2484 C CA . LYS A 1 337 ? 34.46208 1.91326 -19.06037 1.000 69.63158 337 LYS A CA 1
ATOM 2485 C C . LYS A 1 337 ? 35.02940 3.32948 -19.00863 1.000 62.23043 337 LYS A C 1
ATOM 2486 O O . LYS A 1 337 ? 36.24196 3.54185 -19.05008 1.000 62.32930 337 LYS A O 1
ATOM 2492 N N . LYS A 1 338 ? 34.12617 4.30538 -18.91558 1.000 57.85511 338 LYS A N 1
ATOM 2493 C CA . LYS A 1 338 ? 34.48681 5.71265 -18.80430 1.000 63.27359 338 LYS A CA 1
ATOM 2494 C C . LYS A 1 338 ? 33.39541 6.44255 -18.02481 1.000 62.65954 338 LYS A C 1
ATOM 2495 O O . LYS A 1 338 ? 32.27297 5.94859 -17.88823 1.000 63.99874 338 LYS A O 1
ATOM 2501 N N . MET A 1 339 ? 33.73077 7.62094 -17.49612 1.000 59.64474 339 MET A N 1
ATOM 2502 C CA . MET A 1 339 ? 32.76045 8.40288 -16.73534 1.000 52.90285 339 MET A CA 1
ATOM 2503 C C . MET A 1 339 ? 31.99928 9.30781 -17.68832 1.000 64.44629 339 MET A C 1
ATOM 2504 O O . MET A 1 339 ? 32.59651 9.98515 -18.53414 1.000 69.43120 339 MET A O 1
ATOM 2509 N N . LEU A 1 340 ? 30.68507 9.32231 -17.54985 1.000 55.58643 340 LEU A N 1
ATOM 2510 C CA . LEU A 1 340 ? 29.84619 10.09718 -18.43794 1.000 53.27980 340 LEU A CA 1
ATOM 2511 C C . LEU A 1 340 ? 29.08285 11.12963 -17.64199 1.000 56.99578 340 LEU A C 1
ATOM 2512 O O . LEU A 1 340 ? 28.72118 10.90815 -16.48509 1.000 62.88545 340 LEU A O 1
ATOM 2517 N N . SER A 1 341 ? 28.85094 12.26140 -18.27602 1.000 59.89692 341 SER A N 1
ATOM 2518 C CA . SER A 1 341 ? 27.98800 13.29023 -17.72839 1.000 53.48551 341 SER A CA 1
ATOM 2519 C C . SER A 1 341 ? 26.58531 13.01054 -18.24817 1.000 63.74209 341 SER A C 1
ATOM 2520 O O . SER A 1 341 ? 26.31114 13.14291 -19.44210 1.000 62.26407 341 SER A O 1
ATOM 2523 N N . GLU A 1 342 ? 25.71625 12.56938 -17.36539 1.000 63.13321 342 GLU A N 1
ATOM 2524 C CA . GLU A 1 342 ? 24.35166 12.23760 -17.72095 1.000 55.80795 342 GLU A CA 1
ATOM 2525 C C . GLU A 1 342 ? 23.45408 13.39546 -17.30027 1.000 59.67840 342 GLU A C 1
ATOM 2526 O O . GLU A 1 342 ? 23.43454 13.77539 -16.12385 1.000 60.57957 342 GLU A O 1
ATOM 2532 N N . THR A 1 343 ? 22.74544 13.97775 -18.26758 1.000 76.44016 343 THR A N 1
ATOM 2533 C CA . THR A 1 343 ? 21.89628 15.13168 -18.00773 1.000 60.57159 343 THR A CA 1
ATOM 2534 C C . THR A 1 343 ? 20.60179 14.66096 -17.37887 1.000 57.01175 343 THR A C 1
ATOM 2535 O O . THR A 1 343 ? 19.85789 13.89529 -17.98780 1.000 61.75358 343 THR A O 1
ATOM 2539 N N . ILE A 1 344 ? 20.31297 15.14854 -16.18060 1.000 65.06868 344 ILE A N 1
ATOM 2540 C CA . ILE A 1 344 ? 19.17614 14.66565 -15.40856 1.000 62.17902 344 ILE A CA 1
ATOM 2541 C C . ILE A 1 344 ? 18.04965 15.67520 -15.31710 1.000 84.17576 344 ILE A C 1
ATOM 2542 O O . ILE A 1 344 ? 16.99833 15.35307 -14.73374 1.000 87.45013 344 ILE A O 1
ATOM 2547 N N . GLY A 1 345 ? 18.23957 16.88730 -15.83506 1.000 104.07456 345 GLY A N 1
ATOM 2548 C CA . GLY A 1 345 ? 17.22440 17.92837 -15.81118 1.000 96.33475 345 GLY A CA 1
ATOM 2549 C C . GLY A 1 345 ? 17.66683 19.09484 -16.66533 1.000 86.07364 345 GLY A C 1
ATOM 2550 O O . GLY A 1 345 ? 18.80762 19.15554 -17.13377 1.000 80.84591 345 GLY A O 1
ATOM 2551 N N . SER A 1 346 ? 16.73812 20.02649 -16.86932 1.000 86.01854 346 SER A N 1
ATOM 2552 C CA . SER A 1 346 ? 17.04045 21.25716 -17.58737 1.000 73.45383 346 SER A CA 1
ATOM 2553 C C . SER A 1 346 ? 16.16506 22.37038 -17.04006 1.000 73.52218 346 SER A C 1
ATOM 2554 O O . SER A 1 346 ? 15.10406 22.13066 -16.45885 1.000 74.94417 346 SER A O 1
ATOM 2557 N N . TYR A 1 347 ? 16.63462 23.59970 -17.23437 1.000 83.61997 347 TYR A N 1
ATOM 2558 C CA . TYR A 1 347 ? 15.93396 24.79775 -16.79166 1.000 71.55858 347 TYR A CA 1
ATOM 2559 C C . TYR A 1 347 ? 16.04666 25.85168 -17.87582 1.000 65.35185 347 TYR A C 1
ATOM 2560 O O . TYR A 1 347 ? 17.15348 26.24789 -18.25070 1.000 65.88666 347 TYR A O 1
ATOM 2569 N N . THR A 1 348 ? 14.91143 26.30441 -18.37744 1.000 64.25718 348 THR A N 1
ATOM 2570 C CA . THR A 1 348 ? 14.88212 27.27159 -19.45991 1.000 63.77497 348 THR A CA 1
ATOM 2571 C C . THR A 1 348 ? 14.22382 28.55187 -18.96662 1.000 67.70908 348 THR A C 1
ATOM 2572 O O . THR A 1 348 ? 13.04608 28.54760 -18.59344 1.000 79.13178 348 THR A O 1
ATOM 2576 N N . GLN A 1 349 ? 14.99056 29.64068 -18.96073 1.000 59.62089 349 GLN A N 1
ATOM 2577 C CA . GLN A 1 349 ? 14.50201 30.94992 -18.56561 1.000 55.21791 349 GLN A CA 1
ATOM 2578 C C . GLN A 1 349 ? 15.38723 31.97005 -19.25563 1.000 58.76408 349 GLN A C 1
ATOM 2579 O O . GLN A 1 349 ? 16.42861 31.61753 -19.81993 1.000 55.84920 349 GLN A O 1
ATOM 2585 N N . PHE A 1 350 ? 14.95690 33.23701 -19.25083 1.000 61.69324 350 PHE A N 1
ATOM 2586 C CA . PHE A 1 350 ? 15.79782 34.29225 -19.81197 1.000 54.13003 350 PHE A CA 1
ATOM 2587 C C . PHE A 1 350 ? 17.03356 34.44792 -18.93470 1.000 57.00281 350 PHE A C 1
ATOM 2588 O O . PHE A 1 350 ? 16.89958 34.55269 -17.71101 1.000 53.52419 350 PHE A O 1
ATOM 2596 N N . PRO A 1 351 ? 18.24253 34.51311 -19.51144 1.000 56.35334 351 PRO A N 1
ATOM 2597 C CA . PRO A 1 351 ? 19.44617 34.65791 -18.67848 1.000 49.52639 351 PRO A CA 1
ATOM 2598 C C . PRO A 1 351 ? 19.58735 36.04922 -18.08515 1.000 52.06463 351 PRO A C 1
ATOM 2599 O O . PRO A 1 351 ? 20.52051 36.77282 -18.45119 1.000 59.23009 351 PRO A O 1
ATOM 2603 N N . LEU A 1 352 ? 18.68213 36.42449 -17.17718 1.000 52.99400 352 LEU A N 1
ATOM 2604 C CA . LEU A 1 352 ? 18.68118 37.73505 -16.52704 1.000 59.89286 352 LEU A CA 1
ATOM 2605 C C . LEU A 1 352 ? 18.20659 37.62121 -15.08664 1.000 59.86325 352 LEU A C 1
ATOM 2606 O O . LEU A 1 352 ? 17.40745 36.74999 -14.74641 1.000 66.53117 352 LEU A O 1
ATOM 2611 N N . LYS A 1 353 ? 18.66124 38.54692 -14.25443 1.000 64.30220 353 LYS A N 1
ATOM 2612 C CA . LYS A 1 353 ? 18.05928 38.73302 -12.94380 1.000 55.04161 353 LYS A CA 1
ATOM 2613 C C . LYS A 1 353 ? 18.24160 40.19368 -12.56362 1.000 60.51039 353 LYS A C 1
ATOM 2614 O O . LYS A 1 353 ? 19.05359 40.91279 -13.15529 1.000 60.78373 353 LYS A O 1
ATOM 2620 N N . LEU A 1 354 ? 17.46478 40.63565 -11.57926 1.000 65.89798 354 LEU A N 1
ATOM 2621 C CA . LEU A 1 354 ? 17.56604 42.01911 -11.13083 1.000 60.88807 354 LEU A CA 1
ATOM 2622 C C . LEU A 1 354 ? 18.96617 42.30164 -10.60360 1.000 53.56940 354 LEU A C 1
ATOM 2623 O O . LEU A 1 354 ? 19.50418 41.54347 -9.78945 1.000 69.81342 354 LEU A O 1
ATOM 2628 N N . ALA A 1 355 ? 19.55946 43.39940 -11.07056 1.000 62.10893 355 ALA A N 1
ATOM 2629 C CA . ALA A 1 355 ? 20.94065 43.74543 -10.74886 1.000 67.46991 355 ALA A CA 1
ATOM 2630 C C . ALA A 1 355 ? 21.04592 45.10013 -10.05930 1.000 70.38587 355 ALA A C 1
ATOM 2631 O O . ALA A 1 355 ? 22.00405 45.84812 -10.28063 1.000 62.95835 355 ALA A O 1
ATOM 2633 N N . TYR A 1 356 ? 20.05628 45.43512 -9.23250 1.000 74.48145 356 TYR A N 1
ATOM 2634 C CA . TYR A 1 356 ? 20.19458 46.59180 -8.36147 1.000 74.21954 356 TYR A CA 1
ATOM 2635 C C . TYR A 1 356 ? 21.04469 46.25285 -7.15384 1.000 72.44970 356 TYR A C 1
ATOM 2636 O O . TYR A 1 356 ? 21.65954 47.14089 -6.55630 1.000 74.52487 356 TYR A O 1
ATOM 2645 N N . ALA A 1 357 ? 21.09116 44.97702 -6.78868 1.000 70.71958 357 ALA A N 1
ATOM 2646 C CA . ALA A 1 357 ? 21.86569 44.53986 -5.64423 1.000 72.18732 357 ALA A CA 1
ATOM 2647 C C . ALA A 1 357 ? 22.23398 43.07711 -5.83271 1.000 77.65812 357 ALA A C 1
ATOM 2648 O O . ALA A 1 357 ? 21.53546 42.32456 -6.52306 1.000 78.00340 357 ALA A O 1
ATOM 2650 N N . ILE A 1 358 ? 23.34964 42.68858 -5.21627 1.000 81.85592 358 ILE A N 1
ATOM 2651 C CA . ILE A 1 358 ? 23.79468 41.30351 -5.21822 1.000 77.25064 358 ILE A CA 1
ATOM 2652 C C . ILE A 1 358 ? 24.69909 41.12995 -4.00835 1.000 93.20045 358 ILE A C 1
ATOM 2653 O O . ILE A 1 358 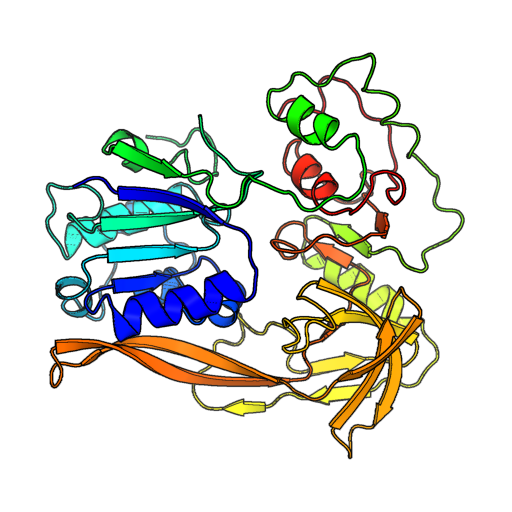? 25.29292 42.09580 -3.51792 1.000 87.75460 358 ILE A O 1
ATOM 2658 N N . THR A 1 359 ? 24.76981 39.90276 -3.49260 1.000 97.97823 359 THR A N 1
ATOM 2659 C CA . THR A 1 359 ? 25.62973 39.69344 -2.33696 1.000 88.88122 359 THR A CA 1
ATOM 2660 C C . THR A 1 359 ? 27.05617 39.43816 -2.79610 1.000 91.24622 359 THR A C 1
ATOM 2661 O O . THR A 1 359 ? 27.31143 39.08576 -3.95306 1.000 84.83763 359 THR A O 1
ATOM 2665 N N . VAL A 1 360 ? 27.99992 39.62372 -1.86923 1.000 96.92870 360 VAL A N 1
ATOM 2666 C CA . VAL A 1 360 ? 29.39187 39.35768 -2.21228 1.000 99.02235 360 VAL A CA 1
ATOM 2667 C C . VAL A 1 360 ? 29.55715 37.91014 -2.64652 1.000 103.95771 360 VAL A C 1
ATOM 2668 O O . VAL A 1 360 ? 30.34901 37.60305 -3.54900 1.000 98.60024 360 VAL A O 1
ATOM 2672 N N . HIS A 1 361 ? 28.80047 36.99570 -2.03111 1.000 107.93967 361 HIS A N 1
ATOM 2673 C CA . HIS A 1 361 ? 28.91732 35.60460 -2.44371 1.000 108.69918 361 HIS A CA 1
ATOM 2674 C C . HIS A 1 361 ? 28.35335 35.38878 -3.84137 1.000 100.29886 361 HIS A C 1
ATOM 2675 O O . HIS A 1 361 ? 29.03963 34.84851 -4.71669 1.000 111.88635 361 HIS A O 1
ATOM 2682 N N . LYS A 1 362 ? 27.10140 35.80541 -4.07898 1.000 95.21307 362 LYS A N 1
ATOM 2683 C CA . LYS A 1 362 ? 26.51915 35.52208 -5.38678 1.000 96.61786 362 LYS A CA 1
ATOM 2684 C C . LYS A 1 362 ? 27.20805 36.23952 -6.55530 1.000 89.92431 362 LYS A C 1
ATOM 2685 O O . LYS A 1 362 ? 26.99191 35.84369 -7.70710 1.000 91.85797 362 LYS A O 1
ATOM 2691 N N . SER A 1 363 ? 28.02778 37.26715 -6.31211 1.000 87.02137 363 SER A N 1
ATOM 2692 C CA . SER A 1 363 ? 28.83569 37.87627 -7.37519 1.000 89.84368 363 SER A CA 1
ATOM 2693 C C . SER A 1 363 ? 30.23949 37.27762 -7.46245 1.000 100.71078 363 SER A C 1
ATOM 2694 O O . SER A 1 363 ? 31.22764 38.00247 -7.35738 1.000 101.31166 363 SER A O 1
ATOM 2697 N N . GLN A 1 364 ? 30.36758 35.97226 -7.68143 1.000 101.36384 364 GLN A N 1
ATOM 2698 C CA . GLN A 1 364 ? 31.73640 35.47825 -7.56843 1.000 107.75664 364 GLN A CA 1
ATOM 2699 C C . GLN A 1 364 ? 32.56324 35.81858 -8.80052 1.000 93.13955 364 GLN A C 1
ATOM 2700 O O . GLN A 1 364 ? 33.58279 36.51312 -8.70981 1.000 91.68117 364 GLN A O 1
ATOM 2706 N N . GLY A 1 365 ? 32.12916 35.34484 -9.96196 1.000 93.81863 365 GLY A N 1
ATOM 2707 C CA . GLY A 1 365 ? 32.82315 35.66915 -11.18948 1.000 100.99809 365 GLY A CA 1
ATOM 2708 C C . GLY A 1 365 ? 32.33462 36.89644 -11.91971 1.000 99.92124 365 GLY A C 1
ATOM 2709 O O . GLY A 1 365 ? 32.09738 36.81561 -13.13026 1.000 106.67352 365 GLY A O 1
ATOM 2710 N N . LYS A 1 366 ? 32.15882 38.02785 -11.24101 1.000 104.87136 366 LYS A N 1
ATOM 2711 C CA . LYS A 1 366 ? 31.68986 39.20979 -11.94243 1.000 87.40987 366 LYS A CA 1
ATOM 2712 C C . LYS A 1 366 ? 32.50992 40.41561 -11.51624 1.000 98.30848 366 LYS A C 1
ATOM 2713 O O . LYS A 1 366 ? 33.14629 40.40982 -10.45960 1.000 103.07388 366 LYS A O 1
ATOM 2719 N N . THR A 1 367 ? 32.50494 41.45700 -12.36313 1.000 105.05782 367 THR A N 1
ATOM 2720 C CA . THR A 1 367 ? 33.26119 42.67110 -12.07886 1.000 109.38393 367 THR A CA 1
ATOM 2721 C C . THR A 1 367 ? 32.41340 43.91933 -11.86995 1.000 106.74237 367 THR A C 1
ATOM 2722 O O . THR A 1 367 ? 32.60755 44.61157 -10.86870 1.000 111.56685 367 THR A O 1
ATOM 2726 N N . PHE A 1 368 ? 31.48169 44.24460 -12.77233 1.000 85.12970 368 PHE A N 1
ATOM 2727 C CA . PHE A 1 368 ? 30.70542 45.48260 -12.63664 1.000 97.07643 368 PHE A CA 1
ATOM 2728 C C . PHE A 1 368 ? 31.57481 46.73586 -12.81181 1.000 112.30046 368 PHE A C 1
ATOM 2729 O O . PHE A 1 368 ? 32.80708 46.64888 -12.73982 1.000 107.49976 368 PHE A O 1
ATOM 2737 N N . HIS A 1 369 ? 30.95430 47.91597 -12.99385 1.000 105.83294 369 HIS A N 1
ATOM 2738 C CA . HIS A 1 369 ? 31.70650 49.15458 -13.22107 1.000 94.89939 369 HIS A CA 1
ATOM 2739 C C . HIS A 1 369 ? 31.30914 50.26040 -12.25853 1.000 97.20686 369 HIS A C 1
ATOM 2740 O O . HIS A 1 369 ? 32.07146 51.21008 -12.04437 1.000 93.12350 369 HIS A O 1
ATOM 2747 N N . LYS A 1 370 ? 30.06849 50.19961 -11.78395 1.000 103.16031 370 LYS A N 1
ATOM 2748 C CA . LYS A 1 370 ? 29.48634 51.16064 -10.84404 1.000 94.73017 370 LYS A CA 1
ATOM 2749 C C . LYS A 1 370 ? 28.95929 50.38808 -9.63923 1.000 85.72972 370 LYS A C 1
ATOM 2750 O O . LYS A 1 370 ? 27.91044 49.74212 -9.73952 1.000 82.35614 370 LYS A O 1
ATOM 2756 N N . VAL A 1 371 ? 29.68839 50.42035 -8.52115 1.000 100.63698 371 VAL A N 1
ATOM 2757 C CA . VAL A 1 371 ? 29.31567 49.65381 -7.33790 1.000 89.47294 371 VAL A CA 1
ATOM 2758 C C . VAL A 1 37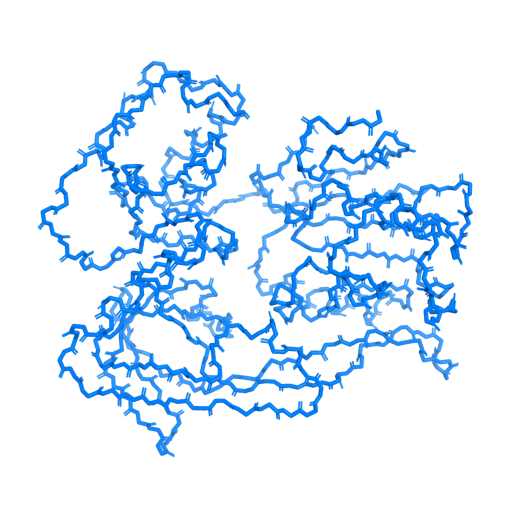1 ? 29.25412 50.57331 -6.13345 1.000 79.44531 371 VAL A C 1
ATOM 2759 O O . VAL A 1 371 ? 30.05582 51.50563 -5.99273 1.000 90.01123 371 VAL A O 1
ATOM 2763 N N . ILE A 1 372 ? 28.31228 50.27982 -5.24818 1.000 84.70938 372 ILE A N 1
ATOM 2764 C CA . ILE A 1 372 ? 28.09108 51.02506 -4.01651 1.000 97.07088 372 ILE A CA 1
ATOM 2765 C C . ILE A 1 372 ? 28.34806 50.07697 -2.85130 1.000 90.93693 372 ILE A C 1
ATOM 2766 O O . ILE A 1 372 ? 27.70007 49.02782 -2.74512 1.000 92.61508 372 ILE A O 1
ATOM 2771 N N . ILE A 1 373 ? 29.29982 50.43274 -1.98957 1.000 95.99816 373 ILE A N 1
ATOM 2772 C CA . ILE A 1 373 ? 29.55108 49.63650 -0.79557 1.000 96.72285 373 ILE A CA 1
ATOM 2773 C C . ILE A 1 373 ? 29.16143 50.45795 0.42542 1.000 106.78668 373 ILE A C 1
ATOM 2774 O O . ILE A 1 373 ? 29.95884 51.23615 0.96317 1.000 117.40488 373 ILE A O 1
ATOM 2779 N N . ASP A 1 374 ? 27.93527 50.25229 0.88239 1.000 112.22867 374 ASP A N 1
ATOM 2780 C CA . ASP A 1 374 ? 27.43636 50.89364 2.08554 1.000 116.38625 374 ASP A CA 1
ATOM 2781 C C . ASP A 1 374 ? 27.92171 50.14030 3.31754 1.000 121.07367 374 ASP A C 1
ATOM 2782 O O . ASP A 1 374 ? 27.74676 48.92229 3.41756 1.000 135.65426 374 ASP A O 1
ATOM 2787 N N . THR A 1 375 ? 28.53734 50.85904 4.24920 1.000 119.72136 375 THR A N 1
ATOM 2788 C CA . THR A 1 375 ? 28.98047 50.27720 5.51111 1.000 129.25729 375 THR A CA 1
ATOM 2789 C C . THR A 1 375 ? 27.93501 50.48119 6.60172 1.000 130.07690 375 THR A C 1
ATOM 2790 O O . THR A 1 375 ? 27.70138 49.56998 7.40084 1.000 136.10451 375 THR A O 1
ATOM 2794 N N . SER A 1 376 ? 27.31270 51.66619 6.64767 1.000 138.78343 376 SER A N 1
ATOM 2795 C CA . SER A 1 376 ? 26.19137 51.93936 7.54197 1.000 136.84058 376 SER A CA 1
ATOM 2796 C C . SER A 1 376 ? 25.22217 50.75672 7.55501 1.000 142.29455 376 SER A C 1
ATOM 2797 O O . SER A 1 376 ? 24.93128 50.19859 8.61788 1.000 151.62730 376 SER A O 1
ATOM 2800 N N . ARG A 1 377 ? 24.70529 50.35945 6.39410 1.000 145.26876 377 ARG A N 1
ATOM 2801 C CA . ARG A 1 377 ? 24.02537 49.07427 6.30675 1.000 136.09398 377 ARG A CA 1
ATOM 2802 C C . ARG A 1 377 ? 24.99649 48.02000 5.77541 1.000 138.29399 377 ARG A C 1
ATOM 2803 O O . ARG A 1 377 ? 26.05450 48.33759 5.22803 1.000 144.65781 377 ARG A O 1
ATOM 2811 N N . HIS A 1 378 ? 24.65630 46.74650 6.00775 1.000 140.15176 378 HIS A N 1
ATOM 2812 C CA . HIS A 1 378 ? 25.48641 45.63286 5.55016 1.000 144.48184 378 HIS A CA 1
ATOM 2813 C C . HIS A 1 378 ? 26.80168 45.57782 6.32827 1.000 143.26691 378 HIS A C 1
ATOM 2814 O O . HIS A 1 378 ? 27.56120 46.55637 6.34387 1.000 129.83466 378 HIS A O 1
ATOM 2821 N N . PHE A 1 379 ? 27.06250 44.46858 7.02136 1.000 139.84090 379 PHE A N 1
ATOM 2822 C CA . PHE A 1 379 ? 28.34151 44.27279 7.69129 1.000 120.75471 379 PHE A CA 1
ATOM 2823 C C . PHE A 1 379 ? 29.37178 43.70045 6.72451 1.000 118.47726 379 PHE A C 1
ATOM 2824 O O . PHE A 1 379 ? 29.06939 42.79761 5.93963 1.000 124.95302 379 PHE A O 1
ATOM 2832 N N . PHE A 1 380 ? 30.59549 44.23540 6.77635 1.000 115.79208 380 PHE A N 1
ATOM 2833 C CA . PHE A 1 380 ? 31.70754 43.77058 5.93674 1.000 113.76760 380 PHE A CA 1
ATOM 2834 C C . PHE A 1 380 ? 32.92088 43.49910 6.82603 1.000 123.25943 380 PHE A C 1
ATOM 2835 O O . PHE A 1 380 ? 33.67863 44.41904 7.14903 1.000 126.66217 380 PHE A O 1
ATOM 2843 N N . ALA A 1 381 ? 33.08191 42.25905 7.27536 1.000 123.11201 381 ALA A N 1
ATOM 2844 C CA . ALA A 1 381 ? 34.29344 41.91219 8.00706 1.000 118.90394 381 ALA A CA 1
ATOM 2845 C C . ALA A 1 381 ? 35.50704 42.12565 7.10934 1.000 123.31956 381 ALA A C 1
ATOM 2846 O O . ALA A 1 381 ? 35.47671 41.73802 5.93549 1.000 120.70990 381 ALA A O 1
ATOM 2848 N N . PRO A 1 382 ? 36.59505 42.75057 7.60744 1.000 124.17148 382 PRO A N 1
ATOM 2849 C CA . PRO A 1 382 ? 37.69724 43.04568 6.68789 1.000 126.43642 382 PRO A CA 1
ATOM 2850 C C . PRO A 1 382 ? 38.10765 41.77753 5.96535 1.000 139.45283 382 PRO A C 1
ATOM 2851 O O . PRO A 1 382 ? 38.57303 40.80387 6.56818 1.000 157.15834 382 PRO A O 1
ATOM 2855 N N . GLY A 1 383 ? 37.92812 41.80503 4.65635 1.000 114.19654 383 GLY A N 1
ATOM 2856 C CA . GLY A 1 383 ? 38.31201 40.74102 3.75963 1.000 115.65214 383 GLY A CA 1
ATOM 2857 C C . GLY A 1 383 ? 37.08895 40.28409 2.99318 1.000 115.14834 383 GLY A C 1
ATOM 2858 O O . GLY A 1 383 ? 37.17542 39.97811 1.79943 1.000 120.68259 383 GLY A O 1
ATOM 2859 N N . GLN A 1 384 ? 35.92900 40.25489 3.66070 1.000 109.31913 384 GLN A N 1
ATOM 2860 C CA . GLN A 1 384 ? 34.66002 40.37509 2.94802 1.000 109.43702 384 GLN A CA 1
ATOM 2861 C C . GLN A 1 384 ? 34.55109 41.72833 2.26166 1.000 104.78918 384 GLN A C 1
ATOM 2862 O O . GLN A 1 384 ? 33.96465 41.84664 1.18226 1.000 100.34315 384 GLN A O 1
ATOM 2868 N N . PHE A 1 385 ? 35.09722 42.76588 2.89741 1.000 106.77626 385 PHE A N 1
ATOM 2869 C CA . PHE A 1 385 ? 35.10950 44.10204 2.31621 1.000 105.40970 385 PHE A CA 1
ATOM 2870 C C . PHE A 1 385 ? 36.07466 44.17119 1.14412 1.000 106.63943 385 PHE A C 1
ATOM 2871 O O . PHE A 1 385 ? 35.82482 44.87451 0.15973 1.000 108.78230 385 PHE A O 1
ATOM 2879 N N . TYR A 1 386 ? 37.18243 43.44042 1.23846 1.000 106.97280 386 TYR A N 1
ATOM 2880 C CA . TYR A 1 386 ? 38.15670 43.40462 0.15740 1.000 100.38380 386 TYR A CA 1
ATOM 2881 C C . TYR A 1 386 ? 37.52773 42.80893 -1.09610 1.000 111.09234 386 TYR A C 1
ATOM 2882 O O . TYR A 1 386 ? 37.57024 43.41470 -2.17425 1.000 122.89793 386 TYR A O 1
ATOM 2891 N N . VAL A 1 387 ? 36.92846 41.62246 -0.97028 1.000 107.31168 387 VAL A N 1
ATOM 2892 C CA . VAL A 1 387 ? 36.26966 40.97156 -2.10293 1.000 102.81442 387 VAL A CA 1
ATOM 2893 C C . VAL A 1 387 ? 35.30097 41.92956 -2.79187 1.000 99.00853 387 VAL A C 1
ATOM 2894 O O . VAL A 1 387 ? 35.20810 41.96094 -4.02324 1.000 114.78675 387 VAL A O 1
ATOM 2898 N N . ALA A 1 388 ? 34.56368 42.71827 -2.00116 1.000 97.68698 388 ALA A N 1
ATOM 2899 C CA . ALA A 1 388 ? 33.67984 43.77038 -2.49956 1.000 90.25435 388 ALA A CA 1
ATOM 2900 C C . ALA A 1 388 ? 34.43843 44.69987 -3.44025 1.000 112.65630 388 ALA A C 1
ATOM 2901 O O . ALA A 1 388 ? 34.06857 44.86697 -4.60997 1.000 120.24479 388 ALA A O 1
ATOM 2903 N N . LEU A 1 389 ? 35.50793 45.31403 -2.94253 1.000 102.05637 389 LEU A N 1
ATOM 2904 C CA . LEU A 1 389 ? 36.34175 46.18441 -3.76977 1.000 104.47730 389 LEU A CA 1
ATOM 2905 C C . LEU A 1 389 ? 36.79257 45.48246 -5.04743 1.000 112.95557 389 LEU A C 1
ATOM 2906 O O . LEU A 1 389 ? 36.92217 46.12389 -6.09968 1.000 127.44283 389 LEU A O 1
ATOM 2911 N N . SER A 1 390 ? 37.00062 44.16473 -4.99125 1.000 115.06772 390 SER A N 1
ATOM 2912 C CA . SER A 1 390 ? 37.55086 43.34170 -6.05258 1.000 103.21522 390 SER A CA 1
ATOM 2913 C C . SER A 1 390 ? 36.56759 43.19962 -7.19450 1.000 112.65286 390 SER A C 1
ATOM 2914 O O . SER A 1 390 ? 36.83002 42.44265 -8.13049 1.000 123.35074 390 SER A O 1
ATOM 2917 N N . ARG A 1 391 ? 35.41550 43.88142 -7.09932 1.000 106.33759 391 ARG A N 1
ATOM 2918 C CA . ARG A 1 391 ? 34.28137 43.77171 -8.01754 1.000 118.23466 391 ARG A CA 1
ATOM 2919 C C . ARG A 1 391 ? 33.84778 45.15162 -8.50402 1.000 116.52641 391 ARG A C 1
ATOM 2920 O O . ARG A 1 391 ? 32.66056 45.48809 -8.55802 1.000 135.06594 391 ARG A O 1
ATOM 2928 N N . CYS A 1 392 ? 34.82329 45.98292 -8.88080 1.000 115.41994 392 CYS A N 1
ATOM 2929 C CA . CYS A 1 392 ? 34.55017 47.18183 -9.66100 1.000 115.07750 392 CYS A CA 1
ATOM 2930 C C . CYS A 1 392 ? 35.68181 47.39745 -10.65959 1.000 124.88763 392 CYS A C 1
ATOM 2931 O O . CYS A 1 392 ? 36.84633 47.44332 -10.26509 1.000 129.39601 392 CYS A O 1
ATOM 2934 N N . THR A 1 393 ? 35.33539 47.50701 -11.95329 1.000 123.77534 393 THR A N 1
ATOM 2935 C CA . THR A 1 393 ? 36.32907 47.77592 -12.98953 1.000 128.15681 393 THR A CA 1
ATOM 2936 C C . THR A 1 393 ? 37.36520 48.80971 -12.56290 1.000 143.15555 393 THR A C 1
ATOM 2937 O O . THR A 1 393 ? 38.57300 48.61621 -12.73372 1.000 160.73773 393 THR A O 1
ATOM 2941 N N . SER A 1 394 ? 36.90322 49.92091 -11.99470 1.000 128.98785 394 SER A N 1
ATOM 2942 C CA . SER A 1 394 ? 37.77110 51.01371 -11.58692 1.000 135.36727 394 SER A CA 1
ATOM 2943 C C . SER A 1 394 ? 37.33015 51.50911 -10.22386 1.000 130.36638 394 SER A C 1
ATOM 2944 O O . SER A 1 394 ? 36.13947 51.49244 -9.89728 1.000 125.49197 394 SER A O 1
ATOM 2947 N N . LEU A 1 395 ? 38.28840 51.99488 -9.44608 1.000 131.20399 395 LEU A N 1
ATOM 2948 C CA . LEU A 1 395 ? 37.95360 52.57080 -8.15480 1.000 131.21434 395 LEU A CA 1
ATOM 2949 C C . LEU A 1 395 ? 37.41098 53.99067 -8.28118 1.000 128.35586 395 LEU A C 1
ATOM 2950 O O . LEU A 1 395 ? 37.11580 54.61996 -7.26042 1.000 126.27802 395 LEU A O 1
ATOM 2955 N N . ASP A 1 396 ? 37.29046 54.50719 -9.50327 1.000 130.99643 396 ASP A N 1
ATOM 2956 C CA . ASP A 1 396 ? 36.55546 55.74790 -9.71903 1.000 138.02208 396 ASP A CA 1
ATOM 2957 C C . ASP A 1 396 ? 35.05257 55.50554 -9.72575 1.000 133.16782 396 ASP A C 1
ATOM 2958 O O . ASP A 1 396 ? 34.27822 56.40066 -9.36515 1.000 131.95879 396 ASP A O 1
ATOM 2963 N N . GLY A 1 397 ? 34.62730 54.31309 -10.13127 1.000 125.39670 397 GLY A N 1
ATOM 2964 C CA . GLY A 1 397 ? 33.22606 53.95666 -10.07004 1.000 117.59102 397 GLY A CA 1
ATOM 2965 C C . GLY A 1 397 ? 32.85621 53.28716 -8.76305 1.000 109.58810 397 GLY A C 1
ATOM 2966 O O . GLY A 1 397 ? 32.11835 52.29913 -8.74894 1.000 99.41077 397 GLY A O 1
ATOM 2967 N N . ILE A 1 398 ? 33.35793 53.81069 -7.65024 1.000 116.87829 398 ILE A N 1
ATOM 2968 C CA . ILE A 1 398 ? 33.03465 53.26544 -6.34064 1.000 98.42483 398 ILE A CA 1
ATOM 2969 C C . ILE A 1 398 ? 32.52520 54.38762 -5.44988 1.000 96.73129 398 ILE A C 1
ATOM 2970 O O . ILE A 1 398 ? 32.94740 55.54222 -5.56871 1.000 109.20649 398 ILE A O 1
ATOM 2975 N N . ILE A 1 399 ? 31.60036 54.03661 -4.55733 1.000 96.02540 399 ILE A N 1
ATOM 2976 C CA . ILE A 1 399 ? 31.07498 54.94536 -3.54010 1.000 108.04816 399 ILE A CA 1
ATOM 2977 C C . ILE A 1 399 ? 31.02922 54.20371 -2.20584 1.000 107.60763 399 ILE A C 1
ATOM 2978 O O . ILE A 1 399 ? 30.74982 53.00123 -2.16664 1.000 96.24341 399 ILE A O 1
ATOM 2983 N N . LEU A 1 400 ? 31.32518 54.90986 -1.11159 1.000 112.70797 400 LEU A N 1
ATOM 2984 C CA . LEU A 1 400 ? 31.27256 54.31487 0.22103 1.000 107.49013 400 LEU A CA 1
ATOM 2985 C C . LEU A 1 400 ? 30.43837 55.19850 1.14076 1.000 119.54055 400 LEU A C 1
ATOM 2986 O O . LEU A 1 400 ? 29.88539 56.21980 0.72468 1.000 123.44697 400 LEU A O 1
ATOM 2991 N N . THR A 1 401 ? 30.34589 54.81366 2.41218 1.000 136.41286 401 THR A N 1
ATOM 2992 C CA . THR A 1 401 ? 29.57830 55.61444 3.35806 1.000 139.97620 401 THR A CA 1
ATOM 2993 C C . THR A 1 401 ? 30.42075 56.22965 4.46188 1.000 144.84278 401 THR A C 1
ATOM 2994 O O . THR A 1 401 ? 30.32153 57.43824 4.71283 1.000 149.88575 401 THR A O 1
ATOM 2998 N N . LYS A 1 402 ? 31.23144 55.42850 5.14306 1.000 148.99567 402 LYS A N 1
ATOM 2999 C CA . LYS A 1 402 ? 32.04809 55.88276 6.25724 1.000 156.27140 402 LYS A CA 1
ATOM 3000 C C . LYS A 1 402 ? 33.52883 55.81181 5.89643 1.000 159.72724 402 LYS A C 1
ATOM 3001 O O . LYS A 1 402 ? 33.92607 55.25250 4.86999 1.000 154.82697 402 LYS A O 1
ATOM 3007 N N . LYS A 1 403 ? 34.34469 56.37942 6.78090 1.000 160.38185 403 LYS A N 1
ATOM 3008 C CA . LYS A 1 403 ? 35.78780 56.43349 6.60729 1.000 158.88061 403 LYS A CA 1
ATOM 3009 C C . LYS A 1 403 ? 36.38743 55.02367 6.63210 1.000 148.52706 403 LYS A C 1
ATOM 3010 O O . LYS A 1 403 ? 35.71354 54.02795 6.90841 1.000 144.07952 403 LYS A O 1
ATOM 3016 N N . ILE A 1 404 ? 37.67581 54.95293 6.29995 1.000 152.54998 404 ILE A N 1
ATOM 3017 C CA . ILE A 1 404 ? 38.42592 53.70236 6.27378 1.000 152.59750 404 ILE A CA 1
ATOM 3018 C C . ILE A 1 404 ? 39.79671 53.97704 6.86814 1.000 167.62495 404 ILE A C 1
ATOM 3019 O O . ILE A 1 404 ? 40.52076 54.85646 6.38770 1.000 171.68125 404 ILE A O 1
ATOM 3024 N N . THR A 1 405 ? 40.14582 53.23646 7.91387 1.000 191.60388 405 THR A N 1
ATOM 3025 C CA . THR A 1 405 ? 41.39376 53.40747 8.63417 1.000 201.86657 405 THR A CA 1
ATOM 3026 C C . THR A 1 405 ? 42.40753 52.37235 8.16102 1.000 194.32063 405 THR A C 1
ATOM 3027 O O . THR A 1 405 ? 42.16210 51.60041 7.22759 1.000 186.67064 405 THR A O 1
ATOM 3031 N N . LYS A 1 406 ? 43.56287 52.35268 8.81828 1.000 178.20303 406 LYS A N 1
ATOM 3032 C CA . LYS A 1 406 ? 44.64867 51.46556 8.43619 1.000 172.87127 406 LYS A CA 1
ATOM 3033 C C . LYS A 1 406 ? 44.53132 50.09558 9.08846 1.000 178.35206 406 LYS A C 1
ATOM 3034 O O . LYS A 1 406 ? 44.98505 49.10218 8.50766 1.000 175.55179 406 LYS A O 1
ATOM 3040 N N . ASN A 1 407 ? 43.92494 50.01570 10.27371 1.000 180.40309 407 ASN A N 1
ATOM 3041 C CA . ASN A 1 407 ? 43.74956 48.75184 10.97818 1.000 181.80291 407 ASN A CA 1
ATOM 3042 C C . ASN A 1 407 ? 42.37930 48.12540 10.75935 1.000 182.18451 407 ASN A C 1
ATOM 3043 O O . ASN A 1 407 ? 42.13174 47.02155 11.25631 1.000 184.92194 407 ASN A O 1
ATOM 3048 N N . SER A 1 408 ? 41.48984 48.79142 10.03057 1.000 170.01850 408 SER A N 1
ATOM 3049 C CA . SER A 1 408 ? 40.24318 48.18222 9.59647 1.000 159.77106 408 SER A CA 1
ATOM 3050 C C . SER A 1 408 ? 40.40726 47.43265 8.28166 1.000 167.32373 408 SER A C 1
ATOM 3051 O O . SER A 1 408 ? 39.41757 46.94024 7.72889 1.000 154.98286 408 SER A O 1
ATOM 3054 N N . ILE A 1 409 ? 41.63601 47.34434 7.77413 1.000 169.56345 409 ILE A N 1
ATOM 3055 C CA . ILE A 1 409 ? 41.95525 46.61093 6.55558 1.000 172.77802 409 ILE A CA 1
ATOM 3056 C C . ILE A 1 409 ? 42.94201 45.50279 6.90306 1.000 181.87619 409 ILE A C 1
ATOM 3057 O O . ILE A 1 409 ? 43.76948 45.10503 6.07486 1.000 183.64113 409 ILE A O 1
ATOM 3062 N N . ILE A 1 410 ? 42.86836 45.00995 8.13866 1.000 204.07811 410 ILE A N 1
ATOM 3063 C CA . ILE A 1 410 ? 43.75883 43.94865 8.61619 1.000 206.76946 410 ILE A CA 1
ATOM 3064 C C . ILE A 1 410 ? 43.06732 42.63287 8.26684 1.000 195.07790 410 ILE A C 1
ATOM 3065 O O . ILE A 1 410 ? 42.27250 42.09291 9.03894 1.000 200.69948 410 ILE A O 1
ATOM 3070 N N . LEU A 1 411 ? 43.37741 42.11205 7.08020 1.000 172.20380 411 LEU A N 1
ATOM 3071 C CA . LEU A 1 411 ? 42.73391 40.90275 6.56879 1.000 171.65245 411 LEU A CA 1
ATOM 3072 C C . LEU A 1 411 ? 42.83704 39.74738 7.56230 1.000 160.66528 411 LEU A C 1
ATOM 3073 O O . LEU A 1 411 ? 42.16301 38.72573 7.41544 1.000 132.70088 411 LEU A O 1
#